Protein 3CT9 (pdb70)

Structure (mmCIF, N/CA/C/O backbone):
data_3CT9
#
_entry.id   3CT9
#
_cell.length_a   51.340
_cell.length_b   67.250
_cell.length_c   107.890
_cell.angle_alpha   90.000
_cell.angle_beta   94.280
_cell.angle_gamma   90.000
#
_symmetry.space_group_name_H-M   'P 1 21 1'
#
loop_
_entity.id
_entity.type
_entity.pdbx_description
1 polymer 'Acetylornithine deacetylase'
2 non-polymer 'IODIDE ION'
3 non-polymer 'CHLORIDE ION'
4 non-polymer 1,2-ETHANEDIOL
5 non-polymer DI(HYDROXYETHYL)ETHER
6 water water
#
loop_
_atom_site.group_PDB
_atom_site.id
_atom_site.type_symbol
_atom_site.label_atom_id
_atom_site.label_alt_id
_atom_site.label_comp_id
_atom_site.label_asym_id
_atom_site.label_entity_id
_atom_site.label_seq_id
_atom_site.pdbx_PDB_ins_code
_atom_site.Cartn_x
_atom_site.Cartn_y
_atom_site.Cartn_z
_atom_site.occupancy
_atom_site.B_iso_or_equiv
_atom_site.auth_seq_id
_atom_site.auth_comp_id
_atom_site.auth_asym_id
_atom_site.auth_atom_id
_atom_site.pdbx_PDB_model_num
ATOM 1 N N . TYR A 1 4 ? -25.296 -63.743 9.071 1.00 40.89 3 TYR A N 1
ATOM 2 C CA . TYR A 1 4 ? -24.465 -64.925 9.458 1.00 40.58 3 TYR A CA 1
ATOM 3 C C . TYR A 1 4 ? -23.458 -64.575 10.539 1.00 39.41 3 TYR A C 1
ATOM 4 O O . TYR A 1 4 ? -22.963 -63.469 10.605 1.00 39.36 3 TYR A O 1
ATOM 13 N N . ASP A 1 5 ? -23.142 -65.555 11.369 1.00 38.42 4 ASP A N 1
ATOM 14 C CA . ASP A 1 5 ? -22.162 -65.405 12.415 1.00 37.27 4 ASP A CA 1
ATOM 15 C C . ASP A 1 5 ? -20.826 -65.838 11.809 1.00 36.28 4 ASP A C 1
ATOM 16 O O . ASP A 1 5 ? -20.477 -67.012 11.833 1.00 35.51 4 ASP A O 1
ATOM 21 N N . ILE A 1 6 ? -20.085 -64.894 11.239 1.00 36.10 5 ILE A N 1
ATOM 22 C CA . ILE A 1 6 ? -18.798 -65.219 10.601 1.00 36.44 5 ILE A CA 1
ATOM 23 C C . ILE A 1 6 ? -17.706 -65.716 11.571 1.00 35.84 5 ILE A C 1
ATOM 24 O O . ILE A 1 6 ? -17.026 -66.680 11.238 1.00 35.43 5 ILE A O 1
ATOM 29 N N . PRO A 1 7 ? -17.530 -65.067 12.748 1.00 35.65 6 PRO A N 1
ATOM 30 C CA . PRO A 1 7 ? -16.555 -65.530 13.754 1.00 35.83 6 PRO A CA 1
ATOM 31 C C . PRO A 1 7 ? -16.786 -66.963 14.242 1.00 36.44 6 PRO A C 1
ATOM 32 O O . PRO A 1 7 ? -15.805 -67.708 14.420 1.00 36.63 6 PRO A O 1
ATOM 36 N N . THR A 1 8 ? -18.052 -67.342 14.461 1.00 35.88 7 THR A N 1
ATOM 37 C CA . THR A 1 8 ? -18.375 -68.701 14.890 1.00 35.72 7 THR A CA 1
ATOM 38 C C . THR A 1 8 ? -18.014 -69.685 13.775 1.00 35.48 7 THR A C 1
ATOM 39 O O . THR A 1 8 ? -17.370 -70.710 14.017 1.00 34.63 7 THR A O 1
ATOM 51 N N . THR A 1 10 ? -15.895 -69.286 11.457 1.00 35.07 9 THR A N 1
ATOM 52 C CA . THR A 1 10 ? -14.430 -69.291 11.338 1.00 34.65 9 THR A CA 1
ATOM 53 C C . THR A 1 10 ? -13.743 -70.188 12.379 1.00 34.09 9 THR A C 1
ATOM 54 O O . THR A 1 10 ? -12.829 -70.938 12.026 1.00 34.13 9 THR A O 1
ATOM 58 N N . ALA A 1 11 ? -14.215 -70.155 13.627 1.00 34.09 10 ALA A N 1
ATOM 59 C CA . ALA A 1 11 ? -13.656 -71.010 14.686 1.00 34.42 10 ALA A CA 1
ATOM 60 C C . ALA A 1 11 ? -13.916 -72.492 14.394 1.00 34.54 10 ALA A C 1
ATOM 61 O O . ALA A 1 11 ? -13.085 -73.339 14.697 1.00 34.65 10 ALA A O 1
ATOM 63 N N . GLU A 1 12 ? -15.059 -72.790 13.786 1.00 34.78 11 GLU A N 1
ATOM 64 C CA . GLU A 1 12 ? -15.429 -74.167 13.479 1.00 35.42 11 GLU A CA 1
ATOM 65 C C . GLU A 1 12 ? -14.613 -74.677 12.290 1.00 33.95 11 GLU A C 1
ATOM 66 O O . GLU A 1 12 ? -14.142 -75.801 12.294 1.00 32.81 11 GLU A O 1
ATOM 72 N N . ALA A 1 13 ? -14.433 -73.828 11.291 1.00 33.85 12 ALA A N 1
ATOM 73 C CA . ALA A 1 13 ? -13.594 -74.154 10.139 1.00 33.83 12 ALA A CA 1
ATOM 74 C C . ALA A 1 13 ? -12.107 -74.412 10.546 1.00 33.86 12 ALA A C 1
ATOM 75 O O . ALA A 1 13 ? -11.473 -75.369 10.064 1.00 33.73 12 ALA A O 1
ATOM 77 N N . VAL A 1 14 ? -11.573 -73.544 11.416 1.00 33.59 13 VAL A N 1
ATOM 78 C CA . VAL A 1 14 ? -10.198 -73.632 11.949 1.00 33.39 13 VAL A CA 1
ATOM 79 C C . VAL A 1 14 ? -10.026 -74.868 12.850 1.00 33.93 13 VAL A C 1
ATOM 80 O O . VAL A 1 14 ? -8.952 -75.479 12.876 1.00 34.24 13 VAL A O 1
ATOM 84 N N . SER A 1 15 ? -11.083 -75.231 13.575 1.00 33.53 14 SER A N 1
ATOM 85 C CA . SER A 1 15 ? -11.084 -76.419 14.427 1.00 33.80 14 SER A CA 1
ATOM 86 C C . SER A 1 15 ? -11.037 -77.715 13.598 1.00 34.29 14 SER A C 1
ATOM 87 O O . SER A 1 15 ? -10.350 -78.686 13.955 1.00 34.67 14 SER A O 1
ATOM 90 N N . LEU A 1 16 ? -11.778 -77.737 12.495 1.00 33.51 15 LEU A N 1
ATOM 91 C CA . LEU A 1 16 ? -11.785 -78.909 11.618 1.00 33.51 15 LEU A CA 1
ATOM 92 C C . LEU A 1 16 ? -10.431 -79.045 10.888 1.00 33.72 15 LEU A C 1
ATOM 93 O O . LEU A 1 16 ? -9.913 -80.154 10.749 1.00 33.69 15 LEU A O 1
ATOM 98 N N . LEU A 1 17 ? -9.864 -77.917 10.445 1.00 34.22 16 LEU A N 1
ATOM 99 C CA . LEU A 1 17 ? -8.557 -77.890 9.749 1.00 33.85 16 LEU A CA 1
ATOM 100 C C . LEU A 1 17 ? -7.430 -78.499 10.579 1.00 33.41 16 LEU A C 1
ATOM 101 O O . LEU A 1 17 ? -6.554 -79.148 10.037 1.00 33.25 16 LEU A O 1
ATOM 106 N N . LYS A 1 18 ? -7.455 -78.262 11.889 1.00 33.76 17 LYS A N 1
ATOM 107 C CA . LYS A 1 18 ? -6.468 -78.831 12.808 1.00 33.59 17 LYS A CA 1
ATOM 108 C C . LYS A 1 18 ? -6.572 -80.360 12.813 1.00 33.31 17 LYS A C 1
ATOM 109 O O . LYS A 1 18 ? -5.559 -81.052 12.664 1.00 33.02 17 LYS A O 1
ATOM 112 N N . SER A 1 19 ? -7.802 -80.859 12.977 1.00 33.07 18 SER A N 1
ATOM 113 C CA . SER A 1 19 ? -8.109 -82.298 12.996 1.00 32.60 18 SER A CA 1
ATOM 114 C C . SER A 1 19 ? -7.723 -82.990 11.687 1.00 32.75 18 SER A C 1
ATOM 115 O O . SER A 1 19 ? -7.356 -84.170 11.682 1.00 31.58 18 SER A O 1
ATOM 118 N N . LEU A 1 20 ? -7.859 -82.279 10.572 1.00 33.14 19 LEU A N 1
ATOM 119 C CA . LEU A 1 20 ? -7.498 -82.855 9.270 1.00 34.10 19 LEU A CA 1
ATOM 120 C C . LEU A 1 20 ? -5.975 -82.859 9.063 1.00 34.64 19 LEU A C 1
ATOM 121 O O . LEU A 1 20 ? -5.439 -83.848 8.583 1.00 36.06 19 LEU A O 1
ATOM 126 N N . ILE A 1 21 ? -5.282 -81.782 9.456 1.00 34.66 20 ILE A N 1
ATOM 127 C CA . ILE A 1 21 ? -3.803 -81.699 9.335 1.00 34.25 20 ILE A CA 1
ATOM 128 C C . ILE A 1 21 ? -3.140 -82.857 10.068 1.00 34.11 20 ILE A C 1
ATOM 129 O O . ILE A 1 21 ? -2.175 -83.410 9.581 1.00 34.26 20 ILE A O 1
ATOM 134 N N . SER A 1 22 ? -3.680 -83.206 11.234 1.00 34.00 21 SER A N 1
ATOM 135 C CA . SER A 1 22 ? -3.147 -84.280 12.091 1.00 34.32 21 SER A CA 1
ATOM 136 C C . SER A 1 22 ? -3.266 -85.680 11.503 1.00 33.99 21 SER A C 1
ATOM 137 O O . SER A 1 22 ? -2.645 -86.602 11.999 1.00 35.03 21 SER A O 1
ATOM 140 N N . ILE A 1 23 ? -4.086 -85.844 10.479 1.00 34.07 22 ILE A N 1
ATOM 141 C CA . ILE A 1 23 ? -4.323 -87.152 9.899 1.00 33.86 22 ILE A CA 1
ATOM 142 C C . ILE A 1 23 ? -3.559 -87.216 8.586 1.00 33.68 22 ILE A C 1
ATOM 143 O O . ILE A 1 23 ? -3.880 -86.487 7.675 1.00 34.48 22 ILE A O 1
ATOM 148 N N . PRO A 1 24 ? -2.509 -88.053 8.499 1.00 34.01 23 PRO A N 1
ATOM 149 C CA . PRO A 1 24 ? -1.787 -88.150 7.223 1.00 33.40 23 PRO A CA 1
ATOM 150 C C . PRO A 1 24 ? -2.681 -88.634 6.055 1.00 33.36 23 PRO A C 1
ATOM 151 O O . PRO A 1 24 ? -3.320 -89.688 6.151 1.00 33.19 23 PRO A O 1
ATOM 155 N N . SER A 1 25 ? -2.726 -87.859 4.974 1.00 33.25 24 SER A N 1
ATOM 156 C CA . SER A 1 25 ? -3.536 -88.216 3.790 1.00 33.84 24 SER A CA 1
ATOM 157 C C . SER A 1 25 ? -2.807 -87.919 2.488 1.00 34.21 24 SER A C 1
ATOM 158 O O . SER A 1 25 ? -3.276 -87.142 1.664 1.00 35.09 24 SER A O 1
ATOM 161 N N . ILE A 1 26 ? -1.655 -88.574 2.323 1.00 34.41 25 ILE A N 1
ATOM 162 C CA . ILE A 1 26 ? -0.873 -88.489 1.127 1.00 34.19 25 ILE A CA 1
ATOM 163 C C . ILE A 1 26 ? -1.770 -89.107 0.020 1.00 34.70 25 ILE A C 1
ATOM 164 O O . ILE A 1 26 ? -2.572 -90.027 0.278 1.00 34.62 25 ILE A O 1
ATOM 169 N N . SER A 1 27 ? -1.656 -88.573 -1.193 1.00 34.68 26 SER A N 1
ATOM 170 C CA . SER A 1 27 ? -2.437 -89.043 -2.344 1.00 34.96 26 SER A CA 1
ATOM 171 C C . SER A 1 27 ? -2.532 -90.570 -2.399 1.00 35.25 26 SER A C 1
ATOM 172 O O . SER A 1 27 ? -1.519 -91.252 -2.254 1.00 34.95 26 SER A O 1
ATOM 175 N N . ARG A 1 28 ? -3.748 -91.084 -2.613 1.00 35.62 27 ARG A N 1
ATOM 176 C CA . ARG A 1 28 ? -4.066 -92.545 -2.675 1.00 36.34 27 ARG A CA 1
ATOM 177 C C . ARG A 1 28 ? -4.202 -93.247 -1.323 1.00 35.31 27 ARG A C 1
ATOM 178 O O . ARG A 1 28 ? -4.524 -94.435 -1.280 1.00 33.84 27 ARG A O 1
ATOM 186 N N . GLU A 1 29 ? -3.933 -92.526 -0.240 1.00 35.48 28 GLU A N 1
ATOM 187 C CA . GLU A 1 29 ? -3.944 -93.106 1.096 1.00 36.05 28 GLU A CA 1
ATOM 188 C C . GLU A 1 29 ? -4.683 -92.192 2.072 1.00 35.41 28 GLU A C 1
ATOM 189 O O . GLU A 1 29 ? -4.222 -91.994 3.202 1.00 34.24 28 GLU A O 1
ATOM 195 N N . GLU A 1 30 ? -5.841 -91.675 1.626 1.00 35.04 29 GLU A N 1
ATOM 196 C CA . GLU A 1 30 ? -6.650 -90.703 2.374 1.00 35.43 29 GLU A CA 1
ATOM 197 C C . GLU A 1 30 ? -7.831 -91.336 3.116 1.00 35.22 29 GLU A C 1
ATOM 198 O O . GLU A 1 30 ? -8.730 -90.615 3.521 1.00 34.18 29 GLU A O 1
ATOM 204 N N . THR A 1 31 ? -7.833 -92.653 3.308 1.00 35.94 30 THR A N 1
ATOM 205 C CA . THR A 1 31 ? -8.996 -93.353 3.918 1.00 35.97 30 THR A CA 1
ATOM 206 C C . THR A 1 31 ? -9.408 -92.814 5.273 1.00 36.35 30 THR A C 1
ATOM 207 O O . THR A 1 31 ? -10.592 -92.596 5.515 1.00 36.92 30 THR A O 1
ATOM 211 N N . GLN A 1 32 ? -8.435 -92.651 6.170 1.00 36.69 31 GLN A N 1
ATOM 212 C CA . GLN A 1 32 ? -8.713 -92.187 7.532 1.00 36.94 31 GLN A CA 1
ATOM 213 C C . GLN A 1 32 ? -9.190 -90.726 7.557 1.00 35.90 31 GLN A C 1
ATOM 214 O O . GLN A 1 32 ? -10.136 -90.399 8.268 1.00 35.62 31 GLN A O 1
ATOM 220 N N . ALA A 1 33 ? -8.585 -89.860 6.747 1.00 34.91 32 ALA A N 1
ATOM 221 C CA . ALA A 1 33 ? -9.039 -88.466 6.668 1.00 34.07 32 ALA A CA 1
ATOM 222 C C . ALA A 1 33 ? -10.476 -88.377 6.111 1.00 33.13 32 ALA A C 1
ATOM 223 O O . ALA A 1 33 ? -11.244 -87.542 6.555 1.00 32.29 32 ALA A O 1
ATOM 225 N N . ALA A 1 34 ? -10.831 -89.250 5.165 1.00 32.26 33 ALA A N 1
ATOM 226 C CA . ALA A 1 34 ? -12.177 -89.255 4.593 1.00 32.49 33 ALA A CA 1
ATOM 227 C C . ALA A 1 34 ? -13.189 -89.826 5.558 1.00 32.53 33 ALA A C 1
ATOM 228 O O . ALA A 1 34 ? -14.344 -89.425 5.513 1.00 32.18 33 ALA A O 1
ATOM 230 N N . ASP A 1 35 ? -12.764 -90.793 6.387 1.00 33.47 34 ASP A N 1
ATOM 231 C CA . ASP A 1 35 ? -13.609 -91.377 7.442 1.00 33.22 34 ASP A CA 1
ATOM 232 C C . ASP A 1 35 ? -14.008 -90.243 8.388 1.00 33.57 34 ASP A C 1
ATOM 233 O O . ASP A 1 35 ? -15.192 -90.027 8.632 1.00 34.54 34 ASP A O 1
ATOM 238 N N . PHE A 1 36 ? -13.005 -89.535 8.920 1.00 33.40 35 PHE A N 1
ATOM 239 C CA . PHE A 1 36 ? -13.218 -88.413 9.849 1.00 32.79 35 PHE A CA 1
ATOM 240 C C . PHE A 1 36 ? -14.189 -87.397 9.253 1.00 33.22 35 PHE A C 1
ATOM 241 O O . PHE A 1 36 ? -15.213 -87.097 9.853 1.00 33.10 35 PHE A O 1
ATOM 249 N N . LEU A 1 37 ? -13.859 -86.891 8.065 1.00 33.59 36 LEU A N 1
ATOM 250 C CA . LEU A 1 37 ? -14.679 -85.884 7.391 1.00 33.92 36 LEU A CA 1
ATOM 251 C C . LEU A 1 37 ? -16.132 -86.333 7.151 1.00 34.80 36 LEU A C 1
ATOM 252 O O . LEU A 1 37 ? -17.066 -85.540 7.332 1.00 33.73 36 LEU A O 1
ATOM 257 N N . GLN A 1 38 ? -16.328 -87.589 6.745 1.00 35.63 37 GLN A N 1
ATOM 258 C CA . GLN A 1 38 ? -17.682 -88.105 6.523 1.00 36.42 37 GLN A CA 1
ATOM 259 C C . GLN A 1 38 ? -18.487 -88.056 7.819 1.00 37.01 37 GLN A C 1
ATOM 260 O O . GLN A 1 38 ? -19.646 -87.667 7.827 1.00 36.90 37 GLN A O 1
ATOM 266 N N . ASN A 1 39 ? -17.856 -88.468 8.911 1.00 38.25 38 ASN A N 1
ATOM 267 C CA . ASN A 1 39 ? -18.494 -88.489 10.210 1.00 38.92 38 ASN A CA 1
ATOM 268 C C . ASN A 1 39 ? -18.871 -87.086 10.657 1.00 38.65 38 ASN A C 1
ATOM 269 O O . ASN A 1 39 ? -19.956 -86.870 11.211 1.00 37.65 38 ASN A O 1
ATOM 274 N N . TYR A 1 40 ? -17.963 -86.140 10.421 1.00 38.37 39 TYR A N 1
ATOM 275 C CA . TYR A 1 40 ? -18.187 -84.760 10.816 1.00 38.84 39 TYR A CA 1
ATOM 276 C C . TYR A 1 40 ? -19.456 -84.232 10.184 1.00 37.75 39 TYR A C 1
ATOM 277 O O . TYR A 1 40 ? -20.309 -83.701 10.878 1.00 38.46 39 TYR A O 1
ATOM 286 N N . ILE A 1 41 ? -19.567 -84.414 8.871 1.00 37.42 40 ILE A N 1
ATOM 287 C CA . ILE A 1 41 ? -20.694 -83.926 8.067 1.00 37.75 40 ILE A CA 1
ATOM 288 C C . ILE A 1 41 ? -22.014 -84.588 8.462 1.00 38.56 40 ILE A C 1
ATOM 289 O O . ILE A 1 41 ? -23.046 -83.941 8.443 1.00 39.09 40 ILE A O 1
ATOM 294 N N . GLU A 1 42 ? -21.966 -85.866 8.834 1.00 39.50 41 GLU A N 1
ATOM 295 C CA . GLU A 1 42 ? -23.143 -86.598 9.315 1.00 39.40 41 GLU A CA 1
ATOM 296 C C . GLU A 1 42 ? -23.605 -86.057 10.670 1.00 40.35 41 GLU A C 1
ATOM 297 O O . GLU A 1 42 ? -24.809 -85.960 10.930 1.00 39.52 41 GLU A O 1
ATOM 303 N N . ALA A 1 43 ? -22.647 -85.721 11.537 1.00 41.48 42 ALA A N 1
ATOM 304 C CA . ALA A 1 43 ? -22.955 -85.182 12.875 1.00 42.52 42 ALA A CA 1
ATOM 305 C C . ALA A 1 43 ? -23.607 -83.791 12.798 1.00 43.35 42 ALA A C 1
ATOM 306 O O . ALA A 1 43 ? -24.286 -83.370 13.725 1.00 43.18 42 ALA A O 1
ATOM 308 N N . GLU A 1 44 ? -23.380 -83.089 11.688 1.00 44.66 43 GLU A N 1
ATOM 309 C CA . GLU A 1 44 ? -24.010 -81.798 11.409 1.00 45.39 43 GLU A CA 1
ATOM 310 C C . GLU A 1 44 ? -25.448 -82.003 10.921 1.00 45.67 43 GLU A C 1
ATOM 311 O O . GLU A 1 44 ? -26.153 -81.038 10.633 1.00 46.24 43 GLU A O 1
ATOM 317 N N . GLY A 1 45 ? -25.870 -83.260 10.803 1.00 45.51 44 GLY A N 1
ATOM 318 C CA . GLY A 1 45 ? -27.220 -83.587 10.369 1.00 46.02 44 GLY A CA 1
ATOM 319 C C . GLY A 1 45 ? -27.420 -83.600 8.867 1.00 46.13 44 GLY A C 1
ATOM 320 O O . GLY A 1 45 ? -28.527 -83.364 8.403 1.00 45.59 44 GLY A O 1
ATOM 329 N N . GLN A 1 47 ? -26.936 -85.935 5.297 1.00 42.70 46 GLN A N 1
ATOM 330 C CA . GLN A 1 47 ? -26.690 -87.267 4.747 1.00 40.53 46 GLN A CA 1
ATOM 331 C C . GLN A 1 47 ? -25.590 -87.176 3.693 1.00 40.30 46 GLN A C 1
ATOM 332 O O . GLN A 1 47 ? -25.677 -86.378 2.745 1.00 41.37 46 GLN A O 1
ATOM 338 N N . THR A 1 48 ? -24.535 -87.970 3.868 1.00 38.08 47 THR A N 1
ATOM 339 C CA . THR A 1 48 ? -23.407 -87.968 2.941 1.00 35.34 47 THR A CA 1
ATOM 340 C C . THR A 1 48 ? -23.488 -89.031 1.843 1.00 34.99 47 THR A C 1
ATOM 341 O O . THR A 1 48 ? -24.266 -89.963 1.900 1.00 34.11 47 THR A O 1
ATOM 345 N N . GLY A 1 49 ? -22.700 -88.823 0.802 1.00 34.99 48 GLY A N 1
ATOM 346 C CA . GLY A 1 49 ? -22.523 -89.807 -0.247 1.00 34.76 48 GLY A CA 1
ATOM 347 C C . GLY A 1 49 ? -21.026 -90.080 -0.259 1.00 34.57 48 GLY A C 1
ATOM 348 O O . GLY A 1 49 ? -20.232 -89.234 0.209 1.00 31.91 48 GLY A O 1
ATOM 349 N N . ARG A 1 50 ? -20.629 -91.255 -0.761 1.00 34.78 49 ARG A N 1
ATOM 350 C CA . ARG A 1 50 ? -19.206 -91.587 -0.837 1.00 34.39 49 ARG A CA 1
ATOM 351 C C . ARG A 1 50 ? -18.875 -92.651 -1.887 1.00 34.40 49 ARG A C 1
ATOM 352 O O . ARG A 1 50 ? -19.625 -93.615 -2.072 1.00 33.81 49 ARG A O 1
ATOM 360 N N . LYS A 1 51 ? -17.754 -92.424 -2.582 1.00 34.27 50 LYS A N 1
ATOM 361 C CA . LYS A 1 51 ? -17.183 -93.351 -3.553 1.00 34.54 50 LYS A CA 1
ATOM 362 C C . LYS A 1 51 ? -15.650 -93.275 -3.387 1.00 34.19 50 LYS A C 1
ATOM 363 O O . LYS A 1 51 ? -15.040 -92.224 -3.635 1.00 33.80 50 LYS A O 1
ATOM 369 N N . GLY A 1 52 ? -15.048 -94.400 -2.993 1.00 33.55 51 GLY A N 1
ATOM 370 C CA . GLY A 1 52 ? -13.621 -94.473 -2.667 1.00 33.12 51 GLY A CA 1
ATOM 371 C C . GLY A 1 52 ? -13.385 -93.571 -1.470 1.00 32.62 51 GLY A C 1
ATOM 372 O O . GLY A 1 52 ? -13.975 -93.768 -0.402 1.00 32.86 51 GLY A O 1
ATOM 373 N N . ASN A 1 53 ? -12.509 -92.592 -1.649 1.00 32.64 52 ASN A N 1
ATOM 374 C CA . ASN A 1 53 ? -12.232 -91.561 -0.634 1.00 32.87 52 ASN A CA 1
ATOM 375 C C . ASN A 1 53 ? -12.739 -90.188 -1.077 1.00 32.32 52 ASN A C 1
ATOM 376 O O . ASN A 1 53 ? -12.209 -89.163 -0.671 1.00 32.86 52 ASN A O 1
ATOM 381 N N . ASN A 1 54 ? -13.750 -90.190 -1.938 1.00 32.44 53 ASN A N 1
ATOM 382 C CA . ASN A 1 54 ? -14.432 -88.983 -2.343 1.00 33.12 53 ASN A CA 1
ATOM 383 C C . ASN A 1 54 ? -15.703 -88.907 -1.465 1.00 33.58 53 ASN A C 1
ATOM 384 O O . ASN A 1 54 ? -16.457 -89.881 -1.388 1.00 33.60 53 ASN A O 1
ATOM 389 N N . VAL A 1 55 ? -15.902 -87.776 -0.776 1.00 33.55 54 VAL A N 1
ATOM 390 C CA . VAL A 1 55 ? -17.073 -87.543 0.086 1.00 32.99 54 VAL A CA 1
ATOM 391 C C . VAL A 1 55 ? -17.900 -86.335 -0.408 1.00 34.01 54 VAL A C 1
ATOM 392 O O . VAL A 1 55 ? -17.384 -85.211 -0.591 1.00 32.63 54 VAL A O 1
ATOM 396 N N . TRP A 1 56 ? -19.190 -86.553 -0.625 1.00 34.61 55 TRP A N 1
ATOM 397 C CA . TRP A 1 56 ? -20.025 -85.455 -1.058 1.00 35.76 55 TRP A CA 1
ATOM 398 C C . TRP A 1 56 ? -21.332 -85.384 -0.276 1.00 35.20 55 TRP A C 1
ATOM 399 O O . TRP A 1 56 ? -21.659 -86.295 0.508 1.00 34.16 55 TRP A O 1
ATOM 410 N N A CYS A 1 57 ? -22.044 -84.269 -0.426 0.50 35.78 56 CYS A N 1
ATOM 411 N N B CYS A 1 57 ? -22.038 -84.265 -0.465 0.50 33.82 56 CYS A N 1
ATOM 412 C CA A CYS A 1 57 ? -23.411 -84.180 0.083 0.50 35.83 56 CYS A CA 1
ATOM 413 C CA B CYS A 1 57 ? -23.343 -84.032 0.149 0.50 33.20 56 CYS A CA 1
ATOM 414 C C A CYS A 1 57 ? -24.196 -83.126 -0.689 0.50 35.44 56 CYS A C 1
ATOM 415 C C B CYS A 1 57 ? -24.189 -83.109 -0.729 0.50 33.91 56 CYS A C 1
ATOM 416 O O A CYS A 1 57 ? -23.637 -82.139 -1.181 0.50 34.76 56 CYS A O 1
ATOM 417 O O B CYS A 1 57 ? -23.659 -82.167 -1.324 0.50 33.32 56 CYS A O 1
ATOM 422 N N . LEU A 1 58 ? -25.496 -83.388 -0.792 1.00 35.12 57 LEU A N 1
ATOM 423 C CA . LEU A 1 58 ? -26.468 -82.589 -1.555 1.00 36.31 57 LEU A CA 1
ATOM 424 C C . LEU A 1 58 ? -27.378 -81.699 -0.692 1.00 35.83 57 LEU A C 1
ATOM 425 O O . LEU A 1 58 ? -27.843 -82.095 0.368 1.00 34.90 57 LEU A O 1
ATOM 430 N N . SER A 1 59 ? -27.666 -80.505 -1.186 1.00 36.60 58 SER A N 1
ATOM 431 C CA . SER A 1 59 ? -28.566 -79.578 -0.483 1.00 37.07 58 SER A CA 1
ATOM 432 C C . SER A 1 59 ? -29.965 -80.197 -0.342 1.00 38.42 58 SER A C 1
ATOM 433 O O . SER A 1 59 ? -30.377 -81.025 -1.168 1.00 36.59 58 SER A O 1
ATOM 436 N N . PRO A 1 60 ? -30.694 -79.811 0.720 1.00 41.03 59 PRO A N 1
ATOM 437 C CA . PRO A 1 60 ? -32.048 -80.350 0.878 1.00 42.69 59 PRO A CA 1
ATOM 438 C C . PRO A 1 60 ? -33.004 -79.824 -0.208 1.00 43.79 59 PRO A C 1
ATOM 439 O O . PRO A 1 60 ? -32.794 -78.741 -0.762 1.00 43.65 59 PRO A O 1
ATOM 451 N N . PHE A 1 62 ? -33.639 -80.903 -3.386 1.00 43.38 61 PHE A N 1
ATOM 452 C CA . PHE A 1 62 ? -32.886 -80.763 -4.591 1.00 41.81 61 PHE A CA 1
ATOM 453 C C . PHE A 1 62 ? -33.847 -80.941 -5.746 1.00 40.91 61 PHE A C 1
ATOM 454 O O . PHE A 1 62 ? -34.579 -81.932 -5.770 1.00 41.65 61 PHE A O 1
ATOM 462 N N . ASP A 1 63 ? -33.941 -79.979 -6.661 1.00 39.19 62 ASP A N 1
ATOM 463 C CA . ASP A 1 63 ? -34.702 -80.276 -7.863 1.00 37.04 62 ASP A CA 1
ATOM 464 C C . ASP A 1 63 ? -34.043 -79.900 -9.157 1.00 35.09 62 ASP A C 1
ATOM 465 O O . ASP A 1 63 ? -33.420 -78.828 -9.326 1.00 33.04 62 ASP A O 1
ATOM 470 N N . LEU A 1 64 ? -34.263 -80.825 -10.078 1.00 32.77 63 LEU A N 1
ATOM 471 C CA . LEU A 1 64 ? -33.744 -80.796 -11.416 1.00 31.57 63 LEU A CA 1
ATOM 472 C C . LEU A 1 64 ? -34.330 -79.671 -12.307 1.00 30.11 63 LEU A C 1
ATOM 473 O O . LEU A 1 64 ? -33.935 -79.539 -13.448 1.00 30.77 63 LEU A O 1
ATOM 478 N N . LYS A 1 65 ? -35.236 -78.855 -11.773 1.00 28.99 64 LYS A N 1
ATOM 479 C CA . LYS A 1 65 ? -35.813 -77.716 -12.494 1.00 28.63 64 LYS A CA 1
ATOM 480 C C . LYS A 1 65 ? -35.048 -76.407 -12.160 1.00 28.45 64 LYS A C 1
ATOM 481 O O . LYS A 1 65 ? -35.351 -75.345 -12.682 1.00 29.31 64 LYS A O 1
ATOM 487 N N . LYS A 1 66 ? -34.031 -76.518 -11.305 1.00 29.66 65 LYS A N 1
ATOM 488 C CA . LYS A 1 66 ? -33.157 -75.414 -10.894 1.00 30.44 65 LYS A CA 1
ATOM 489 C C . LYS A 1 66 ? -31.712 -75.821 -11.195 1.00 31.07 65 LYS A C 1
ATOM 490 O O . LYS A 1 66 ? -31.391 -77.023 -11.183 1.00 28.90 65 LYS A O 1
ATOM 496 N N . PRO A 1 67 ? -30.831 -74.821 -11.449 1.00 31.76 66 PRO A N 1
ATOM 497 C CA . PRO A 1 67 ? -29.429 -75.047 -11.725 1.00 32.14 66 PRO A CA 1
ATOM 498 C C . PRO A 1 67 ? -28.663 -75.372 -10.440 1.00 32.56 66 PRO A C 1
ATOM 499 O O . PRO A 1 67 ? -29.067 -74.945 -9.371 1.00 32.05 66 PRO A O 1
ATOM 503 N N . THR A 1 68 ? -27.554 -76.095 -10.570 1.00 32.72 67 THR A N 1
ATOM 504 C CA . THR A 1 68 ? -26.770 -76.565 -9.436 1.00 32.47 67 THR A CA 1
ATOM 505 C C . THR A 1 68 ? -25.348 -76.020 -9.519 1.00 32.64 67 THR A C 1
ATOM 506 O O . THR A 1 68 ? -24.729 -75.993 -10.585 1.00 33.58 67 THR A O 1
ATOM 510 N N . ILE A 1 69 ? -24.853 -75.550 -8.387 1.00 32.72 68 ILE A N 1
ATOM 511 C CA . ILE A 1 69 ? -23.476 -75.093 -8.244 1.00 31.84 68 ILE A CA 1
ATOM 512 C C . ILE A 1 69 ? -22.750 -76.153 -7.422 1.00 32.10 68 ILE A C 1
ATOM 513 O O . ILE A 1 69 ? -23.260 -76.608 -6.386 1.00 30.75 68 ILE A O 1
ATOM 518 N N . LEU A 1 70 ? -21.580 -76.572 -7.904 1.00 33.06 69 LEU A N 1
ATOM 519 C CA . LEU A 1 70 ? -20.723 -77.498 -7.187 1.00 33.06 69 LEU A CA 1
ATOM 520 C C . LEU A 1 70 ? -19.634 -76.744 -6.448 1.00 33.14 69 LEU A C 1
ATOM 521 O O . LEU A 1 70 ? -18.925 -75.931 -7.062 1.00 34.21 69 LEU A O 1
ATOM 526 N N . LEU A 1 71 ? -19.505 -76.990 -5.148 1.00 32.61 70 LEU A N 1
ATOM 527 C CA . LEU A 1 71 ? -18.372 -76.468 -4.364 1.00 33.30 70 LEU A CA 1
ATOM 528 C C . LEU A 1 71 ? -17.397 -77.636 -4.169 1.00 33.84 70 LEU A C 1
ATOM 529 O O . LEU A 1 71 ? -17.777 -78.668 -3.608 1.00 34.41 70 LEU A O 1
ATOM 534 N N . ASN A 1 72 ? -16.142 -77.471 -4.590 1.00 34.17 71 ASN A N 1
ATOM 535 C CA . ASN A 1 72 ? -15.158 -78.568 -4.533 1.00 34.38 71 ASN A CA 1
ATOM 536 C C . ASN A 1 72 ? -13.733 -78.212 -4.096 1.00 34.62 71 ASN A C 1
ATOM 537 O O . ASN A 1 72 ? -13.199 -77.168 -4.445 1.00 33.86 71 ASN A O 1
ATOM 542 N N . SER A 1 73 ? -13.136 -79.090 -3.299 1.00 34.77 72 SER A N 1
ATOM 543 C CA . SER A 1 73 ? -11.700 -79.026 -3.011 1.00 35.51 72 SER A CA 1
ATOM 544 C C . SER A 1 73 ? -11.210 -80.462 -2.691 1.00 35.58 72 SER A C 1
ATOM 545 O O . SER A 1 73 ? -12.024 -81.414 -2.713 1.00 34.15 72 SER A O 1
ATOM 548 N N . HIS A 1 74 ? -9.901 -80.627 -2.437 1.00 35.49 73 HIS A N 1
ATOM 549 C CA . HIS A 1 74 ? -9.310 -81.971 -2.267 1.00 34.97 73 HIS A CA 1
ATOM 550 C C . HIS A 1 74 ? -8.728 -82.245 -0.859 1.00 34.85 73 HIS A C 1
ATOM 551 O O . HIS A 1 74 ? -8.174 -81.341 -0.230 1.00 33.99 73 HIS A O 1
ATOM 558 N N . ILE A 1 75 ? -8.867 -83.494 -0.384 1.00 34.72 74 ILE A N 1
ATOM 559 C CA . ILE A 1 75 ? -8.385 -83.880 0.946 1.00 35.59 74 ILE A CA 1
ATOM 560 C C . ILE A 1 75 ? -6.994 -84.531 0.928 1.00 36.33 74 ILE A C 1
ATOM 561 O O . ILE A 1 75 ? -6.412 -84.772 1.997 1.00 36.22 74 ILE A O 1
ATOM 566 N N . ASP A 1 76 ? -6.454 -84.821 -0.255 1.00 35.72 75 ASP A N 1
ATOM 567 C CA . ASP A 1 76 ? -5.119 -85.378 -0.304 1.00 36.46 75 ASP A CA 1
ATOM 568 C C . ASP A 1 76 ? -4.103 -84.246 -0.242 1.00 36.93 75 ASP A C 1
ATOM 569 O O . ASP A 1 76 ? -4.419 -83.057 -0.423 1.00 36.78 75 ASP A O 1
ATOM 574 N N . THR A 1 77 ? -2.872 -84.662 -0.002 1.00 37.21 76 THR A N 1
ATOM 575 C CA . THR A 1 77 ? -1.766 -83.785 0.225 1.00 36.69 76 THR A CA 1
ATOM 576 C C . THR A 1 77 ? -0.551 -84.448 -0.439 1.00 36.06 76 THR A C 1
ATOM 577 O O . THR A 1 77 ? -0.571 -85.661 -0.724 1.00 32.78 76 THR A O 1
ATOM 581 N N . VAL A 1 78 ? 0.494 -83.663 -0.704 1.00 35.98 77 VAL A N 1
ATOM 582 C CA . VAL A 1 78 ? 1.737 -84.221 -1.214 1.00 36.22 77 VAL A CA 1
ATOM 583 C C . VAL A 1 78 ? 2.515 -84.796 -0.016 1.00 37.33 77 VAL A C 1
ATOM 584 O O . VAL A 1 78 ? 2.183 -84.541 1.162 1.00 35.36 77 VAL A O 1
ATOM 588 N N . LYS A 1 79 ? 3.548 -85.581 -0.326 1.00 38.50 78 LYS A N 1
ATOM 589 C CA . LYS A 1 79 ? 4.413 -86.147 0.699 1.00 39.75 78 LYS A CA 1
ATOM 590 C C . LYS A 1 79 ? 5.127 -85.009 1.450 1.00 40.32 78 LYS A C 1
ATOM 591 O O . LYS A 1 79 ? 5.331 -83.928 0.889 1.00 40.74 78 LYS A O 1
ATOM 595 N N . PRO A 1 80 ? 5.495 -85.235 2.723 1.00 40.25 79 PRO A N 1
ATOM 596 C CA . PRO A 1 80 ? 6.208 -84.158 3.385 1.00 40.97 79 PRO A CA 1
ATOM 597 C C . PRO A 1 80 ? 7.569 -83.839 2.723 1.00 42.65 79 PRO A C 1
ATOM 598 O O . PRO A 1 80 ? 8.355 -84.741 2.395 1.00 42.06 79 PRO A O 1
ATOM 602 N N . VAL A 1 81 ? 7.789 -82.539 2.521 1.00 44.75 80 VAL A N 1
ATOM 603 C CA . VAL A 1 81 ? 9.018 -81.963 1.953 1.00 45.42 80 VAL A CA 1
ATOM 604 C C . VAL A 1 81 ? 10.119 -81.947 3.003 1.00 45.48 80 VAL A C 1
ATOM 605 O O . VAL A 1 81 ? 10.618 -82.999 3.409 1.00 45.99 80 VAL A O 1
ATOM 609 N N . PHE A 1 89 ? 2.990 -83.718 10.264 1.00 39.44 88 PHE A N 1
ATOM 610 C CA . PHE A 1 89 ? 1.578 -83.437 10.448 1.00 39.75 88 PHE A CA 1
ATOM 611 C C . PHE A 1 89 ? 1.005 -83.364 11.886 1.00 38.61 88 PHE A C 1
ATOM 612 O O . PHE A 1 89 ? 0.202 -84.194 12.302 1.00 37.18 88 PHE A O 1
ATOM 620 N N . THR A 1 90 ? 1.424 -82.327 12.611 1.00 38.90 89 THR A N 1
ATOM 621 C CA . THR A 1 90 ? 0.888 -81.956 13.940 1.00 39.01 89 THR A CA 1
ATOM 622 C C . THR A 1 90 ? 0.784 -80.422 13.910 1.00 38.76 89 THR A C 1
ATOM 623 O O . THR A 1 90 ? 1.798 -79.737 13.914 1.00 38.05 89 THR A O 1
ATOM 627 N N . PRO A 1 91 ? -0.448 -79.883 13.888 1.00 39.52 90 PRO A N 1
ATOM 628 C CA . PRO A 1 91 ? -0.659 -78.433 13.712 1.00 39.85 90 PRO A CA 1
ATOM 629 C C . PRO A 1 91 ? -0.223 -77.521 14.860 1.00 39.77 90 PRO A C 1
ATOM 630 O O . PRO A 1 91 ? -0.663 -77.697 15.984 1.00 39.44 90 PRO A O 1
ATOM 634 N N . ARG A 1 92 ? 0.621 -76.542 14.538 1.00 40.46 91 ARG A N 1
ATOM 635 C CA . ARG A 1 92 ? 1.118 -75.552 15.488 1.00 40.69 91 ARG A CA 1
ATOM 636 C C . ARG A 1 92 ? 0.565 -74.198 15.075 1.00 41.09 91 ARG A C 1
ATOM 637 O O . ARG A 1 92 ? 0.418 -73.941 13.882 1.00 41.53 91 ARG A O 1
ATOM 645 N N . GLU A 1 93 ? 0.319 -73.313 16.036 1.00 41.66 92 GLU A N 1
ATOM 646 C CA . GLU A 1 93 ? -0.177 -71.961 15.735 1.00 42.39 92 GLU A CA 1
ATOM 647 C C . GLU A 1 93 ? 0.797 -70.945 16.320 1.00 41.66 92 GLU A C 1
ATOM 648 O O . GLU A 1 93 ? 1.213 -71.098 17.459 1.00 42.61 92 GLU A O 1
ATOM 654 N N . GLU A 1 94 ? 1.179 -69.935 15.539 1.00 41.14 93 GLU A N 1
ATOM 655 C CA . GLU A 1 94 ? 2.127 -68.912 15.999 1.00 41.12 93 GLU A CA 1
ATOM 656 C C . GLU A 1 94 ? 2.168 -67.684 15.080 1.00 40.78 93 GLU A C 1
ATOM 657 O O . GLU A 1 94 ? 2.463 -67.802 13.892 1.00 40.47 93 GLU A O 1
ATOM 659 N N . ASN A 1 95 ? 1.881 -66.509 15.642 1.00 40.34 94 ASN A N 1
ATOM 660 C CA . ASN A 1 95 ? 1.914 -65.245 14.899 1.00 40.32 94 ASN A CA 1
ATOM 661 C C . ASN A 1 95 ? 0.642 -65.118 14.041 1.00 39.78 94 ASN A C 1
ATOM 662 O O . ASN A 1 95 ? 0.713 -64.661 12.900 1.00 39.58 94 ASN A O 1
ATOM 667 N N . GLY A 1 96 ? -0.510 -65.511 14.609 1.00 39.09 95 GLY A N 1
ATOM 668 C CA . GLY A 1 96 ? -1.819 -65.487 13.923 1.00 38.51 95 GLY A CA 1
ATOM 669 C C . GLY A 1 96 ? -1.786 -66.296 12.636 1.00 38.55 95 GLY A C 1
ATOM 670 O O . GLY A 1 96 ? -2.309 -65.877 11.594 1.00 38.71 95 GLY A O 1
ATOM 671 N N . LYS A 1 97 ? -1.227 -67.497 12.729 1.00 38.04 96 LYS A N 1
ATOM 672 C CA . LYS A 1 97 ? -0.929 -68.292 11.543 1.00 37.10 96 LYS A CA 1
ATOM 673 C C . LYS A 1 97 ? -0.776 -69.782 11.920 1.00 36.72 96 LYS A C 1
ATOM 674 O O . LYS A 1 97 ? -0.058 -70.125 12.877 1.00 37.28 96 LYS A O 1
ATOM 680 N N . LEU A 1 98 ? -1.474 -70.644 11.179 1.00 35.62 97 LEU A N 1
ATOM 681 C CA . LEU A 1 98 ? -1.577 -72.082 11.470 1.00 35.47 97 LEU A CA 1
ATOM 682 C C . LEU A 1 98 ? -0.743 -72.961 10.543 1.00 35.46 97 LEU A C 1
ATOM 683 O O . LEU A 1 98 ? -1.001 -73.042 9.331 1.00 36.09 97 LEU A O 1
ATOM 688 N N . TYR A 1 99 ? 0.233 -73.657 11.120 1.00 34.73 98 TYR A N 1
ATOM 689 C CA . TYR A 1 99 ? 1.121 -74.505 10.338 1.00 34.32 98 TYR A CA 1
ATOM 690 C C . TYR A 1 99 ? 0.750 -75.985 10.279 1.00 33.45 98 TYR A C 1
ATOM 691 O O . TYR A 1 99 ? 0.197 -76.526 11.233 1.00 31.99 98 TYR A O 1
ATOM 692 N N . GLY A 1 100 ? 1.081 -76.614 9.141 1.00 33.43 99 GLY A N 1
ATOM 693 C CA . GLY A 1 100 ? 0.892 -78.056 8.910 1.00 33.14 99 GLY A CA 1
ATOM 694 C C . GLY A 1 100 ? 0.738 -78.409 7.432 1.00 33.27 99 GLY A C 1
ATOM 695 O O . GLY A 1 100 ? 0.354 -77.554 6.634 1.00 33.59 99 GLY A O 1
ATOM 696 N N . LEU A 1 101 ? 1.031 -79.664 7.083 1.00 32.50 100 LEU A N 1
ATOM 697 C CA . LEU A 1 101 ? 0.902 -80.174 5.718 1.00 33.02 100 LEU A CA 1
ATOM 698 C C . LEU A 1 101 ? -0.573 -80.232 5.277 1.00 33.99 100 LEU A C 1
ATOM 699 O O . LEU A 1 101 ? -1.376 -80.922 5.898 1.00 34.26 100 LEU A O 1
ATOM 704 N N . GLY A 1 102 ? -0.896 -79.515 4.194 1.00 33.67 101 GLY A N 1
ATOM 705 C CA . GLY A 1 102 ? -2.245 -79.428 3.652 1.00 34.07 101 GLY A CA 1
ATOM 706 C C . GLY A 1 102 ? -3.067 -78.254 4.199 1.00 34.75 101 GLY A C 1
ATOM 707 O O . GLY A 1 102 ? -4.274 -78.180 3.937 1.00 34.53 101 GLY A O 1
ATOM 708 N N . SER A 1 103 ? -2.435 -77.359 4.973 1.00 33.86 102 SER A N 1
ATOM 709 C CA . SER A 1 103 ? -3.116 -76.170 5.509 1.00 34.01 102 SER A CA 1
ATOM 710 C C . SER A 1 103 ? -3.512 -75.120 4.434 1.00 35.06 102 SER A C 1
ATOM 711 O O . SER A 1 103 ? -4.637 -74.588 4.482 1.00 35.62 102 SER A O 1
ATOM 714 N N . ASN A 1 104 ? -2.599 -74.840 3.492 1.00 34.98 103 ASN A N 1
ATOM 715 C CA . ASN A 1 104 ? -2.780 -73.869 2.395 1.00 35.84 103 ASN A CA 1
ATOM 716 C C . ASN A 1 104 ? -3.395 -74.595 1.188 1.00 37.54 103 ASN A C 1
ATOM 717 O O . ASN A 1 104 ? -4.444 -74.173 0.651 1.00 37.55 103 ASN A O 1
ATOM 722 N N . ASP A 1 105 ? -2.772 -75.729 0.825 1.00 38.13 104 ASP A N 1
ATOM 723 C CA . ASP A 1 105 ? -3.183 -76.564 -0.309 1.00 38.29 104 ASP A CA 1
ATOM 724 C C . ASP A 1 105 ? -3.617 -77.999 0.101 1.00 37.16 104 ASP A C 1
ATOM 725 O O . ASP A 1 105 ? -2.787 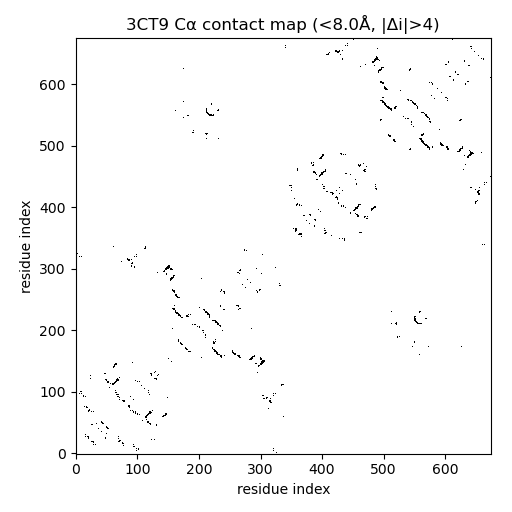-78.903 0.108 1.00 36.02 104 ASP A O 1
ATOM 730 N N . ALA A 1 106 ? -4.911 -78.250 0.375 1.00 37.37 105 ALA A N 1
ATOM 731 C CA . ALA A 1 106 ? -6.020 -77.271 0.266 1.00 36.16 105 ALA A CA 1
ATOM 732 C C . ALA A 1 106 ? -7.064 -77.350 1.380 1.00 35.01 105 ALA A C 1
ATOM 733 O O . ALA A 1 106 ? -8.231 -77.034 1.155 1.00 35.28 105 ALA A O 1
ATOM 735 N N . GLY A 1 107 ? -6.652 -77.738 2.578 1.00 34.27 106 GLY A N 1
ATOM 736 C CA . GLY A 1 107 ? -7.557 -77.823 3.742 1.00 34.09 106 GLY A CA 1
ATOM 737 C C . GLY A 1 107 ? -8.294 -76.538 4.123 1.00 33.87 106 GLY A C 1
ATOM 738 O O . GLY A 1 107 ? -9.406 -76.602 4.672 1.00 32.78 106 GLY A O 1
ATOM 739 N N . ALA A 1 108 ? -7.690 -75.379 3.821 1.00 34.25 107 ALA A N 1
ATOM 740 C CA . ALA A 1 108 ? -8.276 -74.070 4.155 1.00 34.37 107 ALA A CA 1
ATOM 741 C C . ALA A 1 108 ? -9.498 -73.788 3.289 1.00 34.91 107 ALA A C 1
ATOM 742 O O . ALA A 1 108 ? -10.460 -73.147 3.770 1.00 35.14 107 ALA A O 1
ATOM 744 N N . SER A 1 109 ? -9.457 -74.243 2.028 1.00 33.83 108 SER A N 1
ATOM 745 C CA . SER A 1 109 ? -10.624 -74.170 1.137 1.00 33.77 108 SER A CA 1
ATOM 746 C C . SER A 1 109 ? -11.645 -75.239 1.523 1.00 34.24 108 SER A C 1
ATOM 747 O O . SER A 1 109 ? -12.862 -74.997 1.492 1.00 34.53 108 SER A O 1
ATOM 750 N N . VAL A 1 110 ? -11.155 -76.427 1.872 1.00 34.20 109 VAL A N 1
ATOM 751 C CA . VAL A 1 110 ? -12.035 -77.532 2.255 1.00 34.80 109 VAL A CA 1
ATOM 752 C C . VAL A 1 110 ? -12.953 -77.104 3.390 1.00 35.18 109 VAL A C 1
ATOM 753 O O . VAL A 1 110 ? -14.176 -77.257 3.303 1.00 37.40 109 VAL A O 1
ATOM 757 N N . VAL A 1 111 ? -12.349 -76.547 4.435 1.00 35.52 110 VAL A N 1
ATOM 758 C CA . VAL A 1 111 ? -13.070 -76.123 5.632 1.00 35.22 110 VAL A CA 1
ATOM 759 C C . VAL A 1 111 ? -13.938 -74.878 5.430 1.00 34.74 110 VAL A C 1
ATOM 760 O O . VAL A 1 111 ? -15.035 -74.794 5.990 1.00 34.28 110 VAL A O 1
ATOM 764 N N . SER A 1 112 ? -13.450 -73.926 4.643 1.00 33.88 111 SER A N 1
ATOM 765 C CA . SER A 1 112 ? -14.221 -72.733 4.320 1.00 33.42 111 SER A CA 1
ATOM 766 C C . SER A 1 112 ? -15.455 -73.056 3.477 1.00 33.40 111 SER A C 1
ATOM 767 O O . SER A 1 112 ? -16.550 -72.541 3.760 1.00 33.55 111 SER A O 1
ATOM 770 N N . LEU A 1 113 ? -15.272 -73.851 2.408 1.00 33.10 112 LEU A N 1
ATOM 771 C CA . LEU A 1 113 ? -16.379 -74.195 1.515 1.00 32.42 112 LEU A CA 1
ATOM 772 C C . LEU A 1 113 ? -17.450 -75.008 2.255 1.00 33.22 112 LEU A C 1
ATOM 773 O O . LEU A 1 113 ? -18.641 -74.774 2.056 1.00 34.18 112 LEU A O 1
ATOM 778 N N . LEU A 1 114 ? -17.040 -75.898 3.161 1.00 33.11 113 LEU A N 1
ATOM 779 C CA . LEU A 1 114 ? -17.997 -76.648 3.967 1.00 32.04 113 LEU A CA 1
ATOM 780 C C . LEU A 1 114 ? -18.863 -75.749 4.849 1.00 33.11 113 LEU A C 1
ATOM 781 O O . LEU A 1 114 ? -20.080 -75.936 4.885 1.00 34.92 113 LEU A O 1
ATOM 786 N N . GLN A 1 115 ? -18.267 -74.817 5.593 1.00 33.25 114 GLN A N 1
ATOM 787 C CA . GLN A 1 115 ? -19.051 -73.876 6.416 1.00 33.52 114 GLN A CA 1
ATOM 788 C C . GLN A 1 115 ? -20.030 -73.057 5.547 1.00 34.11 114 GLN A C 1
ATOM 789 O O . GLN A 1 115 ? -21.196 -72.908 5.877 1.00 34.63 114 GLN A O 1
ATOM 795 N N . VAL A 1 116 ? -19.540 -72.524 4.438 1.00 34.72 115 VAL A N 1
ATOM 796 C CA . VAL A 1 116 ? -20.384 -71.817 3.461 1.00 34.52 115 VAL A CA 1
ATOM 797 C C . VAL A 1 116 ? -21.583 -72.694 2.990 1.00 34.51 115 VAL A C 1
ATOM 798 O O . VAL A 1 116 ? -22.731 -72.219 2.922 1.00 33.83 115 VAL A O 1
ATOM 802 N N . PHE A 1 117 ? -21.314 -73.973 2.715 1.00 34.79 116 PHE A N 1
ATOM 803 C CA . PHE A 1 117 ? -22.346 -74.951 2.280 1.00 34.33 116 PHE A CA 1
ATOM 804 C C . PHE A 1 117 ? -23.431 -75.155 3.320 1.00 34.54 116 PHE A C 1
ATOM 805 O O . PHE A 1 117 ? -24.626 -75.107 2.988 1.00 35.88 116 PHE A O 1
ATOM 813 N N . LEU A 1 118 ? -23.023 -75.386 4.572 1.00 34.03 117 LEU A N 1
ATOM 814 C CA . LEU A 1 118 ? -23.962 -75.616 5.671 1.00 34.50 117 LEU A CA 1
ATOM 815 C C . LEU A 1 118 ? -24.841 -74.407 5.989 1.00 34.89 117 LEU A C 1
ATOM 816 O O . LEU A 1 118 ? -25.935 -74.571 6.536 1.00 35.95 117 LEU A O 1
ATOM 821 N N . GLN A 1 119 ? -24.362 -73.202 5.681 1.00 35.19 118 GLN A N 1
ATOM 822 C CA . GLN A 1 119 ? -25.121 -71.976 5.965 1.00 34.71 118 GLN A CA 1
ATOM 823 C C . GLN A 1 119 ? -26.134 -71.708 4.853 1.00 34.81 118 GLN A C 1
ATOM 824 O O . GLN A 1 119 ? -27.312 -71.405 5.125 1.00 34.09 118 GLN A O 1
ATOM 826 N N . LEU A 1 120 ? -25.672 -71.800 3.605 1.00 34.98 119 LEU A N 1
ATOM 827 C CA . LEU A 1 120 ? -26.551 -71.581 2.439 1.00 35.55 119 LEU A CA 1
ATOM 828 C C . LEU A 1 120 ? -27.695 -72.603 2.368 1.00 36.53 119 LEU A C 1
ATOM 829 O O . LEU A 1 120 ? -28.766 -72.277 1.837 1.00 35.70 119 LEU A O 1
ATOM 834 N N . CYS A 1 121 ? -27.481 -73.797 2.951 1.00 37.79 120 CYS A N 1
ATOM 835 C CA . CYS A 1 121 ? -28.494 -74.891 2.994 1.00 38.49 120 CYS A CA 1
ATOM 836 C C . CYS A 1 121 ? -29.690 -74.612 3.905 1.00 38.92 120 CYS A C 1
ATOM 837 O O . CYS A 1 121 ? -30.699 -75.315 3.856 1.00 38.70 120 CYS A O 1
ATOM 840 N N . ARG A 1 122 ? -29.568 -73.581 4.730 1.00 39.27 121 ARG A N 1
ATOM 841 C CA . ARG A 1 122 ? -30.623 -73.167 5.624 1.00 38.78 121 ARG A CA 1
ATOM 842 C C . ARG A 1 122 ? -31.363 -71.929 5.098 1.00 37.60 121 ARG A C 1
ATOM 843 O O . ARG A 1 122 ? -32.272 -71.420 5.751 1.00 38.38 121 ARG A O 1
ATOM 851 N N . THR A 1 123 ? -30.966 -71.466 3.922 1.00 36.61 122 THR A N 1
ATOM 852 C CA . THR A 1 123 ? -31.527 -70.295 3.271 1.00 36.26 122 THR A CA 1
ATOM 853 C C . THR A 1 123 ? -32.140 -70.703 1.929 1.00 36.34 122 THR A C 1
ATOM 854 O O . THR A 1 123 ? -31.845 -71.768 1.403 1.00 35.63 122 THR A O 1
ATOM 858 N N . SER A 1 124 ? -32.981 -69.827 1.372 1.00 37.39 123 SER A N 1
ATOM 8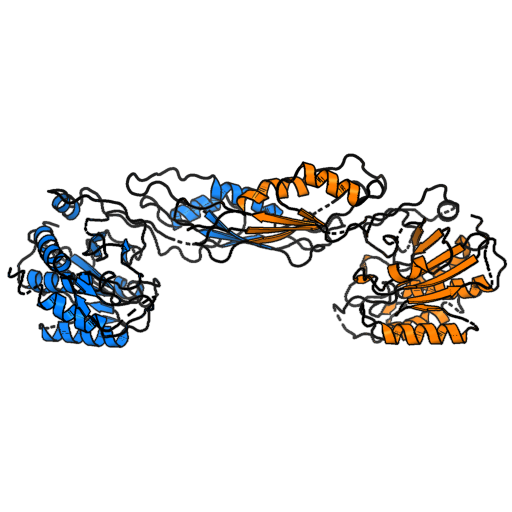59 C CA . SER A 1 124 ? -33.612 -70.067 0.074 1.00 36.83 123 SER A CA 1
ATOM 860 C C . SER A 1 124 ? -32.818 -69.401 -1.041 1.00 36.70 123 SER A C 1
ATOM 861 O O . SER A 1 124 ? -32.562 -68.189 -0.980 1.00 38.13 123 SER A O 1
ATOM 864 N N . GLN A 1 125 ? -32.467 -70.196 -2.059 1.00 35.13 124 GLN A N 1
ATOM 865 C CA . GLN A 1 125 ? -31.686 -69.753 -3.197 1.00 33.91 124 GLN A CA 1
ATOM 866 C C . GLN A 1 125 ? -32.278 -70.211 -4.543 1.00 34.34 124 GLN A C 1
ATOM 867 O O . GLN A 1 125 ? -33.008 -71.202 -4.593 1.00 33.83 124 GLN A O 1
ATOM 873 N N . ASN A 1 126 ? -31.919 -69.508 -5.633 1.00 34.83 125 ASN A N 1
ATOM 874 C CA . ASN A 1 126 ? -32.353 -69.865 -7.013 1.00 35.00 125 ASN A CA 1
ATOM 875 C C . ASN A 1 126 ? -31.619 -71.083 -7.608 1.00 35.35 125 ASN A C 1
ATOM 876 O O . ASN A 1 126 ? -31.857 -71.462 -8.765 1.00 37.06 125 ASN A O 1
ATOM 878 N N . TYR A 1 127 ? -30.719 -71.676 -6.827 1.00 32.93 126 TYR A N 1
ATOM 879 C CA . TYR A 1 127 ? -29.953 -72.810 -7.250 1.00 31.96 126 TYR A CA 1
ATOM 880 C C . TYR A 1 127 ? -29.906 -73.915 -6.178 1.00 31.60 126 TYR A C 1
ATOM 881 O O . TYR A 1 127 ? -30.226 -73.667 -5.005 1.00 31.19 126 TYR A O 1
ATOM 890 N N . ASN A 1 128 ? -29.491 -75.120 -6.596 1.00 30.94 127 ASN A N 1
ATOM 891 C CA . ASN A 1 128 ? -29.236 -76.223 -5.675 1.00 31.28 127 ASN A CA 1
ATOM 892 C C . ASN A 1 128 ? -27.744 -76.182 -5.357 1.00 32.12 127 ASN A C 1
ATOM 893 O O . ASN A 1 128 ? -26.978 -75.508 -6.052 1.00 32.22 127 ASN A O 1
ATOM 898 N N . LEU A 1 129 ? -27.330 -76.941 -4.336 1.00 32.96 128 LEU A N 1
ATOM 899 C CA . LEU A 1 129 ? -25.900 -77.108 -4.005 1.00 32.74 128 LEU A CA 1
ATOM 900 C C . LEU A 1 129 ? -25.426 -78.573 -3.790 1.00 33.07 128 LEU A C 1
ATOM 901 O O . LEU A 1 129 ? -26.140 -79.406 -3.240 1.00 31.45 128 LEU A O 1
ATOM 906 N N . ILE A 1 130 ? -24.180 -78.817 -4.211 1.00 34.13 129 ILE A N 1
ATOM 907 C CA . ILE A 1 130 ? -23.462 -80.048 -3.978 1.00 35.17 129 ILE A CA 1
ATOM 908 C C . ILE A 1 130 ? -22.114 -79.651 -3.406 1.00 35.38 129 ILE A C 1
ATOM 909 O O . ILE A 1 130 ? -21.438 -78.783 -3.965 1.00 38.85 129 ILE A O 1
ATOM 914 N N . TYR A 1 131 ? -21.734 -80.247 -2.284 1.00 34.95 130 TYR A N 1
ATOM 915 C CA . TYR A 1 131 ? -20.409 -80.082 -1.701 1.00 33.50 130 TYR A CA 1
ATOM 916 C C . TYR A 1 131 ? -19.656 -81.380 -1.962 1.00 32.78 130 TYR A C 1
ATOM 917 O O . TYR A 1 131 ? -20.152 -82.428 -1.629 1.00 33.72 130 TYR A O 1
ATOM 926 N N . LEU A 1 132 ? -18.470 -81.311 -2.558 1.00 33.16 131 LEU A N 1
ATOM 927 C CA . LEU A 1 132 ? -17.635 -82.498 -2.850 1.00 33.39 131 LEU A CA 1
ATOM 928 C C . LEU A 1 132 ? -16.173 -82.360 -2.332 1.00 33.64 131 LEU A C 1
ATOM 929 O O . LEU A 1 132 ? -15.491 -81.378 -2.634 1.00 32.83 131 LEU A O 1
ATOM 934 N N . ALA A 1 133 ? -15.731 -83.315 -1.510 1.00 33.77 132 ALA A N 1
ATOM 935 C CA . ALA A 1 133 ? -14.331 -83.399 -1.085 1.00 33.98 132 ALA A CA 1
ATOM 936 C C . ALA A 1 133 ? -13.773 -84.611 -1.816 1.00 33.00 132 ALA A C 1
ATOM 937 O O . ALA A 1 133 ? -14.093 -85.733 -1.500 1.00 32.26 132 ALA A O 1
ATOM 939 N N . SER A 1 134 ? -12.971 -84.339 -2.835 1.00 34.27 133 SER A N 1
ATOM 940 C CA . SER A 1 134 ? -12.347 -85.331 -3.681 1.00 34.22 133 SER A CA 1
ATOM 941 C C . SER A 1 134 ? -10.963 -85.710 -3.200 1.00 33.82 133 SER A C 1
ATOM 942 O O . SER A 1 134 ? -10.365 -85.012 -2.387 1.00 33.41 133 SER A O 1
ATOM 945 N N . CYS A 1 135 ? -10.467 -86.841 -3.694 1.00 34.43 134 CYS A N 1
ATOM 946 C CA . CYS A 1 135 ? -9.108 -87.317 -3.371 1.00 34.88 134 CYS A CA 1
ATOM 947 C C . CYS A 1 135 ? -8.212 -87.467 -4.639 1.00 35.11 134 CYS A C 1
ATOM 948 O O . CYS A 1 135 ? -8.653 -87.199 -5.773 1.00 34.95 134 CYS A O 1
ATOM 951 N N . GLU A 1 136 ? -6.947 -87.838 -4.429 1.00 35.10 135 GLU A N 1
ATOM 952 C CA . GLU A 1 136 ? -5.989 -88.088 -5.533 1.00 35.64 135 GLU A CA 1
ATOM 953 C C . GLU A 1 136 ? -5.763 -86.941 -6.549 1.00 35.56 135 GLU A C 1
ATOM 954 O O . GLU A 1 136 ? -5.294 -87.184 -7.681 1.00 32.52 135 GLU A O 1
ATOM 960 N N . GLU A 1 137 ? -6.048 -85.713 -6.111 1.00 36.55 136 GLU A N 1
ATOM 961 C CA . GLU A 1 137 ? -5.913 -84.528 -6.936 1.00 37.46 136 GLU A CA 1
ATOM 962 C C . GLU A 1 137 ? -4.454 -84.275 -7.365 1.00 38.58 136 GLU A C 1
ATOM 963 O O . GLU A 1 137 ? -4.170 -84.134 -8.579 1.00 39.13 136 GLU A O 1
ATOM 969 N N . GLU A 1 138 ? -3.546 -84.283 -6.388 1.00 37.70 137 GLU A N 1
ATOM 970 C CA . GLU A 1 138 ? -2.104 -84.018 -6.606 1.00 37.76 137 GLU A CA 1
ATOM 971 C C . GLU A 1 138 ? -1.395 -84.936 -7.621 1.00 38.38 137 GLU A C 1
ATOM 972 O O . GLU A 1 138 ? -0.311 -84.589 -8.104 1.00 39.80 137 GLU A O 1
ATOM 978 N N . VAL A 1 139 ? -1.980 -86.113 -7.892 1.00 38.68 138 VAL A N 1
ATOM 979 C CA . VAL A 1 139 ? -1.487 -87.094 -8.864 1.00 37.58 138 VAL A CA 1
ATOM 980 C C . VAL A 1 139 ? -2.513 -87.318 -10.009 1.00 38.30 138 VAL A C 1
ATOM 981 O O . VAL A 1 139 ? -2.351 -88.212 -10.828 1.00 37.63 138 VAL A O 1
ATOM 985 N N . SER A 1 140 ? -3.551 -86.476 -10.079 1.00 40.26 139 SER A N 1
ATOM 986 C CA . SER A 1 140 ? -4.682 -86.610 -11.034 1.00 40.51 139 SER A CA 1
ATOM 987 C C . SER A 1 140 ? -5.104 -88.082 -11.202 1.00 40.53 139 SER A C 1
ATOM 988 O O . SER A 1 140 ? -5.252 -88.588 -12.304 1.00 39.30 139 SER A O 1
ATOM 991 N N . GLY A 1 141 ? -5.327 -88.752 -10.068 1.00 40.74 140 GLY A N 1
ATOM 992 C CA . GLY A 1 141 ? -5.639 -90.175 -10.060 1.00 39.99 140 GLY A CA 1
ATOM 993 C C . GLY A 1 141 ? -7.009 -90.551 -10.574 1.00 39.66 140 GLY A C 1
ATOM 994 O O . GLY A 1 141 ? -7.944 -89.743 -10.512 1.00 38.59 140 GLY A O 1
ATOM 995 N N . LYS A 1 142 ? -7.114 -91.796 -11.057 1.00 38.86 141 LYS A N 1
ATOM 996 C CA . LYS A 1 142 ? -8.364 -92.349 -11.613 1.00 39.83 141 LYS A CA 1
ATOM 997 C C . LYS A 1 142 ? -9.477 -92.583 -10.584 1.00 38.70 141 LYS A C 1
ATOM 998 O O . LYS A 1 142 ? -10.652 -92.667 -10.946 1.00 38.33 141 LYS A O 1
ATOM 1003 N N . GLU A 1 143 ? -9.094 -92.716 -9.318 1.00 38.74 142 GLU A N 1
ATOM 1004 C CA . GLU A 1 143 ? -10.040 -92.937 -8.209 1.00 39.20 142 GLU A CA 1
ATOM 1005 C C . GLU A 1 143 ? -10.422 -91.613 -7.537 1.00 37.25 142 GLU A C 1
ATOM 1006 O O . GLU A 1 143 ? -11.076 -91.609 -6.484 1.00 36.04 142 GLU A O 1
ATOM 1012 N N . GLY A 1 144 ? -9.999 -90.503 -8.138 1.00 35.26 143 GLY A N 1
ATOM 1013 C CA . GLY A 1 144 ? -10.305 -89.189 -7.612 1.00 35.01 143 GLY A CA 1
ATOM 1014 C C . GLY A 1 144 ? -11.617 -88.666 -8.195 1.00 35.31 143 GLY A C 1
ATOM 1015 O O . GLY A 1 144 ? -12.583 -89.400 -8.351 1.00 34.92 143 GLY A O 1
ATOM 1016 N N . ILE A 1 145 ? -11.635 -87.393 -8.557 1.00 35.44 144 ILE A N 1
ATOM 1017 C CA . ILE A 1 145 ? -12.853 -86.765 -9.055 1.00 36.08 144 ILE A CA 1
ATOM 1018 C C . ILE A 1 145 ? -13.330 -87.392 -10.375 1.00 36.52 144 ILE A C 1
ATOM 1019 O O . ILE A 1 145 ? -14.544 -87.429 -10.650 1.00 36.89 144 ILE A O 1
ATOM 1024 N N . GLU A 1 146 ? -12.400 -87.902 -11.182 1.00 34.93 145 GLU A N 1
ATOM 1025 C CA . GLU A 1 146 ? -12.802 -88.525 -12.429 1.00 34.39 145 GLU A CA 1
ATOM 1026 C C . GLU A 1 146 ? -13.820 -89.641 -12.189 1.00 33.55 145 GLU A C 1
ATOM 1027 O O . GLU A 1 146 ? -14.733 -89.812 -12.996 1.00 31.36 145 GLU A O 1
ATOM 1033 N N . SER A 1 147 ? -13.657 -90.374 -11.078 1.00 33.14 146 SER A N 1
ATOM 1034 C CA . SER A 1 147 ? -14.519 -91.524 -10.763 1.00 33.83 146 SER A CA 1
ATOM 1035 C C . SER A 1 147 ? -15.939 -91.117 -10.303 1.00 34.67 146 SER A C 1
ATOM 1036 O O . SER A 1 147 ? -16.878 -91.894 -10.468 1.00 34.07 146 SER A O 1
ATOM 1039 N N . VAL A 1 148 ? -16.082 -89.891 -9.790 1.00 35.93 147 VAL A N 1
ATOM 1040 C CA . VAL A 1 148 ? -17.339 -89.411 -9.206 1.00 36.47 147 VAL A CA 1
ATOM 1041 C C . VAL A 1 148 ? -18.284 -88.604 -10.109 1.00 37.71 147 VAL A C 1
ATOM 1042 O O . VAL A 1 148 ? -19.520 -88.748 -9.998 1.00 37.58 147 VAL A O 1
ATOM 1046 N N . LEU A 1 149 ? -17.724 -87.780 -11.000 1.00 37.24 148 LEU A N 1
ATOM 1047 C CA . LEU A 1 149 ? -18.544 -86.827 -11.764 1.00 37.26 148 LEU A CA 1
ATOM 1048 C C . LEU A 1 149 ? -19.670 -87.393 -12.601 1.00 37.15 148 LEU A C 1
ATOM 1049 O O . LEU A 1 149 ? -20.762 -86.843 -12.563 1.00 37.52 148 LEU A O 1
ATOM 1054 N N . PRO A 1 150 ? -19.419 -88.452 -13.378 1.00 37.00 149 PRO A N 1
ATOM 1055 C CA . PRO A 1 150 ? -20.495 -89.037 -14.184 1.00 36.40 149 PRO A CA 1
ATOM 1056 C C . PRO A 1 150 ? -21.702 -89.543 -13.363 1.00 37.01 149 PRO A C 1
ATOM 1057 O O . PRO A 1 150 ? -22.765 -89.805 -13.944 1.00 36.82 149 PRO A O 1
ATOM 1061 N N . GLY A 1 151 ? -21.537 -89.713 -12.048 1.00 36.05 150 GLY A N 1
ATOM 1062 C CA . GLY A 1 151 ? -22.595 -90.224 -11.197 1.00 36.31 150 GLY A CA 1
ATOM 1063 C C . GLY A 1 151 ? -23.487 -89.186 -10.522 1.00 36.84 150 GLY A C 1
ATOM 1064 O O . GLY A 1 151 ? -24.584 -89.523 -10.077 1.00 35.23 150 GLY A O 1
ATOM 1065 N N . LEU A 1 152 ? -23.001 -87.951 -10.411 1.00 36.85 151 LEU A N 1
ATOM 1066 C CA . LEU A 1 152 ? -23.765 -86.864 -9.795 1.00 37.10 151 LEU A CA 1
ATOM 1067 C C . LEU A 1 152 ? -24.754 -86.257 -10.767 1.00 37.55 151 LEU A C 1
ATOM 1068 O O . LEU A 1 152 ? -24.645 -86.456 -11.981 1.00 36.54 151 LEU A O 1
ATOM 1073 N N . PRO A 1 153 ? -25.742 -85.513 -10.231 1.00 38.31 152 PRO A N 1
ATOM 1074 C CA . PRO A 1 153 ? -26.680 -84.801 -11.084 1.00 38.35 152 PRO A CA 1
ATOM 1075 C C . PRO A 1 153 ? -25.988 -83.664 -11.828 1.00 37.66 152 PRO A C 1
ATOM 1076 O O . PRO A 1 153 ? -24.831 -83.347 -11.518 1.00 35.63 152 PRO A O 1
ATOM 1080 N N . PRO A 1 154 ? -26.694 -83.037 -12.793 1.00 37.41 153 PRO A N 1
ATOM 1081 C CA . PRO A 1 154 ? -26.042 -81.979 -13.591 1.00 37.24 153 PRO A CA 1
ATOM 1082 C C . PRO A 1 154 ? -25.465 -80.789 -12.772 1.00 36.85 153 PRO A C 1
ATOM 1083 O O . PRO A 1 154 ? -26.018 -80.397 -11.735 1.00 36.51 153 PRO A O 1
ATOM 1087 N N . VAL A 1 155 ? -24.324 -80.276 -13.221 1.00 35.96 154 VAL A N 1
ATOM 1088 C CA . VAL A 1 155 ? -23.673 -79.139 -12.589 1.00 34.97 154 VAL A CA 1
ATOM 1089 C C . VAL A 1 155 ? -23.675 -77.987 -13.579 1.00 35.61 154 VAL A C 1
ATOM 1090 O O . VAL A 1 155 ? -23.213 -78.131 -14.696 1.00 36.15 154 VAL A O 1
ATOM 1094 N N . SER A 1 156 ? -24.251 -76.862 -13.178 1.00 36.36 155 SER A N 1
ATOM 1095 C CA . SER A 1 156 ? -24.283 -75.671 -14.013 1.00 37.04 155 SER A CA 1
ATOM 1096 C C . SER A 1 156 ? -22.840 -75.106 -14.093 1.00 37.78 155 SER A C 1
ATOM 1097 O O . SER A 1 156 ? -22.319 -74.803 -15.175 1.00 36.68 155 SER A O 1
ATOM 1100 N N . PHE A 1 157 ? -22.208 -74.956 -12.923 1.00 37.87 156 PHE A N 1
ATOM 1101 C CA . PHE A 1 157 ? -20.836 -74.483 -12.860 1.00 36.57 156 PHE A CA 1
ATOM 1102 C C . PHE A 1 157 ? -20.310 -74.842 -11.499 1.00 35.25 156 PHE A C 1
ATOM 1103 O O . PHE A 1 157 ? -21.082 -75.173 -10.615 1.00 34.18 156 PHE A O 1
ATOM 1111 N N . ALA A 1 158 ? -18.996 -74.808 -11.340 1.00 34.31 157 ALA A N 1
ATOM 1112 C CA . ALA A 1 158 ? -18.388 -75.174 -10.078 1.00 33.90 157 ALA A CA 1
ATOM 1113 C C . ALA A 1 158 ? -17.425 -74.131 -9.616 1.00 33.15 157 ALA A C 1
ATOM 1114 O O . ALA A 1 158 ? -16.930 -73.362 -10.411 1.00 31.97 157 ALA A O 1
ATOM 1116 N N . ILE A 1 159 ? -17.151 -74.142 -8.312 1.00 34.78 158 ILE A N 1
ATOM 1117 C CA . ILE A 1 159 ? -16.101 -73.321 -7.693 1.00 34.82 158 ILE A CA 1
ATOM 1118 C C . ILE A 1 159 ? -15.076 -74.358 -7.179 1.00 35.38 158 ILE A C 1
ATOM 1119 O O . ILE A 1 159 ? -15.472 -75.302 -6.496 1.00 34.34 158 ILE A O 1
ATOM 1124 N N . VAL A 1 160 ? -13.786 -74.180 -7.517 1.00 34.82 159 VAL A N 1
ATOM 1125 C CA . VAL A 1 160 ? -12.734 -75.089 -7.068 1.00 34.19 159 VAL A CA 1
ATOM 1126 C C . VAL A 1 160 ? -11.860 -74.301 -6.146 1.00 33.52 159 VAL A C 1
ATOM 1127 O O . VAL A 1 160 ? -11.299 -73.284 -6.523 1.00 34.14 159 VAL A O 1
ATOM 1131 N N . GLY A 1 161 ? -11.745 -74.777 -4.927 1.00 34.11 160 GLY A N 1
ATOM 1132 C CA . GLY A 1 161 ? -10.957 -74.108 -3.897 1.00 35.22 160 GLY A CA 1
ATOM 1133 C C . GLY A 1 161 ? -9.492 -74.465 -3.852 1.00 34.93 160 GLY A C 1
ATOM 1134 O O . GLY A 1 161 ? -9.135 -75.577 -3.440 1.00 35.54 160 GLY A O 1
ATOM 1135 N N . GLU A 1 162 ? -8.666 -73.511 -4.294 1.00 35.42 161 GLU A N 1
ATOM 1136 C CA . GLU A 1 162 ? -7.199 -73.580 -4.279 1.00 35.73 161 GLU A CA 1
ATOM 1137 C C . GLU A 1 162 ? -6.661 -72.198 -3.866 1.00 36.10 161 GLU A C 1
ATOM 1138 O O . GLU A 1 162 ? -7.389 -71.210 -3.953 1.00 36.64 161 GLU A O 1
ATOM 1144 N N . PRO A 1 163 ? -5.403 -72.129 -3.366 1.00 36.62 162 PRO A N 1
ATOM 1145 C CA . PRO A 1 163 ? -4.814 -70.865 -2.949 1.00 36.49 162 PRO A CA 1
ATOM 1146 C C . PRO A 1 163 ? -4.642 -69.904 -4.097 1.00 36.38 162 PRO A C 1
ATOM 1147 O O . PRO A 1 163 ? -3.722 -70.069 -4.885 1.00 37.06 162 PRO A O 1
ATOM 1151 N N . THR A 1 164 ? -5.534 -68.926 -4.182 1.00 36.66 163 THR A N 1
ATOM 1152 C CA . THR A 1 164 ? -5.512 -67.862 -5.211 1.00 35.91 163 THR A CA 1
ATOM 1153 C C . THR A 1 164 ? -5.667 -66.468 -4.559 1.00 35.95 163 THR A C 1
ATOM 1154 O O . THR A 1 164 ? -5.872 -65.483 -5.269 1.00 37.06 163 THR A O 1
ATOM 1158 N N . GLU A 1 165 ? -5.577 -66.389 -3.222 1.00 35.52 164 GLU A N 1
ATOM 1159 C CA . GLU A 1 165 ? -5.796 -65.149 -2.476 1.00 35.41 164 GLU A CA 1
ATOM 1160 C C . GLU A 1 165 ? -7.200 -64.577 -2.732 1.00 35.52 164 GLU A C 1
ATOM 1161 O O . GLU A 1 165 ? -7.373 -63.373 -2.865 1.00 35.48 164 GLU A O 1
ATOM 1175 N N . GLN A 1 167 ? -8.876 -64.387 -5.314 1.00 34.95 166 GLN A N 1
ATOM 1176 C CA . GLN A 1 167 ? -8.982 -63.735 -6.613 1.00 33.84 166 GLN A CA 1
ATOM 1177 C C . GLN A 1 167 ? -9.437 -64.855 -7.531 1.00 32.14 166 GLN A C 1
ATOM 1178 O O . GLN A 1 167 ? -9.011 -65.998 -7.363 1.00 30.12 166 GLN A O 1
ATOM 1184 N N . PRO A 1 168 ? -10.350 -64.545 -8.469 1.00 32.15 167 PRO A N 1
ATOM 1185 C CA . PRO A 1 168 ? -10.854 -65.620 -9.349 1.00 32.08 167 PRO A CA 1
ATOM 1186 C C . PRO A 1 168 ? -10.022 -65.980 -10.595 1.00 32.31 167 PRO A C 1
ATOM 1187 O O . PRO A 1 168 ? -9.842 -65.164 -11.496 1.00 31.00 167 PRO A O 1
ATOM 1191 N N . ALA A 1 169 ? -9.551 -67.219 -10.655 1.00 32.84 168 ALA A N 1
ATOM 1192 C CA . ALA A 1 169 ? -8.883 -67.694 -11.852 1.00 32.73 168 ALA A CA 1
ATOM 1193 C C . ALA A 1 169 ? -9.976 -68.160 -12.811 1.00 32.93 168 ALA A C 1
ATOM 1194 O O . ALA A 1 169 ? -10.575 -69.215 -12.636 1.00 33.48 168 ALA A O 1
ATOM 1196 N N . ILE A 1 170 ? -10.242 -67.349 -13.826 1.00 32.88 169 ILE A N 1
ATOM 1197 C CA . ILE A 1 170 ? -11.253 -67.663 -14.849 1.00 32.03 169 ILE A CA 1
ATOM 1198 C C . ILE A 1 170 ? -10.684 -68.400 -16.106 1.00 31.82 169 ILE A C 1
ATOM 1199 O O . ILE A 1 170 ? -11.408 -68.652 -17.048 1.00 30.67 169 ILE A O 1
ATOM 1204 N N . ALA A 1 171 ? -9.383 -68.694 -16.099 1.00 31.79 170 ALA A N 1
ATOM 1205 C CA . ALA A 1 171 ? -8.700 -69.504 -17.126 1.00 31.89 170 ALA A CA 1
ATOM 1206 C C . ALA A 1 171 ? -7.591 -70.316 -16.433 1.00 32.70 170 ALA A C 1
ATOM 1207 O O . ALA A 1 171 ? -6.955 -69.821 -15.485 1.00 33.29 170 ALA A O 1
ATOM 1209 N N . GLU A 1 172 ? -7.418 -71.566 -16.864 1.00 31.72 171 GLU A N 1
ATOM 1210 C CA . GLU A 1 172 ? -6.382 -72.473 -16.340 1.00 32.52 171 GLU A CA 1
ATOM 1211 C C . GLU A 1 172 ? -5.749 -73.287 -17.517 1.00 31.06 171 GLU A C 1
ATOM 1212 O O . GLU A 1 172 ? -6.466 -73.783 -18.401 1.00 29.86 171 GLU A O 1
ATOM 1218 N N . LYS A 1 173 ? -4.415 -73.414 -17.543 1.00 30.06 172 LYS A N 1
ATOM 1219 C CA . LYS A 1 173 ? -3.724 -74.161 -18.619 1.00 28.16 172 LYS A CA 1
ATOM 1220 C C . LYS A 1 173 ? -3.953 -75.682 -18.512 1.00 28.99 172 LYS A C 1
ATOM 1221 O O . LYS A 1 173 ? -4.216 -76.182 -17.435 1.00 30.81 172 LYS A O 1
ATOM 1227 N N . GLY A 1 174 ? -3.818 -76.423 -19.606 1.00 28.43 173 GLY A N 1
ATOM 1228 C CA . GLY A 1 174 ? -3.938 -77.865 -19.543 1.00 28.97 173 GLY A CA 1
ATOM 1229 C C . GLY A 1 174 ? -2.570 -78.507 -19.656 1.00 29.63 173 GLY A C 1
ATOM 1230 O O . GLY A 1 174 ? -1.570 -77.786 -19.762 1.00 27.85 173 GLY A O 1
ATOM 1231 N N . LEU A 1 175 ? -2.533 -79.853 -19.648 1.00 29.05 174 LEU A N 1
ATOM 1232 C CA . LEU A 1 175 ? -1.297 -80.585 -19.814 1.00 29.55 174 LEU A CA 1
ATOM 1233 C C . LEU A 1 175 ? -1.499 -81.747 -20.776 1.00 31.80 174 LEU A C 1
ATOM 1234 O O . LEU A 1 175 ? -2.496 -82.487 -20.684 1.00 31.86 174 LEU A O 1
ATOM 1247 N N . VAL A 1 177 ? 1.325 -84.711 -22.630 1.00 36.61 176 VAL A N 1
ATOM 1248 C CA . VAL A 1 177 ? 2.674 -85.235 -22.940 1.00 36.62 176 VAL A CA 1
ATOM 1249 C C . VAL A 1 177 ? 2.612 -86.213 -24.107 1.00 35.53 176 VAL A C 1
ATOM 1250 O O . VAL A 1 177 ? 1.830 -87.166 -24.111 1.00 35.74 176 VAL A O 1
ATOM 1254 N N . LEU A 1 178 ? 3.476 -85.962 -25.080 1.00 36.83 177 LEU A N 1
ATOM 1255 C CA A LEU A 1 178 ? 3.530 -86.722 -26.334 0.50 36.36 177 LEU A CA 1
ATOM 1256 C CA B LEU A 1 178 ? 3.537 -86.750 -26.319 0.50 37.06 177 LEU A CA 1
ATOM 1257 C C . LEU A 1 178 ? 4.874 -87.451 -26.457 1.00 36.77 177 LEU A C 1
ATOM 1258 O O . LEU A 1 178 ? 5.899 -86.909 -26.108 1.00 38.75 177 LEU A O 1
ATOM 1267 N N . ASP A 1 179 ? 4.836 -88.667 -26.988 1.00 36.87 178 ASP A N 1
ATOM 1268 C CA . ASP A 1 179 ? 5.972 -89.532 -27.233 1.00 35.60 178 ASP A CA 1
ATOM 1269 C C . ASP A 1 179 ? 5.961 -89.739 -28.744 1.00 35.58 178 ASP A C 1
ATOM 1270 O O . ASP A 1 179 ? 4.987 -90.260 -29.283 1.00 35.87 178 ASP A O 1
ATOM 1275 N N . VAL A 1 180 ? 7.023 -89.301 -29.432 1.00 35.97 179 VAL A N 1
ATOM 1276 C CA . VAL A 1 180 ? 7.131 -89.425 -30.887 1.00 35.33 179 VAL A CA 1
ATOM 1277 C C . VAL A 1 180 ? 8.263 -90.399 -31.136 1.00 36.07 179 VAL A C 1
ATOM 1278 O O . VAL A 1 180 ? 9.311 -90.302 -30.484 1.00 34.59 179 VAL A O 1
ATOM 1282 N N . THR A 1 181 ? 8.043 -91.343 -32.060 1.00 36.40 180 THR A N 1
ATOM 1283 C CA . THR A 1 181 ? 9.036 -92.338 -32.425 1.00 35.91 180 THR A CA 1
ATOM 1284 C C . THR A 1 181 ? 9.279 -92.323 -33.924 1.00 36.01 180 THR A C 1
ATOM 1285 O O . THR A 1 181 ? 8.307 -92.423 -34.696 1.00 35.66 180 THR A O 1
ATOM 1289 N N . ALA A 1 182 ? 10.553 -92.134 -34.342 1.00 35.21 181 ALA A N 1
ATOM 1290 C CA . ALA A 1 182 ? 10.963 -92.322 -35.770 1.00 33.52 181 ALA A CA 1
ATOM 1291 C C . ALA A 1 182 ? 11.443 -93.760 -35.901 1.00 33.35 181 ALA A C 1
ATOM 1292 O O . ALA A 1 182 ? 12.045 -94.301 -34.982 1.00 31.33 181 ALA A O 1
ATOM 1294 N N . THR A 1 183 ? 11.129 -94.390 -37.025 1.00 34.88 182 THR A N 1
ATOM 1295 C CA . THR A 1 183 ? 11.523 -95.768 -37.320 1.00 35.85 182 THR A CA 1
ATOM 1296 C C . THR A 1 183 ? 12.392 -95.746 -38.590 1.00 36.47 182 THR A C 1
ATOM 1297 O O . THR A 1 183 ? 12.024 -95.131 -39.587 1.00 35.76 182 THR A O 1
ATOM 1301 N N . GLY A 1 184 ? 13.535 -96.427 -38.539 1.00 37.21 183 GLY A N 1
ATOM 1302 C CA . GLY A 1 184 ? 14.462 -96.537 -39.672 1.00 37.56 183 GLY A CA 1
ATOM 1303 C C . GLY A 1 184 ? 14.812 -97.990 -39.920 1.00 37.81 183 GLY A C 1
ATOM 1304 O O . GLY A 1 184 ? 13.950 -98.867 -39.819 1.00 39.13 183 GLY A O 1
ATOM 1305 N N . LYS A 1 185 ? 16.076 -98.245 -40.242 1.00 37.54 184 LYS A N 1
ATOM 1306 C CA . LYS A 1 185 ? 16.561 -99.594 -40.526 1.00 37.69 184 LYS A CA 1
ATOM 1307 C C . LYS A 1 185 ? 18.046 -99.684 -40.112 1.00 37.85 184 LYS A C 1
ATOM 1308 O O . LYS A 1 185 ? 18.844 -98.774 -40.394 1.00 37.27 184 LYS A O 1
ATOM 1312 N N . ALA A 1 186 ? 18.407 -100.780 -39.438 1.00 37.48 185 ALA A N 1
ATOM 1313 C CA . ALA A 1 186 ? 19.776 -100.993 -38.965 1.00 37.05 185 ALA A CA 1
ATOM 1314 C C . ALA A 1 186 ? 20.677 -101.294 -40.150 1.00 37.93 185 ALA A C 1
ATOM 1315 O O . ALA A 1 186 ? 20.194 -101.496 -41.269 1.00 38.71 185 ALA A O 1
ATOM 1317 N N . GLY A 1 187 ? 21.982 -101.320 -39.896 1.00 38.42 186 GLY A N 1
ATOM 1318 C CA . GLY A 1 187 ? 22.988 -101.605 -40.924 1.00 38.40 186 GLY A CA 1
ATOM 1319 C C . GLY A 1 187 ? 24.355 -101.140 -40.483 1.00 37.49 186 GLY A C 1
ATOM 1320 O O . GLY A 1 187 ? 24.468 -100.501 -39.451 1.00 37.09 186 GLY A O 1
ATOM 1321 N N . HIS A 1 188 ? 25.379 -101.451 -41.275 1.00 37.49 187 HIS A N 1
ATOM 1322 C CA . HIS A 1 188 ? 26.762 -101.055 -40.979 1.00 37.20 187 HIS A CA 1
ATOM 1323 C C . HIS A 1 188 ? 27.006 -99.614 -41.401 1.00 35.03 187 HIS A C 1
ATOM 1324 O O . HIS A 1 188 ? 26.709 -99.242 -42.529 1.00 34.19 187 HIS A O 1
ATOM 1331 N N . ALA A 1 189 ? 27.585 -98.829 -40.501 1.00 33.45 188 ALA A N 1
ATOM 1332 C CA . ALA A 1 189 ? 27.833 -97.402 -40.722 1.00 34.23 188 ALA A CA 1
ATOM 1333 C C . ALA A 1 189 ? 28.860 -97.069 -41.814 1.00 34.67 188 ALA A C 1
ATOM 1334 O O . ALA A 1 189 ? 28.755 -96.015 -42.439 1.00 35.67 188 ALA A O 1
ATOM 1336 N N . ALA A 1 190 ? 29.847 -97.940 -42.032 1.00 34.54 189 ALA A N 1
ATOM 1337 C CA . ALA A 1 190 ? 30.867 -97.724 -43.072 1.00 35.11 189 ALA A CA 1
ATOM 1338 C C . ALA A 1 190 ? 30.407 -98.205 -44.449 1.00 35.74 189 ALA A C 1
ATOM 1339 O O . ALA A 1 190 ? 31.143 -98.080 -45.429 1.00 36.66 189 ALA A O 1
ATOM 1341 N N . ARG A 1 191 ? 29.220 -98.787 -44.531 1.00 36.21 190 ARG A N 1
ATOM 1342 C CA . ARG A 1 191 ? 28.729 -99.299 -45.805 1.00 37.33 190 ARG A CA 1
ATOM 1343 C C . ARG A 1 191 ? 27.514 -98.489 -46.233 1.00 39.15 190 ARG A C 1
ATOM 1344 O O . ARG A 1 191 ? 27.096 -97.576 -45.522 1.00 40.29 190 ARG A O 1
ATOM 1352 N N . ASP A 1 192 ? 26.981 -98.780 -47.419 1.00 41.51 191 ASP A N 1
ATOM 1353 C CA . ASP A 1 192 ? 25.819 -98.052 -47.932 1.00 42.65 191 ASP A CA 1
ATOM 1354 C C . ASP A 1 192 ? 24.618 -98.869 -47.474 1.00 42.20 191 ASP A C 1
ATOM 1355 O O . ASP A 1 192 ? 24.079 -99.697 -48.211 1.00 43.10 191 ASP A O 1
ATOM 1360 N N . GLU A 1 193 ? 24.232 -98.638 -46.226 1.00 41.38 192 GLU A N 1
ATOM 1361 C CA . GLU A 1 193 ? 23.234 -99.445 -45.570 1.00 41.07 192 GLU A CA 1
ATOM 1362 C C . GLU A 1 193 ? 22.396 -98.687 -44.564 1.00 41.12 192 GLU A C 1
ATOM 1363 O O . GLU A 1 193 ? 22.803 -97.653 -44.038 1.00 40.77 192 GLU A O 1
ATOM 1369 N N . GLY A 1 194 ? 21.216 -99.237 -44.306 1.00 40.96 193 GLY A N 1
ATOM 1370 C CA . GLY A 1 194 ? 20.313 -98.707 -43.295 1.00 40.76 193 GLY A CA 1
ATOM 1371 C C . GLY A 1 194 ? 19.610 -97.413 -43.601 1.00 40.11 193 GLY A C 1
ATOM 1372 O O . GLY A 1 194 ? 19.826 -96.809 -44.655 1.00 38.78 193 GLY A O 1
ATOM 1373 N N . ASP A 1 195 ? 18.814 -96.985 -42.612 1.00 39.51 194 ASP A N 1
ATOM 1374 C CA . ASP A 1 195 ? 17.987 -95.777 -42.652 1.00 39.45 194 ASP A CA 1
ATOM 1375 C C . ASP A 1 195 ? 18.110 -95.176 -41.257 1.00 38.02 194 ASP A C 1
ATOM 1376 O O . ASP A 1 195 ? 17.646 -95.766 -40.292 1.00 39.00 194 ASP A O 1
ATOM 1381 N N . ASN A 1 196 ? 18.734 -94.008 -41.154 1.00 36.57 195 ASN A N 1
ATOM 1382 C CA . ASN A 1 196 ? 19.077 -93.387 -39.847 1.00 34.96 195 ASN A CA 1
ATOM 1383 C C . ASN A 1 196 ? 17.870 -92.672 -39.226 1.00 35.18 195 ASN A C 1
ATOM 1384 O O . ASN A 1 196 ? 17.434 -91.634 -39.713 1.00 36.05 195 ASN A O 1
ATOM 1389 N N . ALA A 1 197 ? 17.333 -93.265 -38.153 1.00 34.73 196 ALA A N 1
ATOM 1390 C CA . ALA A 1 197 ? 16.162 -92.751 -37.434 1.00 34.05 196 ALA A CA 1
ATOM 1391 C C . ALA A 1 197 ? 16.393 -91.406 -36.748 1.00 34.83 196 ALA A C 1
ATOM 1392 O O . ALA A 1 197 ? 15.425 -90.691 -36.482 1.00 35.87 196 ALA A O 1
ATOM 1394 N N . ILE A 1 198 ? 17.651 -91.049 -36.461 1.00 34.06 197 ILE A N 1
ATOM 1395 C CA . ILE A 1 198 ? 17.970 -89.767 -35.791 1.00 33.81 197 ILE A CA 1
ATOM 1396 C C . ILE A 1 198 ? 17.785 -88.623 -36.766 1.00 34.28 197 ILE A C 1
ATOM 1397 O O . ILE A 1 198 ? 17.183 -87.607 -36.411 1.00 35.07 197 ILE A O 1
ATOM 1402 N N . TYR A 1 199 ? 18.317 -88.772 -37.984 1.00 35.25 198 TYR A N 1
ATOM 1403 C CA . TYR A 1 199 ? 18.159 -87.747 -39.049 1.00 35.60 198 TYR A CA 1
ATOM 1404 C C . TYR A 1 199 ? 16.660 -87.453 -39.335 1.00 35.48 198 TYR A C 1
ATOM 1405 O O . TYR A 1 199 ? 16.333 -86.366 -39.755 1.00 35.05 198 TYR A O 1
ATOM 1414 N N . LYS A 1 200 ? 15.782 -88.430 -39.107 1.00 35.93 199 LYS A N 1
ATOM 1415 C CA . LYS A 1 200 ? 14.341 -88.271 -39.366 1.00 35.38 199 LYS A CA 1
ATOM 1416 C C . LYS A 1 200 ? 13.602 -87.263 -38.485 1.00 34.18 199 LYS A C 1
ATOM 1417 O O . LYS A 1 200 ? 12.561 -86.730 -38.891 1.00 34.88 199 LYS A O 1
ATOM 1423 N N . VAL A 1 201 ? 14.124 -87.017 -37.293 1.00 32.79 200 VAL A N 1
ATOM 1424 C CA . VAL A 1 201 ? 13.427 -86.218 -36.351 1.00 33.71 200 VAL A CA 1
ATOM 1425 C C . VAL A 1 201 ? 13.887 -84.757 -36.305 1.00 34.30 200 VAL A C 1
ATOM 1426 O O . VAL A 1 201 ? 13.281 -83.961 -35.573 1.00 33.77 200 VAL A O 1
ATOM 1430 N N . LEU A 1 202 ? 14.898 -84.399 -37.102 1.00 34.92 201 LEU A N 1
ATOM 1431 C CA . LEU A 1 202 ? 15.546 -83.064 -36.981 1.00 34.63 201 LEU A CA 1
ATOM 1432 C C . LEU A 1 202 ? 14.605 -81.894 -37.320 1.00 34.19 201 LEU A C 1
ATOM 1433 O O . LEU A 1 202 ? 14.543 -80.913 -36.546 1.00 33.62 201 LEU A O 1
ATOM 1438 N N . ASN A 1 203 ? 13.886 -82.021 -38.446 1.00 32.12 202 ASN A N 1
ATOM 1439 C CA . ASN A 1 203 ? 12.898 -81.040 -38.877 1.00 32.67 202 ASN A CA 1
ATOM 1440 C C . ASN A 1 203 ? 11.695 -80.971 -37.936 1.00 32.46 202 ASN A C 1
ATOM 1441 O O . ASN A 1 203 ? 11.149 -79.919 -37.749 1.00 32.82 202 ASN A O 1
ATOM 1446 N N . ASP A 1 204 ? 11.268 -82.108 -37.390 1.00 34.73 203 ASP A N 1
ATOM 1447 C CA . ASP A 1 204 ? 10.179 -82.181 -36.399 1.00 35.37 203 ASP A CA 1
ATOM 1448 C C . ASP A 1 204 ? 10.465 -81.387 -35.126 1.00 35.20 203 ASP A C 1
ATOM 1449 O O . ASP A 1 204 ? 9.571 -80.727 -34.606 1.00 35.33 203 ASP A O 1
ATOM 1454 N N . ILE A 1 205 ? 11.675 -81.556 -34.575 1.00 34.40 204 ILE A N 1
ATOM 1455 C CA . ILE A 1 205 ? 12.099 -80.916 -33.324 1.00 32.88 204 ILE A CA 1
ATOM 1456 C C . ILE A 1 205 ? 12.140 -79.393 -33.517 1.00 34.33 204 ILE A C 1
ATOM 1457 O O . ILE A 1 205 ? 11.656 -78.647 -32.655 1.00 34.48 204 ILE A O 1
ATOM 1462 N N . ALA A 1 206 ? 12.704 -78.935 -34.646 1.00 34.48 205 ALA A N 1
ATOM 1463 C CA . ALA A 1 206 ? 12.672 -77.506 -35.004 1.00 33.37 205 ALA A CA 1
ATOM 1464 C C . ALA A 1 206 ? 11.229 -77.011 -35.087 1.00 33.74 205 ALA A C 1
ATOM 1465 O O . ALA A 1 206 ? 10.915 -75.894 -34.656 1.00 35.26 205 ALA A O 1
ATOM 1467 N N . TRP A 1 207 ? 10.335 -77.830 -35.635 1.00 33.29 206 TRP A N 1
ATOM 1468 C CA . TRP A 1 207 ? 8.907 -77.447 -35.754 1.00 32.04 206 TRP A CA 1
ATOM 1469 C C . TRP A 1 207 ? 8.228 -77.254 -34.404 1.00 32.35 206 TRP A C 1
ATOM 1470 O O . TRP A 1 207 ? 7.471 -76.284 -34.205 1.00 33.21 206 TRP A O 1
ATOM 1481 N N . PHE A 1 208 ? 8.459 -78.175 -33.476 1.00 33.17 207 PHE A N 1
ATOM 1482 C CA . PHE A 1 208 ? 7.882 -78.037 -32.137 1.00 33.35 207 PHE A CA 1
ATOM 1483 C C . PHE A 1 208 ? 8.390 -76.789 -31.409 1.00 33.57 207 PHE A C 1
ATOM 1484 O O . PHE A 1 208 ? 7.627 -76.176 -30.638 1.00 34.39 207 PHE A O 1
ATOM 1492 N N . ARG A 1 209 ? 9.653 -76.405 -31.622 1.00 34.38 208 ARG A N 1
ATOM 1493 C CA . ARG A 1 209 ? 10.138 -75.196 -30.976 1.00 35.12 208 ARG A CA 1
ATOM 1494 C C . ARG A 1 209 ? 9.695 -73.906 -31.674 1.00 33.70 208 ARG A C 1
ATOM 1495 O O . ARG A 1 209 ? 9.483 -72.921 -30.986 1.00 33.33 208 ARG A O 1
ATOM 1503 N N . ASP A 1 210 ? 9.513 -73.912 -33.003 1.00 32.95 209 ASP A N 1
ATOM 1504 C CA . ASP A 1 210 ? 9.126 -72.688 -33.747 1.00 33.03 209 ASP A CA 1
ATOM 1505 C C . ASP A 1 210 ? 7.635 -72.435 -34.023 1.00 32.24 209 ASP A C 1
ATOM 1506 O O . ASP A 1 210 ? 7.219 -71.297 -34.246 1.00 31.28 209 ASP A O 1
ATOM 1511 N N . TYR A 1 211 ? 6.817 -73.467 -34.037 1.00 32.38 210 TYR A N 1
ATOM 1512 C CA . TYR A 1 211 ? 5.407 -73.245 -34.338 1.00 31.69 210 TYR A CA 1
ATOM 1513 C C . TYR A 1 211 ? 4.676 -72.475 -33.230 1.00 33.42 210 TYR A C 1
ATOM 1514 O O . TYR A 1 211 ? 4.855 -72.733 -32.016 1.00 33.73 210 TYR A O 1
ATOM 1523 N N . ARG A 1 212 ? 3.786 -71.583 -33.672 1.00 33.86 211 ARG A N 1
ATOM 1524 C CA . ARG A 1 212 ? 2.968 -70.798 -32.794 1.00 34.78 211 ARG A CA 1
ATOM 1525 C C . ARG A 1 212 ? 1.516 -71.008 -33.186 1.00 34.99 211 ARG A C 1
ATOM 1526 O O . ARG A 1 212 ? 1.150 -70.738 -34.302 1.00 34.27 211 ARG A O 1
ATOM 1534 N N . PHE A 1 213 ? 0.704 -71.521 -32.264 1.00 35.81 212 PHE A N 1
ATOM 1535 C CA . PHE A 1 213 ? -0.728 -71.656 -32.508 1.00 37.54 212 PHE A CA 1
ATOM 1536 C C . PHE A 1 213 ? -1.358 -70.281 -32.718 1.00 38.24 212 PHE A C 1
ATOM 1537 O O . PHE A 1 213 ? -1.003 -69.305 -32.053 1.00 38.62 212 PHE A O 1
ATOM 1545 N N . GLU A 1 214 ? -2.293 -70.225 -33.658 1.00 39.19 213 GLU A N 1
ATOM 1546 C CA . GLU A 1 214 ? -2.959 -68.978 -34.048 1.00 40.16 213 GLU A CA 1
ATOM 1547 C C . GLU A 1 214 ? -3.686 -68.210 -32.930 1.00 38.79 213 GLU A C 1
ATOM 1548 O O . GLU A 1 214 ? -3.605 -66.963 -32.857 1.00 35.63 213 GLU A O 1
ATOM 1554 N N . LYS A 1 215 ? -4.362 -68.947 -32.052 1.00 37.67 214 LYS A N 1
ATOM 1555 C CA . LYS A 1 215 ? -5.142 -68.311 -30.996 1.00 38.72 214 LYS A CA 1
ATOM 1556 C C . LYS A 1 215 ? -4.361 -68.055 -29.680 1.00 38.83 214 LYS A C 1
ATOM 1557 O O . LYS A 1 215 ? -3.950 -68.988 -28.951 1.00 35.51 214 LYS A O 1
ATOM 1563 N N . GLU A 1 216 ? -4.170 -66.769 -29.390 1.00 39.61 215 GLU A N 1
ATOM 1564 C CA . GLU A 1 216 ? -3.538 -66.354 -28.148 1.00 41.30 215 GLU A CA 1
ATOM 1565 C C . GLU A 1 216 ? -4.580 -65.788 -27.185 1.00 39.98 215 GLU A C 1
ATOM 1566 O O . GLU A 1 216 ? -5.530 -65.140 -27.570 1.00 39.86 215 GLU A O 1
ATOM 1572 N N . SER A 1 217 ? -4.371 -66.087 -25.920 1.00 39.58 216 SER A N 1
ATOM 1573 C CA . SER A 1 217 ? -5.230 -65.666 -24.844 1.00 38.90 216 SER A CA 1
ATOM 1574 C C . SER A 1 217 ? -4.652 -64.442 -24.150 1.00 36.64 216 SER A C 1
ATOM 1575 O O . SER A 1 217 ? -3.449 -64.387 -23.885 1.00 35.28 216 SER A O 1
ATOM 1578 N N . PRO A 1 218 ? -5.504 -63.468 -23.821 1.00 34.89 217 PRO A N 1
ATOM 1579 C CA . PRO A 1 218 ? -4.987 -62.357 -23.009 1.00 34.94 217 PRO A CA 1
ATOM 1580 C C . PRO A 1 218 ? -4.638 -62.767 -21.548 1.00 35.12 217 PRO A C 1
ATOM 1581 O O . PRO A 1 218 ? -3.856 -62.078 -20.874 1.00 35.37 217 PRO A O 1
ATOM 1585 N N . LEU A 1 219 ? -5.237 -63.863 -21.072 1.00 34.02 218 LEU A N 1
ATOM 1586 C CA . LEU A 1 219 ? -5.078 -64.313 -19.692 1.00 32.78 218 LEU A CA 1
ATOM 1587 C C . LEU A 1 219 ? -3.944 -65.294 -19.470 1.00 31.60 218 LEU A C 1
ATOM 1588 O O . LEU A 1 219 ? -3.344 -65.293 -18.396 1.00 29.24 218 LEU A O 1
ATOM 1593 N N . LEU A 1 220 ? -3.677 -66.139 -20.474 1.00 32.16 219 LEU A N 1
ATOM 1594 C CA . LEU A 1 220 ? -2.625 -67.172 -20.416 1.00 31.99 219 LEU A CA 1
ATOM 1595 C C . LEU A 1 220 ? -1.553 -67.110 -21.493 1.00 33.12 219 LEU A C 1
ATOM 1596 O O . LEU A 1 220 ? -0.561 -67.858 -21.444 1.00 34.75 219 LEU A O 1
ATOM 1601 N N . GLY A 1 221 ? -1.707 -66.218 -22.465 1.00 33.87 220 GLY A N 1
ATOM 1602 C CA . GLY A 1 221 ? -0.716 -66.126 -23.545 1.00 32.31 220 GLY A CA 1
ATOM 1603 C C . GLY A 1 221 ? -0.866 -67.338 -24.448 1.00 30.77 220 GLY A C 1
ATOM 1604 O O . GLY A 1 221 ? -1.883 -68.007 -24.410 1.00 29.21 220 GLY A O 1
ATOM 1605 N N . PRO A 1 222 ? 0.169 -67.654 -25.241 1.00 30.31 221 PRO A N 1
ATOM 1606 C CA . PRO A 1 222 ? 0.040 -68.746 -26.186 1.00 29.82 221 PRO A CA 1
ATOM 1607 C C . PRO A 1 222 ? 0.332 -70.169 -25.700 1.00 31.06 221 PRO A C 1
ATOM 1608 O O . PRO A 1 222 ? 1.004 -70.379 -24.676 1.00 31.14 221 PRO A O 1
ATOM 1612 N N . VAL A 1 223 ? -0.176 -71.142 -26.456 1.00 31.39 222 VAL A N 1
ATOM 1613 C CA . VAL A 1 223 ? 0.174 -72.553 -26.257 1.00 31.83 222 VAL A CA 1
ATOM 1614 C C . VAL A 1 223 ? 1.722 -72.667 -26.217 1.00 33.88 222 VAL A C 1
ATOM 1615 O O . VAL A 1 223 ? 2.420 -72.022 -27.029 1.00 34.72 222 VAL A O 1
ATOM 1619 N N . LYS A 1 224 ? 2.248 -73.405 -25.227 1.00 34.83 223 LYS A N 1
ATOM 1620 C CA . LYS A 1 224 ? 3.682 -73.649 -25.091 1.00 36.50 223 LYS A CA 1
ATOM 1621 C C . LYS A 1 224 ? 3.991 -75.119 -25.404 1.00 36.76 223 LYS A C 1
ATOM 1622 O O . LYS A 1 224 ? 3.248 -75.989 -25.009 1.00 36.90 223 LYS A O 1
ATOM 1635 N N . SER A 1 226 ? 7.624 -77.782 -25.851 1.00 37.44 225 SER A N 1
ATOM 1636 C CA . SER A 1 226 ? 9.054 -77.980 -25.584 1.00 38.43 225 SER A CA 1
ATOM 1637 C C . SER A 1 226 ? 9.433 -79.427 -25.788 1.00 36.49 225 SER A C 1
ATOM 1638 O O . SER A 1 226 ? 8.716 -80.266 -25.266 1.00 36.55 225 SER A O 1
ATOM 1641 N N . VAL A 1 227 ? 10.565 -79.707 -26.468 1.00 34.28 226 VAL A N 1
ATOM 1642 C CA . VAL A 1 227 ? 11.107 -81.059 -26.629 1.00 32.27 226 VAL A CA 1
ATOM 1643 C C . VAL A 1 227 ? 12.184 -81.152 -25.547 1.00 33.19 226 VAL A C 1
ATOM 1644 O O . VAL A 1 227 ? 13.226 -80.460 -25.638 1.00 33.27 226 VAL A O 1
ATOM 1648 N N . THR A 1 228 ? 11.943 -82.044 -24.559 1.00 33.74 227 THR A N 1
ATOM 1649 C CA . THR A 1 228 ? 12.730 -82.176 -23.348 1.00 32.25 227 THR A CA 1
ATOM 1650 C C . THR A 1 228 ? 13.512 -83.464 -23.100 1.00 33.61 227 THR A C 1
ATOM 1651 O O . THR A 1 228 ? 14.327 -83.504 -22.165 1.00 33.32 227 THR A O 1
ATOM 1655 N N . VAL A 1 229 ? 13.276 -84.509 -23.892 1.00 34.32 228 VAL A N 1
ATOM 1656 C CA . VAL A 1 229 ? 13.991 -85.792 -23.762 1.00 33.65 228 VAL A CA 1
ATOM 1657 C C . VAL A 1 229 ? 14.207 -86.355 -25.148 1.00 34.55 228 VAL A C 1
ATOM 1658 O O . VAL A 1 229 ? 13.291 -86.289 -25.985 1.00 31.96 228 VAL A O 1
ATOM 1662 N N . ILE A 1 230 ? 15.437 -86.850 -25.406 1.00 34.98 229 ILE A N 1
ATOM 1663 C CA . ILE A 1 230 ? 15.753 -87.561 -26.652 1.00 34.49 229 ILE A CA 1
ATOM 1664 C C . ILE A 1 230 ? 16.654 -88.781 -26.386 1.00 34.54 229 ILE A C 1
ATOM 1665 O O . ILE A 1 230 ? 17.554 -88.730 -25.538 1.00 33.42 229 ILE A O 1
ATOM 1670 N N . ASN A 1 231 ? 16.406 -89.870 -27.112 1.00 33.64 230 ASN A N 1
ATOM 1671 C CA . ASN A 1 231 ? 17.213 -91.089 -26.994 1.00 34.94 230 ASN A CA 1
ATOM 1672 C C . ASN A 1 231 ? 17.229 -91.935 -28.289 1.00 34.65 230 ASN A C 1
ATOM 1673 O O . ASN A 1 231 ? 16.171 -92.162 -28.886 1.00 32.39 230 ASN A O 1
ATOM 1678 N N . ALA A 1 232 ? 18.428 -92.365 -28.722 1.00 34.27 231 ALA A N 1
ATOM 1679 C CA . ALA A 1 232 ? 18.576 -93.348 -29.822 1.00 34.45 231 ALA A CA 1
ATOM 1680 C C . ALA A 1 232 ? 19.969 -93.979 -29.869 1.00 35.55 231 ALA A C 1
ATOM 1681 O O . ALA A 1 232 ? 20.938 -93.397 -29.423 1.00 35.01 231 ALA A O 1
ATOM 1683 N N . GLY A 1 233 ? 20.042 -95.178 -30.440 1.00 37.25 232 GLY A N 1
ATOM 1684 C CA . GLY A 1 233 ? 21.304 -95.869 -30.693 1.00 37.76 232 GLY A CA 1
ATOM 1685 C C . GLY A 1 233 ? 21.918 -96.601 -29.526 1.00 38.00 232 GLY A C 1
ATOM 1686 O O . GLY A 1 233 ? 21.596 -96.343 -28.384 1.00 38.98 232 GLY A O 1
ATOM 1687 N N . THR A 1 234 ? 22.858 -97.473 -29.839 1.00 38.49 233 THR A N 1
ATOM 1688 C CA . THR A 1 234 ? 23.514 -98.290 -28.850 1.00 40.09 233 THR A CA 1
ATOM 1689 C C . THR A 1 234 ? 25.036 -98.333 -29.054 1.00 40.66 233 THR A C 1
ATOM 1690 O O . THR A 1 234 ? 25.776 -98.082 -28.106 1.00 41.94 233 THR A O 1
ATOM 1694 N N . GLN A 1 235 ? 25.483 -98.660 -30.274 1.00 40.49 234 GLN A N 1
ATOM 1695 C CA . GLN A 1 235 ? 26.889 -98.729 -30.631 1.00 39.67 234 GLN A CA 1
ATOM 1696 C C . GLN A 1 235 ? 27.110 -97.855 -31.835 1.00 37.00 234 GLN A C 1
ATOM 1697 O O . GLN A 1 235 ? 26.237 -97.744 -32.696 1.00 34.74 234 GLN A O 1
ATOM 1703 N N . HIS A 1 236 ? 28.329 -97.332 -31.940 1.00 34.09 235 HIS A N 1
ATOM 1704 C CA . HIS A 1 236 ? 28.665 -96.339 -32.958 1.00 32.22 235 HIS A CA 1
ATOM 1705 C C . HIS A 1 236 ? 28.608 -96.780 -34.419 1.00 31.35 235 HIS A C 1
ATOM 1706 O O . HIS A 1 236 ? 28.406 -95.957 -35.298 1.00 28.23 235 HIS A O 1
ATOM 1713 N N . ASN A 1 237 ? 28.868 -98.060 -34.655 1.00 32.60 236 ASN A N 1
ATOM 1714 C CA . ASN A 1 237 ? 28.945 -98.654 -35.994 1.00 34.25 236 ASN A CA 1
ATOM 1715 C C . ASN A 1 237 ? 27.618 -99.191 -36.557 1.00 34.25 236 ASN A C 1
ATOM 1716 O O . ASN A 1 237 ? 27.592 -99.736 -37.670 1.00 35.54 236 ASN A O 1
ATOM 1721 N N . VAL A 1 238 ? 26.542 -99.069 -35.782 1.00 32.68 237 VAL A N 1
ATOM 1722 C CA . VAL A 1 238 ? 25.223 -99.528 -36.185 1.00 32.13 237 VAL A CA 1
ATOM 1723 C C . VAL A 1 238 ? 24.294 -98.317 -36.423 1.00 31.13 237 VAL A C 1
ATOM 1724 O O . VAL A 1 238 ? 24.101 -97.484 -35.531 1.00 30.14 237 VAL A O 1
ATOM 1728 N N . VAL A 1 239 ? 23.757 -98.215 -37.639 1.00 30.37 238 VAL A N 1
ATOM 1729 C CA . VAL A 1 239 ? 22.757 -97.203 -37.959 1.00 30.97 238 VAL A CA 1
ATOM 1730 C C . VAL A 1 239 ? 21.549 -97.399 -37.029 1.00 31.92 238 VAL A C 1
ATOM 1731 O O . VAL A 1 239 ? 21.067 -98.543 -36.869 1.00 32.02 238 VAL A O 1
ATOM 1735 N N . PRO A 1 240 ? 21.092 -96.307 -36.368 1.00 32.85 239 PRO A N 1
ATOM 1736 C CA . PRO A 1 240 ? 19.966 -96.417 -35.468 1.00 33.40 239 PRO A CA 1
ATOM 1737 C C . PRO A 1 240 ? 18.625 -96.564 -36.222 1.00 34.36 239 PRO A C 1
ATOM 1738 O O . PRO A 1 240 ? 18.354 -95.841 -37.186 1.00 33.01 239 PRO A O 1
ATOM 1742 N N . ASP A 1 241 ? 17.828 -97.530 -35.775 1.00 34.47 240 ASP A N 1
ATOM 1743 C CA . ASP A 1 241 ? 16.550 -97.843 -36.390 1.00 34.80 240 ASP A CA 1
ATOM 1744 C C . ASP A 1 241 ? 15.350 -97.309 -35.600 1.00 34.52 240 ASP A C 1
ATOM 1745 O O . ASP A 1 241 ? 14.214 -97.438 -36.042 1.00 31.74 240 ASP A O 1
ATOM 1750 N N . LYS A 1 242 ? 15.623 -96.704 -34.447 1.00 34.78 241 LYS A N 1
ATOM 1751 C CA . LYS A 1 242 ? 14.599 -96.078 -33.620 1.00 35.99 241 LYS A CA 1
ATOM 1752 C C . LYS A 1 242 ? 15.191 -94.822 -32.968 1.00 35.64 241 LYS A C 1
ATOM 1753 O O . LYS A 1 242 ? 16.360 -94.815 -32.630 1.00 35.77 241 LYS A O 1
ATOM 1759 N N . CYS A 1 243 ? 14.378 -93.772 -32.833 1.00 34.75 242 CYS A N 1
ATOM 1760 C CA . CYS A 1 243 ? 14.732 -92.574 -32.092 1.00 35.71 242 CYS A CA 1
ATOM 1761 C C . CYS A 1 243 ? 13.436 -92.004 -31.515 1.00 37.27 242 CYS A C 1
ATOM 1762 O O . CYS A 1 243 ? 12.547 -91.645 -32.276 1.00 36.50 242 CYS A O 1
ATOM 1765 N N . THR A 1 244 ? 13.332 -91.973 -30.174 1.00 37.39 243 THR A N 1
ATOM 1766 C CA . THR A 1 244 ? 12.171 -91.440 -29.487 1.00 37.35 243 THR A CA 1
ATOM 1767 C C . THR A 1 244 ? 12.485 -90.110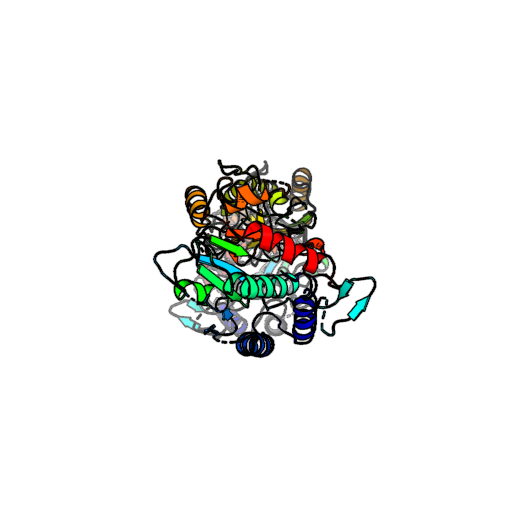 -28.744 1.00 37.10 243 THR A C 1
ATOM 1768 O O . THR A 1 244 ? 13.535 -89.932 -28.108 1.00 36.37 243 THR A O 1
ATOM 1772 N N . PHE A 1 245 ? 11.567 -89.176 -28.840 1.00 36.43 244 PHE A N 1
ATOM 1773 C CA . PHE A 1 245 ? 11.670 -87.950 -28.069 1.00 36.86 244 PHE A CA 1
ATOM 1774 C C . PHE A 1 245 ? 10.329 -87.618 -27.419 1.00 37.08 244 PHE A C 1
ATOM 1775 O O . PHE A 1 245 ? 9.283 -88.168 -27.813 1.00 36.73 244 PHE A O 1
ATOM 1783 N N . VAL A 1 246 ? 10.391 -86.718 -26.425 1.00 37.89 245 VAL A N 1
ATOM 1784 C CA . VAL A 1 246 ? 9.245 -86.300 -25.609 1.00 36.79 245 VAL A CA 1
ATOM 1785 C C . VAL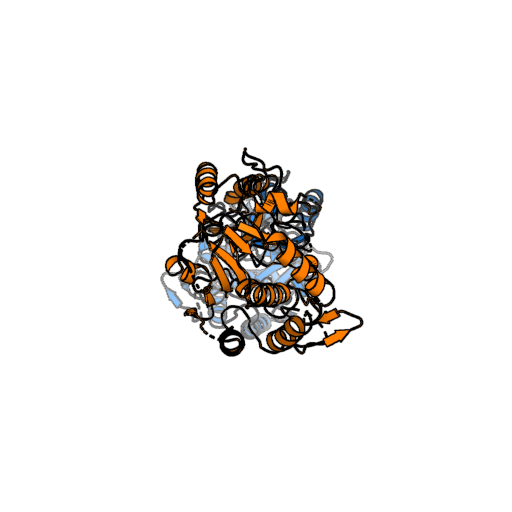 A 1 246 ? 8.951 -84.796 -25.720 1.00 36.09 245 VAL A C 1
ATOM 1786 O O . VAL A 1 246 ? 9.874 -83.941 -25.656 1.00 33.62 245 VAL A O 1
ATOM 1790 N N . VAL A 1 247 ? 7.642 -84.498 -25.864 1.00 34.49 246 VAL A N 1
ATOM 1791 C CA . VAL A 1 247 ? 7.129 -83.142 -25.964 1.00 33.20 246 VAL A CA 1
ATOM 1792 C C . VAL A 1 247 ? 6.129 -82.858 -24.830 1.00 34.66 246 VAL A C 1
ATOM 1793 O O . VAL A 1 247 ? 5.134 -83.562 -24.656 1.00 35.99 246 VAL A O 1
ATOM 1797 N N . ASP A 1 248 ? 6.439 -81.804 -24.076 1.00 34.11 247 ASP A N 1
ATOM 1798 C CA . ASP A 1 248 ? 5.642 -81.249 -23.009 1.00 35.35 247 ASP A CA 1
ATOM 1799 C C . ASP A 1 248 ? 4.887 -80.069 -23.654 1.00 35.69 247 ASP A C 1
ATOM 1800 O O . ASP A 1 248 ? 5.493 -79.192 -24.242 1.00 33.75 247 ASP A O 1
ATOM 1805 N N . ILE A 1 249 ? 3.553 -80.111 -23.571 1.00 36.19 248 ILE A N 1
ATOM 1806 C CA . ILE A 1 249 ? 2.661 -79.161 -24.229 1.00 36.05 248 ILE A CA 1
ATOM 1807 C C . ILE A 1 249 ? 1.660 -78.633 -23.188 1.00 36.88 248 ILE A C 1
ATOM 1808 O O . ILE A 1 249 ? 0.996 -79.422 -22.492 1.00 35.11 248 ILE A O 1
ATOM 1813 N N . ARG A 1 250 ? 1.629 -77.305 -23.037 1.00 37.19 249 ARG A N 1
ATOM 1814 C CA . ARG A 1 250 ? 0.683 -76.657 -22.153 1.00 37.99 249 ARG A CA 1
ATOM 1815 C C . ARG A 1 250 ? -0.217 -75.673 -22.906 1.00 37.80 249 ARG A C 1
ATOM 1816 O O . ARG A 1 250 ? 0.234 -74.629 -23.400 1.00 35.59 249 ARG A O 1
ATOM 1824 N N . SER A 1 251 ? -1.497 -76.056 -23.040 1.00 37.39 250 SER A N 1
ATOM 1825 C CA . SER A 1 251 ? -2.454 -75.259 -23.797 1.00 38.11 250 SER A CA 1
ATOM 1826 C C . SER A 1 251 ? -3.001 -74.084 -23.038 1.00 36.69 250 SER A C 1
ATOM 1827 O O . SER A 1 251 ? -2.948 -74.036 -21.812 1.00 36.19 250 SER A O 1
ATOM 1830 N N . ASN A 1 252 ? -3.500 -73.113 -23.792 1.00 34.49 251 ASN A N 1
ATOM 1831 C CA . ASN A 1 252 ? -4.244 -72.024 -23.205 1.00 34.72 251 ASN A CA 1
ATOM 1832 C C . ASN A 1 252 ? -5.733 -72.495 -23.275 1.00 35.48 251 ASN A C 1
ATOM 1833 O O . ASN A 1 252 ? -6.024 -73.597 -23.770 1.00 32.85 251 ASN A O 1
ATOM 1838 N N . GLU A 1 253 ? -6.662 -71.659 -22.805 1.00 36.83 252 GLU A N 1
ATOM 1839 C CA . GLU A 1 253 ? -8.077 -72.029 -22.721 1.00 37.29 252 GLU A CA 1
ATOM 1840 C C . GLU A 1 253 ? -8.877 -71.979 -24.031 1.00 36.83 252 GLU A C 1
ATOM 1841 O O . GLU A 1 253 ? -10.098 -72.155 -24.033 1.00 38.65 252 GLU A O 1
ATOM 1847 N N . LEU A 1 254 ? -8.192 -71.761 -25.139 1.00 35.57 253 LEU A N 1
ATOM 1848 C CA . LEU A 1 254 ? -8.819 -71.613 -26.439 1.00 34.70 253 LEU A CA 1
ATOM 1849 C C . LEU A 1 254 ? -8.750 -72.909 -27.280 1.00 33.98 253 LEU A C 1
ATOM 1850 O O . LEU A 1 254 ? -9.199 -72.940 -28.411 1.00 34.43 253 LEU A O 1
ATOM 1855 N N . TYR A 1 255 ? -8.231 -73.985 -26.688 1.00 34.54 254 TYR A N 1
ATOM 1856 C CA . TYR A 1 255 ? -8.050 -75.298 -27.351 1.00 33.39 254 TYR A CA 1
ATOM 1857 C C . TYR A 1 255 ? -8.248 -76.473 -26.389 1.00 34.60 254 TYR A C 1
ATOM 1858 O O . TYR A 1 255 ? -7.826 -76.374 -25.233 1.00 36.56 254 TYR A O 1
ATOM 1867 N N . SER A 1 256 ? -8.918 -77.553 -26.821 1.00 34.53 255 SER A N 1
ATOM 1868 C CA . SER A 1 256 ? -8.855 -78.829 -26.058 1.00 35.52 255 SER A CA 1
ATOM 1869 C C . SER A 1 256 ? -7.509 -79.523 -26.437 1.00 35.13 255 SER A C 1
ATOM 1870 O O . SER A 1 256 ? -6.895 -79.137 -27.433 1.00 36.38 255 SER A O 1
ATOM 1873 N N . ASN A 1 257 ? -7.036 -80.528 -25.693 1.00 34.19 256 ASN A N 1
ATOM 1874 C CA . ASN A 1 257 ? -5.762 -81.209 -26.072 1.00 33.37 256 ASN A CA 1
ATOM 1875 C C . ASN A 1 257 ? -5.908 -81.966 -27.382 1.00 31.72 256 ASN A C 1
ATOM 1876 O O . ASN A 1 257 ? -4.957 -82.080 -28.136 1.00 30.51 256 ASN A O 1
ATOM 1881 N N . GLU A 1 258 ? -7.104 -82.445 -27.679 1.00 32.39 257 GLU A N 1
ATOM 1882 C CA . GLU A 1 258 ? -7.359 -83.117 -28.986 1.00 31.41 257 GLU A CA 1
ATOM 1883 C C . GLU A 1 258 ? -7.250 -82.133 -30.122 1.00 32.28 257 GLU A C 1
ATOM 1884 O O . GLU A 1 258 ? -6.853 -82.540 -31.233 1.00 35.07 257 GLU A O 1
ATOM 1890 N N . ASP A 1 259 ? -7.597 -80.852 -29.891 1.00 31.54 258 ASP A N 1
ATOM 1891 C CA . ASP A 1 259 ? -7.481 -79.821 -30.957 1.00 31.28 258 ASP A CA 1
ATOM 1892 C C . ASP A 1 259 ? -5.995 -79.634 -31.294 1.00 32.55 258 ASP A C 1
ATOM 1893 O O . ASP A 1 259 ? -5.615 -79.490 -32.469 1.00 33.40 258 ASP A O 1
ATOM 1898 N N . LEU A 1 260 ? -5.168 -79.618 -30.252 1.00 31.41 259 LEU A N 1
ATOM 1899 C CA . LEU A 1 260 ? -3.735 -79.478 -30.411 1.00 32.91 259 LEU A CA 1
ATOM 1900 C C . LEU A 1 260 ? -3.121 -80.686 -31.158 1.00 34.60 259 LEU A C 1
ATOM 1901 O O . LEU A 1 260 ? -2.333 -80.496 -32.062 1.00 36.39 259 LEU A O 1
ATOM 1906 N N . PHE A 1 261 ? -3.518 -81.905 -30.784 1.00 34.63 260 PHE A N 1
ATOM 1907 C CA . PHE A 1 261 ? -3.060 -83.150 -31.388 1.00 33.51 260 PHE A CA 1
ATOM 1908 C C . PHE A 1 261 ? -3.412 -83.239 -32.879 1.00 33.90 260 PHE A C 1
ATOM 1909 O O . PHE A 1 261 ? -2.574 -83.660 -33.667 1.00 34.74 260 PHE A O 1
ATOM 1917 N N . ALA A 1 262 ? -4.639 -82.894 -33.258 1.00 32.45 261 ALA A N 1
ATOM 1918 C CA . ALA A 1 262 ? -5.032 -82.908 -34.672 1.00 34.19 261 ALA A CA 1
ATOM 1919 C C . ALA A 1 262 ? -4.143 -81.967 -35.527 1.00 35.43 261 ALA A C 1
ATOM 1920 O O . ALA A 1 262 ? -3.730 -82.342 -36.616 1.00 34.92 261 ALA A O 1
ATOM 1922 N N . GLU A 1 263 ? -3.852 -80.756 -35.048 1.00 36.52 262 GLU A N 1
ATOM 1923 C CA . GLU A 1 263 ? -2.926 -79.857 -35.776 1.00 36.53 262 GLU A CA 1
ATOM 1924 C C . GLU A 1 263 ? -1.495 -80.428 -35.830 1.00 34.78 262 GLU A C 1
ATOM 1925 O O . GLU A 1 263 ? -0.875 -80.451 -36.885 1.00 33.15 262 GLU A O 1
ATOM 1931 N N . ILE A 1 264 ? -0.974 -80.883 -34.691 1.00 34.43 263 ILE A N 1
ATOM 1932 C CA . ILE A 1 264 ? 0.360 -81.481 -34.654 1.00 34.37 263 ILE A CA 1
ATOM 1933 C C . ILE A 1 264 ? 0.503 -82.602 -35.688 1.00 36.02 263 ILE A C 1
ATOM 1934 O O . ILE A 1 264 ? 1.532 -82.682 -36.365 1.00 37.45 263 ILE A O 1
ATOM 1939 N N . ARG A 1 265 ? -0.522 -83.454 -35.826 1.00 36.59 264 ARG A N 1
ATOM 1940 C CA . ARG A 1 265 ? -0.457 -84.628 -36.735 1.00 37.57 264 ARG A CA 1
ATOM 1941 C C . ARG A 1 265 ? -0.490 -84.255 -38.215 1.00 37.54 264 ARG A C 1
ATOM 1942 O O . ARG A 1 265 ? -0.071 -85.042 -39.073 1.00 39.01 264 ARG A O 1
ATOM 1950 N N . LYS A 1 266 ? -0.967 -83.057 -38.524 1.00 36.85 265 LYS A N 1
ATOM 1951 C CA . LYS A 1 266 ? -0.900 -82.586 -39.891 1.00 37.41 265 LYS A CA 1
ATOM 1952 C C . LYS A 1 266 ? 0.530 -82.239 -40.268 1.00 37.41 265 LYS A C 1
ATOM 1953 O O . LYS A 1 266 ? 0.859 -82.289 -41.426 1.00 36.75 265 LYS A O 1
ATOM 1959 N N . HIS A 1 267 ? 1.403 -81.966 -39.293 1.00 38.78 266 HIS A N 1
ATOM 1960 C CA . HIS A 1 267 ? 2.774 -81.541 -39.608 1.00 37.86 266 HIS A CA 1
ATOM 1961 C C . HIS A 1 267 ? 3.876 -82.586 -39.350 1.00 39.06 266 HIS A C 1
ATOM 1962 O O . HIS A 1 267 ? 4.935 -82.525 -39.956 1.00 39.69 266 HIS A O 1
ATOM 1969 N N . ILE A 1 268 ? 3.626 -83.542 -38.461 1.00 39.83 267 ILE A N 1
ATOM 1970 C CA . ILE A 1 268 ? 4.607 -84.545 -38.058 1.00 38.50 267 ILE A CA 1
ATOM 1971 C C . ILE A 1 268 ? 4.178 -85.915 -38.594 1.00 39.43 267 ILE A C 1
ATOM 1972 O O . ILE A 1 268 ? 3.114 -86.412 -38.219 1.00 39.21 267 ILE A O 1
ATOM 1977 N N . ALA A 1 269 ? 5.004 -86.538 -39.442 1.00 39.96 268 ALA A N 1
ATOM 1978 C CA . ALA A 1 269 ? 4.641 -87.851 -40.056 1.00 41.62 268 ALA A CA 1
ATOM 1979 C C . ALA A 1 269 ? 4.924 -89.060 -39.134 1.00 42.63 268 ALA A C 1
ATOM 1980 O O . ALA A 1 269 ? 4.185 -90.072 -39.129 1.00 43.18 268 ALA A O 1
ATOM 1982 N N . CYS A 1 270 ? 5.993 -88.930 -38.361 1.00 42.67 269 CYS A N 1
ATOM 1983 C CA . CYS A 1 270 ? 6.400 -89.932 -37.397 1.00 43.23 269 CYS A CA 1
ATOM 1984 C C . CYS A 1 270 ? 5.263 -90.268 -36.419 1.00 42.74 269 CYS A C 1
ATOM 1985 O O . CYS A 1 270 ? 4.530 -89.389 -36.027 1.00 43.42 269 CYS A O 1
ATOM 1988 N N . ASP A 1 271 ? 5.116 -91.543 -36.064 1.00 42.69 270 ASP A N 1
ATOM 1989 C CA . ASP A 1 271 ? 4.132 -92.002 -35.081 1.00 43.90 270 ASP A CA 1
ATOM 1990 C C . ASP A 1 271 ? 4.238 -91.168 -33.810 1.00 42.73 270 ASP A C 1
ATOM 1991 O O . ASP A 1 271 ? 5.298 -91.133 -33.199 1.00 42.28 270 ASP A O 1
ATOM 1996 N N . ALA A 1 272 ? 3.162 -90.476 -33.442 1.00 41.37 271 ALA A N 1
ATOM 1997 C CA . ALA A 1 272 ? 3.121 -89.648 -32.226 1.00 40.16 271 ALA A CA 1
ATOM 1998 C C . ALA A 1 272 ? 1.907 -90.078 -31.411 1.00 39.50 271 ALA A C 1
ATOM 1999 O O . ALA A 1 272 ? 0.817 -90.237 -31.943 1.00 40.44 271 ALA A O 1
ATOM 2001 N N . LYS A 1 273 ? 2.111 -90.289 -30.122 1.00 39.34 272 LYS A N 1
ATOM 2002 C CA . LYS A 1 273 ? 1.058 -90.754 -29.270 1.00 39.73 272 LYS A CA 1
ATOM 2003 C C . LYS A 1 273 ? 1.018 -89.971 -27.941 1.00 38.13 272 LYS A C 1
ATOM 2004 O O . LYS A 1 273 ? 2.024 -89.873 -27.238 1.00 38.45 272 LYS A O 1
ATOM 2010 N N . ALA A 1 274 ? -0.152 -89.467 -27.581 1.00 36.50 273 ALA A N 1
ATOM 2011 C CA . ALA A 1 274 ? -0.339 -88.745 -26.325 1.00 36.22 273 ALA A CA 1
ATOM 2012 C C . ALA A 1 274 ? -0.492 -89.756 -25.182 1.00 35.22 273 ALA A C 1
ATOM 2013 O O . ALA A 1 274 ? -1.145 -90.796 -25.356 1.00 36.84 273 ALA A O 1
ATOM 2015 N N . ARG A 1 275 ? 0.074 -89.449 -24.012 1.00 34.29 274 ARG A N 1
ATOM 2016 C CA . ARG A 1 275 ? -0.120 -90.302 -22.816 1.00 33.03 274 ARG A CA 1
ATOM 2017 C C . ARG A 1 275 ? -1.619 -90.231 -22.357 1.00 33.89 274 ARG A C 1
ATOM 2018 O O . ARG A 1 275 ? -2.168 -91.190 -21.839 1.00 34.13 274 ARG A O 1
ATOM 2026 N N . SER A 1 276 ? -2.260 -89.086 -22.555 1.00 33.95 275 SER A N 1
ATOM 2027 C CA . SER A 1 276 ? -3.714 -88.933 -22.399 1.00 35.62 275 SER A CA 1
ATOM 2028 C C . SER A 1 276 ? -4.072 -87.548 -22.863 1.00 34.65 275 SER A C 1
ATOM 2029 O O . SER A 1 276 ? -3.195 -86.671 -22.947 1.00 34.59 275 SER A O 1
ATOM 2032 N N . PHE A 1 277 ? -5.361 -87.365 -23.149 1.00 33.92 276 PHE A N 1
ATOM 2033 C CA . PHE A 1 277 ? -5.914 -86.062 -23.519 1.00 33.65 276 PHE A CA 1
ATOM 2034 C C . PHE A 1 277 ? -6.689 -85.390 -22.368 1.00 33.85 276 PHE A C 1
ATOM 2035 O O . PHE A 1 277 ? -6.992 -84.190 -22.443 1.00 35.44 276 PHE A O 1
ATOM 2043 N N . ARG A 1 278 ? -6.980 -86.143 -21.314 1.00 32.60 277 ARG A N 1
ATOM 2044 C CA . ARG A 1 278 ? -7.944 -85.722 -20.294 1.00 32.48 277 ARG A CA 1
ATOM 2045 C C . ARG A 1 278 ? -7.698 -84.468 -19.414 1.00 31.20 277 ARG A C 1
ATOM 2046 O O . ARG A 1 278 ? -8.636 -83.958 -18.843 1.00 30.30 277 ARG A O 1
ATOM 2054 N N . LEU A 1 279 ? -6.465 -83.999 -19.306 1.00 31.11 278 LEU A N 1
ATOM 2055 C CA . LEU A 1 279 ? -6.112 -82.825 -18.490 1.00 31.35 278 LEU A CA 1
ATOM 2056 C C . LEU A 1 279 ? -6.163 -81.551 -19.372 1.00 30.34 278 LEU A C 1
ATOM 2057 O O . LEU A 1 279 ? -5.167 -80.898 -19.662 1.00 28.43 278 LEU A O 1
ATOM 2062 N N . ASN A 1 280 ? -7.364 -81.226 -19.807 1.00 29.82 279 ASN A N 1
ATOM 2063 C CA . ASN A 1 280 ? -7.578 -80.078 -20.687 1.00 29.84 279 ASN A CA 1
ATOM 2064 C C . ASN A 1 280 ? -7.541 -78.727 -19.936 1.00 30.00 279 ASN A C 1
ATOM 2065 O O . ASN A 1 280 ? -7.638 -78.672 -18.708 1.00 29.32 279 ASN A O 1
ATOM 2070 N N . SER A 1 281 ? -7.372 -77.649 -20.699 1.00 29.96 280 SER A N 1
ATOM 2071 C CA . SER A 1 281 ? -7.461 -76.316 -20.164 1.00 29.42 280 SER A CA 1
ATOM 2072 C C . SER A 1 281 ? -8.926 -76.071 -19.722 1.00 31.55 280 SER A C 1
ATOM 2073 O O . SER A 1 281 ? -9.857 -76.775 -20.181 1.00 30.39 280 SER A O 1
ATOM 2076 N N . SER A 1 282 ? -9.122 -75.061 -18.863 1.00 31.22 281 SER A N 1
ATOM 2077 C CA . SER A 1 282 ? -10.421 -74.689 -18.364 1.00 30.14 281 SER A CA 1
ATOM 2078 C C . SER A 1 282 ? -10.659 -73.207 -18.569 1.00 31.79 281 SER A C 1
ATOM 2079 O O . SER A 1 282 ? -9.737 -72.396 -18.669 1.00 29.67 281 SER A O 1
ATOM 2082 N N . ARG A 1 283 ? -11.933 -72.863 -18.526 1.00 35.15 282 ARG A N 1
ATOM 2083 C CA . ARG A 1 283 ? -12.396 -71.499 -18.742 1.00 36.90 282 ARG A CA 1
ATOM 2084 C C . ARG A 1 283 ? -13.796 -71.197 -18.098 1.00 37.45 282 ARG A C 1
ATOM 2085 O O . ARG A 1 283 ? -14.631 -72.111 -17.946 1.00 35.79 282 ARG A O 1
ATOM 2093 N N . ILE A 1 284 ? -14.028 -69.933 -17.695 1.00 37.88 283 ILE A N 1
ATOM 2094 C CA . ILE A 1 284 ? -15.399 -69.441 -17.329 1.00 37.23 283 ILE A CA 1
ATOM 2095 C C . ILE A 1 284 ? -15.523 -68.054 -17.976 1.00 38.25 283 ILE A C 1
ATOM 2096 O O . ILE A 1 284 ? -14.630 -67.214 -17.807 1.00 38.87 283 ILE A O 1
ATOM 2101 N N . ASP A 1 285 ? -16.607 -67.827 -18.733 1.00 38.32 284 ASP A N 1
ATOM 2102 C CA . ASP A 1 285 ? -16.811 -66.584 -19.494 1.00 37.84 284 ASP A CA 1
ATOM 2103 C C . ASP A 1 285 ? -16.894 -65.382 -18.573 1.00 37.71 284 ASP A C 1
ATOM 2104 O O . ASP A 1 285 ? -17.438 -65.483 -17.484 1.00 36.77 284 ASP A O 1
ATOM 2109 N N . GLU A 1 286 ? -16.365 -64.248 -19.032 1.00 38.80 285 GLU A N 1
ATOM 2110 C CA . GLU A 1 286 ? -16.319 -63.006 -18.256 1.00 39.92 285 GLU A CA 1
ATOM 2111 C C . GLU A 1 286 ? -17.711 -62.482 -17.955 1.00 38.66 285 GLU A C 1
ATOM 2112 O O . GLU A 1 286 ? -17.920 -61.855 -16.929 1.00 40.53 285 GLU A O 1
ATOM 2118 N N . LYS A 1 287 ? -18.678 -62.754 -18.819 1.00 37.69 286 LYS A N 1
ATOM 2119 C CA . LYS A 1 287 ? -20.027 -62.319 -18.557 1.00 37.38 286 LYS A CA 1
ATOM 2120 C C . LYS A 1 287 ? -20.872 -63.286 -17.699 1.00 37.29 286 LYS A C 1
ATOM 2121 O O . LYS A 1 287 ? -22.041 -63.017 -17.462 1.00 38.31 286 LYS A O 1
ATOM 2127 N N . HIS A 1 288 ? -20.287 -64.378 -17.197 1.00 36.17 287 HIS A N 1
ATOM 2128 C CA . HIS A 1 288 ? -21.004 -65.271 -16.296 1.00 35.28 287 HIS A CA 1
ATOM 2129 C C . HIS A 1 288 ? -21.349 -64.412 -15.095 1.00 34.62 287 HIS A C 1
ATOM 2130 O O . HIS A 1 288 ? -20.546 -63.551 -14.739 1.00 34.22 287 HIS A O 1
ATOM 2137 N N . PRO A 1 289 ? -22.563 -64.586 -14.505 1.00 34.64 288 PRO A N 1
ATOM 2138 C CA . PRO A 1 289 ? -22.994 -63.800 -13.326 1.00 33.46 288 PRO A CA 1
ATOM 2139 C C . PRO A 1 289 ? -22.050 -63.801 -12.099 1.00 32.65 288 PRO A C 1
ATOM 2140 O O . PRO A 1 289 ? -21.876 -62.776 -11.465 1.00 32.32 288 PRO A O 1
ATOM 2144 N N . PHE A 1 290 ? -21.510 -64.950 -11.740 1.00 33.31 289 PHE A N 1
ATOM 2145 C CA . PHE A 1 290 ? -20.518 -65.071 -10.664 1.00 34.46 289 PHE A CA 1
ATOM 2146 C C . PHE A 1 290 ? -19.330 -64.148 -10.911 1.00 34.73 289 PHE A C 1
ATOM 2147 O O . PHE A 1 290 ? -18.894 -63.388 -10.002 1.00 35.12 289 PHE A O 1
ATOM 2155 N N . VAL A 1 291 ? -18.808 -64.213 -12.143 1.00 34.46 290 VAL A N 1
ATOM 2156 C CA . VAL A 1 291 ? -17.632 -63.413 -12.532 1.00 33.31 290 VAL A CA 1
ATOM 2157 C C . VAL A 1 291 ? -17.987 -61.947 -12.417 1.00 33.73 290 VAL A C 1
ATOM 2158 O O . VAL A 1 291 ? -17.258 -61.199 -11.784 1.00 34.75 290 VAL A O 1
ATOM 2162 N N . GLN A 1 292 ? -19.137 -61.549 -12.967 1.00 34.66 291 GLN A N 1
ATOM 2163 C CA . GLN A 1 292 ? -19.587 -60.157 -12.914 1.00 34.06 291 GLN A CA 1
ATOM 2164 C C . GLN A 1 292 ? -19.753 -59.664 -11.469 1.00 33.20 291 GLN A C 1
ATOM 2165 O O . GLN A 1 292 ? -19.441 -58.514 -11.156 1.00 31.78 291 GLN A O 1
ATOM 2171 N N . LYS A 1 293 ? -20.227 -60.536 -10.581 1.00 33.33 292 LYS A N 1
ATOM 2172 C CA . LYS A 1 293 ? -20.388 -60.173 -9.160 1.00 33.17 292 LYS A CA 1
ATOM 2173 C C . LYS A 1 293 ? -19.007 -59.898 -8.541 1.00 33.09 292 LYS A C 1
ATOM 2174 O O . LYS A 1 293 ? -18.809 -58.862 -7.893 1.00 32.46 292 LYS A O 1
ATOM 2177 N N . ALA A 1 294 ? -18.072 -60.834 -8.758 1.00 32.41 293 ALA A N 1
ATOM 2178 C CA . ALA A 1 294 ? -16.684 -60.713 -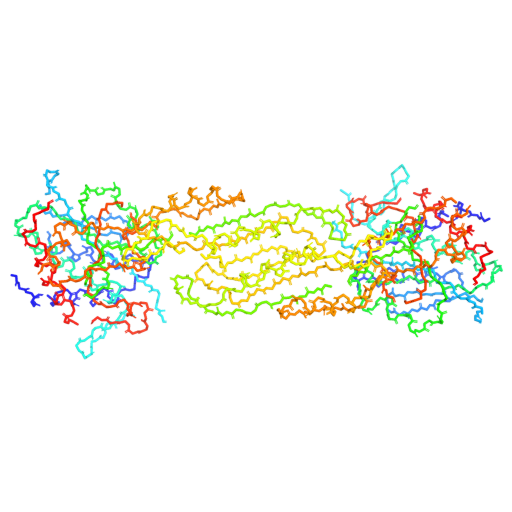8.282 1.00 32.15 293 ALA A CA 1
ATOM 2179 C C . ALA A 1 294 ? -16.101 -59.384 -8.728 1.00 31.68 293 ALA A C 1
ATOM 2180 O O . ALA A 1 294 ? -15.640 -58.586 -7.897 1.00 32.02 293 ALA A O 1
ATOM 2182 N N . VAL A 1 295 ? -16.126 -59.136 -10.036 1.00 30.67 294 VAL A N 1
ATOM 2183 C CA . VAL A 1 295 ? -15.613 -57.872 -10.560 1.00 30.18 294 VAL A CA 1
ATOM 2184 C C . VAL A 1 295 ? -16.289 -56.698 -9.876 1.00 30.41 294 VAL A C 1
ATOM 2185 O O . VAL A 1 295 ? -15.621 -55.755 -9.511 1.00 30.42 294 VAL A O 1
ATOM 2189 N N . LYS A 1 296 ? -17.599 -56.783 -9.640 1.00 32.21 295 LYS A N 1
ATOM 2190 C CA . LYS A 1 296 ? -18.342 -55.697 -8.971 1.00 32.67 295 LYS A CA 1
ATOM 2191 C C . LYS A 1 296 ? -17.839 -55.465 -7.537 1.00 33.89 295 LYS A C 1
ATOM 2192 O O . LYS A 1 296 ? -17.807 -54.340 -7.084 1.00 33.47 295 LYS A O 1
ATOM 2206 N N . GLY A 1 298 ? -14.768 -55.657 -6.618 1.00 36.12 297 GLY A N 1
ATOM 2207 C CA . GLY A 1 298 ? -13.358 -55.259 -6.664 1.00 36.31 297 GLY A CA 1
ATOM 2208 C C . GLY A 1 298 ? -12.362 -56.411 -6.811 1.00 36.93 297 GLY A C 1
ATOM 2209 O O . GLY A 1 298 ? -11.143 -56.200 -6.700 1.00 36.97 297 GLY A O 1
ATOM 2210 N N . ARG A 1 299 ? -12.861 -57.625 -7.037 1.00 36.39 298 ARG A N 1
ATOM 2211 C CA . ARG A 1 299 ? -11.995 -58.765 -7.295 1.00 37.66 298 ARG A CA 1
ATOM 2212 C C . ARG A 1 299 ? -11.451 -58.660 -8.728 1.00 37.21 298 ARG A C 1
ATOM 2213 O O . ARG A 1 299 ? -12.137 -58.169 -9.610 1.00 37.16 298 ARG A O 1
ATOM 2221 N N . ILE A 1 300 ? -10.235 -59.147 -8.958 1.00 37.53 299 ILE A N 1
ATOM 2222 C CA . ILE A 1 300 ? -9.545 -59.052 -10.278 1.00 36.99 299 ILE A CA 1
ATOM 2223 C C . ILE A 1 300 ? -9.296 -60.433 -10.902 1.00 36.42 299 ILE A C 1
ATOM 2224 O O . ILE A 1 300 ? -8.412 -61.183 -10.436 1.00 36.32 299 ILE A O 1
ATOM 2229 N N . PRO A 1 301 ? -10.076 -60.785 -11.958 1.00 34.94 300 PRO A N 1
ATOM 2230 C CA . PRO A 1 301 ? -9.891 -62.110 -12.554 1.00 33.21 300 PRO A CA 1
ATOM 2231 C C . PRO A 1 301 ? -8.551 -62.271 -13.270 1.00 33.41 300 PRO A C 1
ATOM 2232 O O . PRO A 1 301 ? -8.038 -61.322 -13.866 1.00 34.11 300 PRO A O 1
ATOM 2236 N N . PHE A 1 302 ? -8.008 -63.480 -13.237 1.00 33.13 301 PHE A N 1
ATOM 2237 C CA . PHE A 1 302 ? -6.722 -63.763 -13.864 1.00 33.85 301 PHE A CA 1
ATOM 2238 C C . PHE A 1 302 ? -6.705 -65.206 -14.415 1.00 32.76 301 PHE A C 1
ATOM 2239 O O . PHE A 1 302 ? -7.651 -65.957 -14.225 1.00 32.05 301 PHE A O 1
ATOM 2247 N N . GLY A 1 303 ? -5.636 -65.555 -15.121 1.00 32.61 302 GLY A N 1
ATOM 2248 C CA . GLY A 1 303 ? -5.441 -66.913 -15.652 1.00 32.79 302 GLY A CA 1
ATOM 2249 C C . GLY A 1 303 ? -4.364 -67.637 -14.858 1.00 32.32 302 GLY A C 1
ATOM 2250 O O . GLY A 1 303 ? -3.317 -67.069 -14.619 1.00 31.59 302 GLY A O 1
ATOM 2251 N N . SER A 1 304 ? -4.616 -68.883 -14.452 1.00 33.49 303 SER A N 1
ATOM 2252 C CA . SER A 1 304 ? -3.645 -69.681 -13.641 1.00 34.59 303 SER A CA 1
ATOM 2253 C C . SER A 1 304 ? -2.865 -70.683 -14.483 1.00 35.33 303 SER A C 1
ATOM 2254 O O . SER A 1 304 ? -3.463 -71.401 -15.277 1.00 34.05 303 SER A O 1
ATOM 2257 N N . PRO A 1 305 ? -1.520 -70.725 -14.308 1.00 35.31 304 PRO A N 1
ATOM 2258 C CA . PRO A 1 305 ? -0.730 -71.753 -14.984 1.00 36.03 304 PRO A CA 1
ATOM 2259 C C . PRO A 1 305 ? -0.701 -73.111 -14.260 1.00 35.26 304 PRO A C 1
ATOM 2260 O O . PRO A 1 305 ? -0.101 -74.030 -14.765 1.00 34.68 304 PRO A O 1
ATOM 2264 N N . THR A 1 306 ? -1.362 -73.226 -13.110 1.00 36.07 305 THR A N 1
ATOM 2265 C CA . THR A 1 306 ? -1.332 -74.439 -12.249 1.00 35.11 305 THR A CA 1
ATOM 2266 C C . THR A 1 306 ? -2.574 -75.343 -12.359 1.00 35.18 305 THR A C 1
ATOM 2267 O O . THR A 1 306 ? -3.717 -74.912 -12.117 1.00 33.30 305 THR A O 1
ATOM 2271 N N . LEU A 1 307 ? -2.306 -76.608 -12.706 1.00 36.15 306 LEU A N 1
ATOM 2272 C CA . LEU A 1 307 ? -3.306 -77.660 -12.827 1.00 35.81 306 LEU A CA 1
ATOM 2273 C C . LEU A 1 307 ? -4.061 -77.931 -11.534 1.00 35.80 306 LEU A C 1
ATOM 2274 O O . LEU A 1 307 ? -3.458 -77.928 -10.481 1.00 37.16 306 LEU A O 1
ATOM 2279 N N . SER A 1 308 ? -5.370 -78.183 -11.640 1.00 35.32 307 SER A N 1
ATOM 2280 C CA . SER A 1 308 ? -6.212 -78.566 -10.515 1.00 35.06 307 SER A CA 1
ATOM 2281 C C . SER A 1 308 ? -7.316 -79.535 -11.000 1.00 34.22 307 SER A C 1
ATOM 2282 O O . SER A 1 308 ? -7.384 -79.901 -12.192 1.00 33.46 307 SER A O 1
ATOM 2285 N N . ASP A 1 309 ? -8.206 -79.930 -10.095 1.00 35.09 308 ASP A N 1
ATOM 2286 C CA . ASP A 1 309 ? -9.335 -80.801 -10.477 1.00 34.65 308 ASP A CA 1
ATOM 2287 C C . ASP A 1 309 ? -10.245 -80.178 -11.529 1.00 34.22 308 ASP A C 1
ATOM 2288 O O . ASP A 1 309 ? -11.069 -80.893 -12.091 1.00 35.92 308 ASP A O 1
ATOM 2293 N N . GLN A 1 310 ? -10.109 -78.871 -11.806 1.00 33.40 309 GLN A N 1
ATOM 2294 C CA . GLN A 1 310 ? -10.844 -78.221 -12.904 1.00 32.01 309 GLN A CA 1
ATOM 2295 C C . GLN A 1 310 ? -10.573 -78.923 -14.242 1.00 32.91 309 GLN A C 1
ATOM 2296 O O . GLN A 1 310 ? -11.444 -79.017 -15.088 1.00 32.36 309 GLN A O 1
ATOM 2302 N N . ALA A 1 311 ? -9.330 -79.371 -14.427 1.00 32.56 310 ALA A N 1
ATOM 2303 C CA . ALA A 1 311 ? -8.884 -80.039 -15.648 1.00 32.99 310 ALA A CA 1
ATOM 2304 C C . ALA A 1 311 ? -9.696 -81.309 -16.010 1.00 33.07 310 ALA A C 1
ATOM 2305 O O . ALA A 1 311 ? -9.741 -81.703 -17.174 1.00 30.76 310 ALA A O 1
ATOM 2307 N N . LEU A 1 312 ? -10.326 -81.947 -15.017 1.00 34.26 311 LEU A N 1
ATOM 2308 C CA . LEU A 1 312 ? -11.173 -83.118 -15.280 1.00 34.87 311 LEU A CA 1
ATOM 2309 C C . LEU A 1 312 ? -12.698 -82.793 -15.351 1.00 35.21 311 LEU A C 1
ATOM 2310 O O . LEU A 1 312 ? -13.503 -83.701 -15.460 1.00 35.67 311 LEU A O 1
ATOM 2323 N N . SER A 1 314 ? -15.806 -80.963 -17.438 1.00 37.44 313 SER A N 1
ATOM 2324 C CA . SER A 1 314 ? -16.106 -80.463 -18.781 1.00 37.30 313 SER A CA 1
ATOM 2325 C C . SER A 1 314 ? -17.030 -79.252 -18.724 1.00 36.55 313 SER A C 1
ATOM 2326 O O . SER A 1 314 ? -17.144 -78.501 -19.702 1.00 38.01 313 SER A O 1
ATOM 2329 N N . PHE A 1 315 ? -17.683 -79.058 -17.586 1.00 35.17 314 PHE A N 1
ATOM 2330 C CA . PHE A 1 315 ? -18.587 -77.908 -17.374 1.00 34.35 314 PHE A CA 1
ATOM 2331 C C . PHE A 1 315 ? -17.766 -76.686 -16.896 1.00 33.95 314 PHE A C 1
ATOM 2332 O O . PHE A 1 315 ? -16.642 -76.837 -16.427 1.00 33.90 314 PHE A O 1
ATOM 2340 N N . ALA A 1 316 ? -18.339 -75.492 -17.041 1.00 34.23 315 ALA A N 1
ATOM 2341 C CA . ALA A 1 316 ? -17.713 -74.203 -16.652 1.00 34.72 315 ALA A CA 1
ATOM 2342 C C . ALA A 1 316 ? -17.256 -74.188 -15.176 1.00 35.13 315 ALA A C 1
ATOM 2343 O O . ALA A 1 316 ? -17.899 -74.765 -14.326 1.00 36.97 315 ALA A O 1
ATOM 2345 N N . SER A 1 317 ? -16.117 -73.586 -14.876 1.00 36.65 316 SER A N 1
ATOM 2346 C CA . SER A 1 317 ? -15.657 -73.527 -13.479 1.00 36.85 316 SER A CA 1
ATOM 2347 C C . SER A 1 317 ? -14.779 -72.309 -13.231 1.00 35.81 316 SER A C 1
ATOM 2348 O O . SER A 1 317 ? -14.314 -71.698 -14.166 1.00 37.10 316 SER A O 1
ATOM 2351 N N . VAL A 1 318 ? -14.609 -71.965 -11.957 1.00 35.21 317 VAL A N 1
ATOM 2352 C CA . VAL A 1 318 ? -13.830 -70.823 -11.488 1.00 34.14 317 VAL A CA 1
ATOM 2353 C C . VAL A 1 318 ? -12.996 -71.377 -10.332 1.00 34.34 317 VAL A C 1
ATOM 2354 O O . VAL A 1 318 ? -13.492 -72.205 -9.546 1.00 35.78 317 VAL A O 1
ATOM 2358 N N . LYS A 1 319 ? -11.714 -71.016 -10.287 1.00 33.83 318 LYS A N 1
ATOM 2359 C CA . LYS A 1 319 ? -10.813 -71.455 -9.217 1.00 34.63 318 LYS A CA 1
ATOM 2360 C C . LYS A 1 319 ? -10.587 -70.260 -8.285 1.00 33.99 318 LYS A C 1
ATOM 2361 O O . LYS A 1 319 ? -10.056 -69.238 -8.694 1.00 34.06 318 LYS A O 1
ATOM 2367 N N . ILE A 1 320 ? -11.036 -70.383 -7.040 1.00 34.13 319 ILE A N 1
ATOM 2368 C CA . ILE A 1 320 ? -10.963 -69.288 -6.073 1.00 33.41 319 ILE A CA 1
ATOM 2369 C C . ILE A 1 320 ? -10.956 -69.832 -4.619 1.00 33.69 319 ILE A C 1
ATOM 2370 O O . ILE A 1 320 ? -11.917 -70.458 -4.177 1.00 35.15 319 ILE A O 1
ATOM 2375 N N . GLY A 1 321 ? -9.871 -69.588 -3.889 1.00 34.78 320 GLY A N 1
ATOM 2376 C CA . GLY A 1 321 ? -9.755 -70.010 -2.490 1.00 34.29 320 GLY A CA 1
ATOM 2377 C C . GLY A 1 321 ? -8.742 -69.187 -1.696 1.00 34.94 320 GLY A C 1
ATOM 2378 O O . GLY A 1 321 ? -7.963 -68.409 -2.285 1.00 34.01 320 GLY A O 1
ATOM 2379 N N . PRO A 1 322 ? -8.738 -69.373 -0.351 1.00 34.44 321 PRO A N 1
ATOM 2380 C CA . PRO A 1 322 ? -7.837 -68.704 0.599 1.00 33.08 321 PRO A CA 1
ATOM 2381 C C . PRO A 1 322 ? -6.385 -69.197 0.533 1.00 32.40 321 PRO A C 1
ATOM 2382 O O . PRO A 1 322 ? -6.134 -70.367 0.258 1.00 32.40 321 PRO A O 1
ATOM 2386 N N . GLY A 1 323 ? -5.451 -68.296 0.797 1.00 32.74 322 GLY A N 1
ATOM 2387 C CA . GLY A 1 323 ? -4.020 -68.605 0.819 1.00 33.61 322 GLY A CA 1
ATOM 2388 C C . GLY A 1 323 ? -3.252 -68.144 -0.413 1.00 33.79 322 GLY A C 1
ATOM 2389 O O . GLY A 1 323 ? -3.826 -67.538 -1.327 1.00 33.13 322 GLY A O 1
ATOM 2390 N N . ARG A 1 324 ? -1.948 -68.399 -0.434 1.00 34.26 323 ARG A N 1
ATOM 2391 C CA . ARG A 1 324 ? -1.173 -68.116 -1.652 1.00 35.51 323 ARG A CA 1
ATOM 2392 C C . ARG A 1 324 ? -0.368 -69.303 -2.194 1.00 34.96 323 ARG A C 1
ATOM 2393 O O . ARG A 1 324 ? 0.277 -70.034 -1.464 1.00 33.88 323 ARG A O 1
ATOM 2401 N N . SER A 1 325 ? -0.477 -69.489 -3.506 1.00 36.10 324 SER A N 1
ATOM 2402 C CA . SER A 1 325 ? 0.164 -70.607 -4.207 1.00 36.56 324 SER A CA 1
ATOM 2403 C C . SER A 1 325 ? 1.676 -70.737 -3.925 1.00 36.74 324 SER A C 1
ATOM 2404 O O . SER A 1 325 ? 2.204 -71.847 -3.954 1.00 36.94 324 SER A O 1
ATOM 2407 N N . SER A 1 326 ? 2.355 -69.632 -3.601 1.00 37.11 325 SER A N 1
ATOM 2408 C CA . SER A 1 326 ? 3.791 -69.692 -3.252 1.00 37.89 325 SER A CA 1
ATOM 2409 C C . SER A 1 326 ? 4.045 -70.608 -2.052 1.00 38.25 325 SER A C 1
ATOM 2410 O O . SER A 1 326 ? 5.168 -71.071 -1.856 1.00 37.41 325 SER A O 1
ATOM 2413 N N . ARG A 1 327 ? 3.001 -70.851 -1.247 1.00 38.48 326 ARG A N 1
ATOM 2414 C CA . ARG A 1 327 ? 3.130 -71.616 0.004 1.00 38.96 326 ARG A CA 1
ATOM 2415 C C . ARG A 1 327 ? 2.979 -73.120 -0.184 1.00 38.83 326 ARG A C 1
ATOM 2416 O O . ARG A 1 327 ? 3.484 -73.903 0.608 1.00 38.07 326 ARG A O 1
ATOM 2424 N N . SER A 1 328 ? 2.214 -73.502 -1.203 1.00 39.86 327 SER A N 1
ATOM 2425 C CA . SER A 1 328 ? 1.918 -74.896 -1.490 1.00 40.34 327 SER A CA 1
ATOM 2426 C C . SER A 1 328 ? 3.174 -75.701 -1.746 1.00 40.19 327 SER A C 1
ATOM 2427 O O . SER A 1 328 ? 4.163 -75.169 -2.258 1.00 40.78 327 SER A O 1
ATOM 2430 N N . HIS A 1 329 ? 3.145 -76.966 -1.326 1.00 40.83 328 HIS A N 1
ATOM 2431 C CA . HIS A 1 329 ? 4.252 -77.905 -1.548 1.00 41.60 328 HIS A CA 1
ATOM 2432 C C . HIS A 1 329 ? 5.569 -77.467 -0.895 1.00 41.38 328 HIS A C 1
ATOM 2433 O O . HIS A 1 329 ? 6.615 -77.989 -1.250 1.00 41.81 328 HIS A O 1
ATOM 2440 N N . THR A 1 330 ? 5.523 -76.557 0.081 1.00 41.76 329 THR A N 1
ATOM 2441 C CA . THR A 1 330 ? 6.753 -76.001 0.675 1.00 42.10 329 THR A CA 1
ATOM 2442 C C . THR A 1 330 ? 6.923 -76.373 2.147 1.00 41.60 329 THR A C 1
ATOM 2443 O O . THR A 1 330 ? 5.959 -76.713 2.830 1.00 42.44 329 THR A O 1
ATOM 2447 N N . ALA A 1 331 ? 8.170 -76.352 2.607 1.00 40.98 330 ALA A N 1
ATOM 2448 C CA . ALA A 1 331 ? 8.495 -76.638 3.988 1.00 40.57 330 ALA A CA 1
ATOM 2449 C C . ALA A 1 331 ? 7.847 -75.562 4.850 1.00 40.04 330 ALA A C 1
ATOM 2450 O O . ALA A 1 331 ? 7.903 -74.373 4.527 1.00 40.55 330 ALA A O 1
ATOM 2451 N N . GLU A 1 332 ? 7.215 -76.000 5.932 1.00 38.87 331 GLU A N 1
ATOM 2452 C CA . GLU A 1 332 ? 6.537 -75.117 6.878 1.00 38.07 331 GLU A CA 1
ATOM 2453 C C . GLU A 1 332 ? 5.271 -74.456 6.280 1.00 37.35 331 GLU A C 1
ATOM 2454 O O . GLU A 1 332 ? 5.067 -73.239 6.402 1.00 37.40 331 GLU A O 1
ATOM 2460 N N . GLU A 1 333 ? 4.432 -75.267 5.632 1.00 36.24 332 GLU A N 1
ATOM 2461 C CA . GLU A 1 333 ? 3.152 -74.782 5.085 1.00 35.19 332 GLU A CA 1
ATOM 2462 C C . GLU A 1 333 ? 2.313 -74.107 6.117 1.00 34.10 332 GLU A C 1
ATOM 2463 O O . GLU A 1 333 ? 2.197 -74.621 7.216 1.00 33.42 332 GLU A O 1
ATOM 2469 N N . TYR A 1 334 ? 1.690 -72.990 5.744 1.00 34.15 333 TYR A N 1
ATOM 2470 C CA . TYR A 1 334 ? 0.783 -72.277 6.654 1.00 34.33 333 TYR A CA 1
ATOM 2471 C C . TYR A 1 334 ? -0.377 -71.598 5.946 1.00 34.61 333 TYR A C 1
ATOM 2472 O O . TYR A 1 334 ? -0.443 -71.524 4.710 1.00 34.35 333 TYR A O 1
ATOM 2481 N N . ILE A 1 335 ? -1.301 -71.129 6.777 1.00 35.48 334 ILE A N 1
ATOM 2482 C CA . ILE A 1 335 ? -2.489 -70.418 6.350 1.00 35.91 334 ILE A CA 1
ATOM 2483 C C . ILE A 1 335 ? -2.724 -69.378 7.424 1.00 36.95 334 ILE A C 1
ATOM 2484 O O . ILE A 1 335 ? -2.609 -69.704 8.607 1.00 37.57 334 ILE A O 1
ATOM 2497 N N . LEU A 1 337 ? -5.040 -67.230 9.763 1.00 38.27 336 LEU A N 1
ATOM 2498 C CA . LEU A 1 337 ? -6.406 -67.361 10.283 1.00 37.40 336 LEU A CA 1
ATOM 2499 C C . LEU A 1 337 ? -7.327 -66.300 9.659 1.00 37.28 336 LEU A C 1
ATOM 2500 O O . LEU A 1 337 ? -8.488 -66.578 9.318 1.00 37.27 336 LEU A O 1
ATOM 2505 N N . LYS A 1 338 ? -6.778 -65.105 9.462 1.00 36.83 337 LYS A N 1
ATOM 2506 C CA . LYS A 1 338 ? -7.515 -63.986 8.875 1.00 37.33 337 LYS A CA 1
ATOM 2507 C C . LYS A 1 338 ? -7.972 -64.337 7.434 1.00 37.34 337 LYS A C 1
ATOM 2508 O O . LYS A 1 338 ? -8.996 -63.826 6.951 1.00 37.20 337 LYS A O 1
ATOM 2511 N N . GLU A 1 339 ? -7.223 -65.230 6.779 1.00 36.93 338 GLU A N 1
ATOM 2512 C CA . GLU A 1 339 ? -7.526 -65.697 5.416 1.00 37.02 338 GLU A CA 1
ATOM 2513 C C . GLU A 1 339 ? -8.745 -66.620 5.333 1.00 36.02 338 GLU A C 1
ATOM 2514 O O . GLU A 1 339 ? -9.454 -66.600 4.335 1.00 37.02 338 GLU A O 1
ATOM 2520 N N . ILE A 1 340 ? -8.958 -67.449 6.353 1.00 35.21 339 ILE A N 1
ATOM 2521 C CA . ILE A 1 340 ? -10.149 -68.319 6.440 1.00 33.98 339 ILE A CA 1
ATOM 2522 C C . ILE A 1 340 ? -11.370 -67.413 6.696 1.00 34.07 339 ILE A C 1
ATOM 2523 O O . ILE A 1 340 ? -12.402 -67.548 6.021 1.00 32.74 339 ILE A O 1
ATOM 2528 N N . GLU A 1 341 ? -11.232 -66.495 7.669 1.00 33.01 340 GLU A N 1
ATOM 2529 C CA . GLU A 1 341 ? -12.282 -65.548 8.004 1.00 33.62 340 GLU A CA 1
ATOM 2530 C C . GLU A 1 341 ? -12.715 -64.729 6.793 1.00 33.26 340 GLU A C 1
ATOM 2531 O O . GLU A 1 341 ? -13.903 -64.628 6.517 1.00 32.04 340 GLU A O 1
ATOM 2533 N N . GLU A 1 342 ? -11.759 -64.138 6.087 1.00 34.80 341 GLU A N 1
ATOM 2534 C CA . GLU A 1 342 ? -12.053 -63.351 4.882 1.00 35.71 341 GLU A CA 1
ATOM 2535 C C . GLU A 1 342 ? -12.713 -64.200 3.799 1.00 35.84 341 GLU A C 1
ATOM 2536 O O . GLU A 1 342 ? -13.680 -63.761 3.170 1.00 35.78 341 GLU A O 1
ATOM 2542 N N . ALA A 1 343 ? -12.186 -65.409 3.580 1.00 35.27 342 ALA A N 1
ATOM 2543 C CA . ALA A 1 343 ? -12.717 -66.313 2.549 1.00 35.26 342 ALA A CA 1
ATOM 2544 C C . ALA A 1 343 ? -14.231 -66.542 2.708 1.00 35.56 342 ALA A C 1
ATOM 2545 O O . ALA A 1 343 ? -15.002 -66.303 1.785 1.00 35.35 342 ALA A O 1
ATOM 2547 N N . ILE A 1 344 ? -14.627 -66.999 3.900 1.00 35.57 343 ILE A N 1
ATOM 2548 C CA . ILE A 1 344 ? -16.026 -67.246 4.267 1.00 34.42 343 ILE A CA 1
ATOM 2549 C C . ILE A 1 344 ? -16.958 -66.073 3.901 1.00 34.24 343 ILE A C 1
ATOM 2550 O O . ILE A 1 344 ? -17.978 -66.280 3.251 1.00 34.09 343 ILE A O 1
ATOM 2555 N N . GLY A 1 345 ? -16.594 -64.856 4.313 1.00 32.98 344 GLY A N 1
ATOM 2556 C CA . GLY A 1 345 ? -17.355 -63.657 3.974 1.00 32.70 344 GLY A CA 1
ATOM 2557 C C . GLY A 1 345 ? -17.432 -63.311 2.485 1.00 32.75 344 GLY A C 1
ATOM 2558 O O . GLY A 1 345 ? -18.470 -62.847 2.001 1.00 31.95 344 GLY A O 1
ATOM 2559 N N . ILE A 1 346 ? -16.332 -63.506 1.759 1.00 33.63 345 ILE A N 1
ATOM 2560 C CA . ILE A 1 346 ? -16.291 -63.269 0.306 1.00 34.01 345 ILE A CA 1
ATOM 2561 C C . ILE A 1 346 ? -17.147 -64.311 -0.470 1.00 33.92 345 ILE A C 1
ATOM 2562 O O . ILE A 1 346 ? -17.918 -63.949 -1.371 1.00 33.68 345 ILE A O 1
ATOM 2567 N N . TYR A 1 347 ? -17.011 -65.587 -0.097 1.00 34.78 346 TYR A N 1
ATOM 2568 C CA . TYR A 1 347 ? -17.835 -66.675 -0.649 1.00 34.91 346 TYR A CA 1
ATOM 2569 C C . TYR A 1 347 ? -19.349 -66.430 -0.460 1.00 35.07 346 TYR A C 1
ATOM 2570 O O . TYR A 1 347 ? -20.140 -66.654 -1.387 1.00 34.92 346 TYR A O 1
ATOM 2579 N N . LEU A 1 348 ? -19.740 -65.973 0.731 1.00 35.82 347 LEU A N 1
ATOM 2580 C CA . LEU A 1 348 ? -21.157 -65.691 1.039 1.00 35.94 347 LEU A CA 1
ATOM 2581 C C . LEU A 1 348 ? -21.707 -64.445 0.305 1.00 36.46 347 LEU A C 1
ATOM 2582 O O . LEU A 1 348 ? -22.872 -64.444 -0.078 1.00 35.62 347 LEU A O 1
ATOM 2587 N N . ASP A 1 349 ? -20.884 -63.398 0.114 1.00 37.02 348 ASP A N 1
ATOM 2588 C CA . ASP A 1 349 ? -21.297 -62.201 -0.679 1.00 37.30 348 ASP A CA 1
ATOM 2589 C C . ASP A 1 349 ? -21.457 -62.546 -2.156 1.00 37.06 348 ASP A C 1
ATOM 2590 O O . ASP A 1 349 ? -22.163 -61.867 -2.899 1.00 37.77 348 ASP A O 1
ATOM 2595 N N . LEU A 1 350 ? -20.729 -63.558 -2.596 1.00 36.27 349 LEU A N 1
ATOM 2596 C CA . LEU A 1 350 ? -20.762 -63.965 -3.982 1.00 36.83 349 LEU A CA 1
ATOM 2597 C C . LEU A 1 350 ? -21.974 -64.844 -4.275 1.00 36.50 349 LEU A C 1
ATOM 2598 O O . LEU A 1 350 ? -22.709 -64.617 -5.235 1.00 36.80 349 LEU A O 1
ATOM 2603 N N . LEU A 1 351 ? -22.158 -65.857 -3.441 1.00 36.12 350 LEU A N 1
ATOM 2604 C CA . LEU A 1 351 ? -23.204 -66.839 -3.633 1.00 35.54 350 LEU A CA 1
ATOM 2605 C C . LEU A 1 351 ? -24.598 -66.449 -3.142 1.00 35.49 350 LEU A C 1
ATOM 2606 O O . LEU A 1 351 ? -25.588 -66.833 -3.749 1.00 34.15 350 LEU A O 1
ATOM 2611 N N . ASP A 1 352 ? -24.681 -65.669 -2.066 1.00 36.69 351 ASP A N 1
ATOM 2612 C CA . ASP A 1 352 ? -25.995 -65.320 -1.478 1.00 35.89 351 ASP A CA 1
ATOM 2613 C C . ASP A 1 352 ? -26.792 -64.322 -2.324 1.00 35.25 351 ASP A C 1
ATOM 2614 O O . ASP A 1 352 ? -26.453 -63.147 -2.399 1.00 35.66 351 ASP A O 1
ATOM 2619 N N . GLY A 1 353 ? -27.875 -64.826 -2.914 1.00 35.35 352 GLY A N 1
ATOM 2620 C CA . GLY A 1 353 ? -28.749 -64.082 -3.812 1.00 35.02 352 GLY A CA 1
ATOM 2621 C C . GLY A 1 353 ? -28.309 -64.149 -5.277 1.00 35.06 352 GLY A C 1
ATOM 2622 O O . GLY A 1 353 ? -28.817 -63.405 -6.098 1.00 35.74 352 GLY A O 1
ATOM 2623 N N . LEU A 1 354 ? -27.368 -65.015 -5.619 1.00 34.94 353 LEU A N 1
ATOM 2624 C CA . LEU A 1 354 ? -26.890 -65.117 -7.004 1.00 36.25 353 LEU A CA 1
ATOM 2625 C C . LEU A 1 354 ? -27.965 -65.678 -7.955 1.00 37.67 353 LEU A C 1
ATOM 2626 O O . LEU A 1 354 ? -28.453 -66.791 -7.766 1.00 38.49 353 LEU A O 1
ATOM 2631 N N . LYS A 1 355 ? -28.319 -64.901 -8.974 1.00 38.96 354 LYS A N 1
ATOM 2632 C CA . LYS A 1 355 ? -29.327 -65.307 -9.952 1.00 40.71 354 LYS A CA 1
ATOM 2633 C C . LYS A 1 355 ? -28.601 -66.059 -11.075 1.00 42.14 354 LYS A C 1
ATOM 2634 O O . LYS A 1 355 ? -28.087 -65.460 -12.036 1.00 42.70 354 LYS A O 1
ATOM 2636 N N . LEU A 1 356 ? -28.561 -67.384 -10.933 1.00 42.77 355 LEU A N 1
ATOM 2637 C CA . LEU A 1 356 ? -27.853 -68.236 -11.868 1.00 44.34 355 LEU A CA 1
ATOM 2638 C C . LEU A 1 356 ? -28.649 -68.544 -13.173 1.00 45.45 355 LEU A C 1
ATOM 2639 O O . LEU A 1 356 ? -28.304 -69.478 -13.927 1.00 47.34 355 LEU A O 1
ATOM 2645 N N . TYR B 1 4 ? 54.298 -127.662 -56.493 1.00 40.66 3 TYR B N 1
ATOM 2646 C CA . TYR B 1 4 ? 53.846 -127.600 -55.055 1.00 40.50 3 TYR B CA 1
ATOM 2647 C C . TYR B 1 4 ? 52.645 -128.510 -54.814 1.00 39.10 3 TYR B C 1
ATOM 2648 O O . TYR B 1 4 ? 51.722 -128.560 -55.634 1.00 38.39 3 TYR B O 1
ATOM 2657 N N . ASP B 1 5 ? 52.654 -129.202 -53.673 1.00 37.68 4 ASP B N 1
ATOM 2658 C CA . ASP B 1 5 ? 51.598 -130.157 -53.334 1.00 36.86 4 ASP B CA 1
ATOM 2659 C C . ASP B 1 5 ? 50.375 -129.485 -52.682 1.00 36.63 4 ASP B C 1
ATOM 2660 O O . ASP B 1 5 ? 50.187 -129.571 -51.468 1.00 35.88 4 ASP B O 1
ATOM 2665 N N . ILE B 1 6 ? 49.541 -128.842 -53.511 1.00 36.60 5 ILE B N 1
ATOM 2666 C CA . ILE B 1 6 ? 48.321 -128.139 -53.065 1.00 36.56 5 ILE B CA 1
ATOM 2667 C C . ILE B 1 6 ? 47.307 -129.016 -52.280 1.00 36.26 5 ILE B C 1
ATOM 2668 O O . ILE B 1 6 ? 46.849 -128.604 -51.214 1.00 36.65 5 ILE B O 1
ATOM 2673 N N . PRO B 1 7 ? 46.941 -130.208 -52.804 1.00 35.69 6 PRO B N 1
ATOM 2674 C CA . PRO B 1 7 ? 46.010 -131.080 -52.060 1.00 35.59 6 PRO B CA 1
ATOM 2675 C C . PRO B 1 7 ? 46.442 -131.473 -50.635 1.00 35.41 6 PRO B C 1
ATOM 2676 O O . PRO B 1 7 ? 45.589 -131.607 -49.757 1.00 34.88 6 PRO B O 1
ATOM 2680 N N . THR B 1 8 ? 47.743 -131.651 -50.411 1.00 35.45 7 THR B N 1
ATOM 2681 C CA . THR B 1 8 ? 48.270 -131.977 -49.073 1.00 35.24 7 THR B CA 1
ATOM 2682 C C . THR B 1 8 ? 48.316 -130.771 -48.132 1.00 35.55 7 THR B C 1
ATOM 2683 O O . THR B 1 8 ? 48.139 -130.917 -46.917 1.00 34.65 7 THR B O 1
ATOM 2695 N N . THR B 1 10 ? 46.247 -128.172 -48.511 1.00 34.87 9 THR B N 1
ATOM 2696 C CA . THR B 1 10 ? 44.814 -127.954 -48.277 1.00 33.68 9 THR B CA 1
ATOM 2697 C C . THR B 1 10 ? 44.270 -128.918 -47.180 1.00 33.40 9 THR B C 1
ATOM 2698 O O . THR B 1 10 ? 43.592 -128.484 -46.248 1.00 32.63 9 THR B O 1
ATOM 2702 N N . ALA B 1 11 ? 44.578 -130.207 -47.278 1.00 33.13 10 ALA B N 1
ATOM 2703 C CA . ALA B 1 11 ? 44.123 -131.174 -46.276 1.00 33.61 10 ALA B CA 1
ATOM 2704 C C . ALA B 1 11 ? 44.664 -130.850 -44.869 1.00 34.05 10 ALA B C 1
ATOM 2705 O O . ALA B 1 11 ? 43.969 -131.069 -43.875 1.00 34.40 10 ALA B O 1
ATOM 2707 N N . GLU B 1 12 ? 45.881 -130.306 -44.787 1.00 34.60 11 GLU B N 1
ATOM 2708 C CA . GLU B 1 12 ? 46.495 -129.948 -43.494 1.00 34.86 11 GLU B CA 1
ATOM 2709 C C . GLU B 1 12 ? 45.960 -128.638 -42.927 1.00 34.02 11 GLU B C 1
ATOM 2710 O O . GLU B 1 12 ? 45.832 -128.492 -41.714 1.00 34.69 11 GLU B O 1
ATOM 2713 N N . ALA B 1 13 ? 45.686 -127.686 -43.813 1.00 33.52 12 ALA B N 1
ATOM 2714 C CA . ALA B 1 13 ? 45.108 -126.372 -43.465 1.00 32.65 12 ALA B CA 1
ATOM 2715 C C . ALA B 1 13 ? 43.702 -126.546 -42.835 1.00 32.49 12 ALA B C 1
ATOM 2716 O O . ALA B 1 13 ? 43.367 -125.956 -41.783 1.00 31.75 12 ALA B O 1
ATOM 2718 N N . VAL B 1 14 ? 42.904 -127.383 -43.498 1.00 33.10 13 VAL B N 1
ATOM 2719 C CA . VAL B 1 14 ? 41.559 -127.778 -43.053 1.00 32.90 13 VAL B CA 1
ATOM 2720 C C . VAL B 1 14 ? 41.557 -128.489 -41.677 1.00 33.15 13 VAL B C 1
ATOM 2721 O O . VAL B 1 14 ? 40.662 -128.227 -40.868 1.00 33.42 13 VAL B O 1
ATOM 2725 N N . SER B 1 15 ? 42.533 -129.360 -41.392 1.00 33.25 14 SER B N 1
ATOM 2726 C CA . SER B 1 15 ? 42.529 -130.064 -40.082 1.00 34.26 14 SER B CA 1
ATOM 2727 C C . SER B 1 15 ? 42.921 -129.098 -38.972 1.00 33.61 14 SER B C 1
ATOM 2728 O O . SER B 1 15 ? 42.326 -129.109 -37.899 1.00 33.62 14 SER B O 1
ATOM 2731 N N . LEU B 1 16 ? 43.923 -128.263 -39.224 1.00 33.41 15 LEU B N 1
ATOM 2732 C CA . LEU B 1 16 ? 44.311 -127.234 -38.253 1.00 33.35 15 LEU B CA 1
ATOM 2733 C C . LEU B 1 16 ? 43.168 -126.259 -37.962 1.00 33.77 15 LEU B C 1
ATOM 2734 O O . LEU B 1 16 ? 43.073 -125.749 -36.849 1.00 34.62 15 LEU B O 1
ATOM 2739 N N . LEU B 1 17 ? 42.324 -125.975 -38.959 1.00 34.04 16 LEU B N 1
ATOM 2740 C CA . LEU B 1 17 ? 41.191 -125.041 -38.764 1.00 33.49 16 LEU B CA 1
ATOM 2741 C C . LEU B 1 17 ? 40.076 -125.675 -37.921 1.00 32.86 16 LEU B C 1
ATOM 2742 O O . LEU B 1 17 ? 39.409 -124.974 -37.170 1.00 33.05 16 LEU B O 1
ATOM 2747 N N . LYS B 1 18 ? 39.868 -126.985 -38.053 1.00 32.15 17 LYS B N 1
ATOM 2748 C CA . LYS B 1 18 ? 38.871 -127.670 -37.236 1.00 32.21 17 LYS B CA 1
ATOM 2749 C C . LYS B 1 18 ? 39.309 -127.546 -35.773 1.00 32.05 17 LYS B C 1
ATOM 2750 O O . LYS B 1 18 ? 38.494 -127.215 -34.911 1.00 31.90 17 LYS B O 1
ATOM 2752 N N . SER B 1 19 ? 40.595 -127.775 -35.507 1.00 31.62 18 SER B N 1
ATOM 2753 C CA . SER B 1 19 ? 41.143 -127.611 -34.162 1.00 31.63 18 SER B CA 1
ATOM 2754 C C . SER B 1 19 ? 40.909 -126.182 -33.662 1.00 32.36 18 SER B C 1
ATOM 2755 O O . SER B 1 19 ? 40.450 -125.970 -32.531 1.00 32.62 18 SER B O 1
ATOM 2758 N N . LEU B 1 20 ? 41.223 -125.201 -34.500 1.00 32.20 19 LEU B N 1
ATOM 2759 C CA . LEU B 1 20 ? 41.051 -123.817 -34.095 1.00 32.84 19 LEU B CA 1
ATOM 2760 C C . LEU B 1 20 ? 39.584 -123.462 -33.771 1.00 32.78 19 LEU B C 1
ATOM 2761 O O . LEU B 1 20 ? 39.316 -122.885 -32.727 1.00 32.42 19 LEU B O 1
ATOM 2766 N N . ILE B 1 21 ? 38.644 -123.837 -34.636 1.00 33.50 20 ILE B N 1
ATOM 2767 C CA . ILE B 1 21 ? 37.208 -123.587 -34.396 1.00 33.41 20 ILE B CA 1
ATOM 2768 C C . ILE B 1 21 ? 36.719 -124.183 -33.069 1.00 33.57 20 ILE B C 1
ATOM 2769 O O . ILE B 1 21 ? 35.839 -123.613 -32.424 1.00 33.67 20 ILE B O 1
ATOM 2774 N N . SER B 1 22 ? 37.297 -125.321 -32.672 1.00 33.37 21 SER B N 1
ATOM 2775 C CA . SER B 1 22 ? 36.920 -126.019 -31.450 1.00 33.19 21 SER B CA 1
ATOM 2776 C C . SER B 1 22 ? 37.421 -125.336 -30.184 1.00 33.83 21 SER B C 1
ATOM 2777 O O . SER B 1 22 ? 36.972 -125.678 -29.089 1.00 34.35 21 SER B O 1
ATOM 2780 N N . ILE B 1 23 ? 38.351 -124.389 -30.325 1.00 33.96 22 ILE B N 1
ATOM 2781 C CA . ILE B 1 23 ? 38.908 -123.661 -29.176 1.00 33.67 22 ILE B CA 1
ATOM 2782 C C . ILE B 1 23 ? 38.328 -122.249 -29.094 1.00 33.48 22 ILE B C 1
ATOM 2783 O O . ILE B 1 23 ? 38.590 -121.450 -29.956 1.00 34.40 22 ILE B O 1
ATOM 2788 N N . PRO B 1 24 ? 37.524 -121.945 -28.058 1.00 33.87 23 PRO B N 1
ATOM 2789 C CA . PRO B 1 24 ? 36.990 -120.577 -27.937 1.00 33.16 23 PRO B CA 1
ATOM 2790 C C . PRO B 1 24 ? 38.116 -119.549 -27.928 1.00 33.22 23 PRO B C 1
ATOM 2791 O O . PRO B 1 24 ? 39.082 -119.698 -27.175 1.00 32.70 23 PRO B O 1
ATOM 2795 N N . SER B 1 25 ? 38.012 -118.541 -28.793 1.00 33.21 24 SER B N 1
ATOM 2796 C CA . SER B 1 25 ? 39.039 -117.502 -28.865 1.00 33.97 24 SER B CA 1
ATOM 2797 C C . SER B 1 25 ? 38.460 -116.128 -29.156 1.00 33.55 24 SER B C 1
ATOM 2798 O O . SER B 1 25 ? 38.838 -115.489 -30.119 1.00 32.85 24 SER B O 1
ATOM 2801 N N . ILE B 1 26 ? 37.552 -115.694 -28.284 1.00 33.97 25 ILE B N 1
ATOM 2802 C CA . ILE B 1 26 ? 36.922 -114.379 -28.365 1.00 34.59 25 ILE B CA 1
ATOM 2803 C C . ILE B 1 26 ? 37.971 -113.341 -27.969 1.00 34.28 25 ILE B C 1
ATOM 2804 O O . ILE B 1 26 ? 38.899 -113.653 -27.233 1.00 33.54 25 ILE B O 1
ATOM 2809 N N . SER B 1 27 ? 37.830 -112.122 -28.479 1.00 35.20 26 SER B N 1
ATOM 2810 C CA . SER B 1 27 ? 38.795 -111.030 -28.235 1.00 35.76 26 SER B CA 1
ATOM 2811 C C . SER B 1 27 ? 39.203 -110.863 -26.760 1.00 36.03 26 SER B C 1
ATOM 2812 O O . SER B 1 27 ? 38.355 -110.654 -25.881 1.00 36.98 26 SER B O 1
ATOM 2815 N N . ARG B 1 28 ? 40.512 -110.928 -26.513 1.00 36.37 27 ARG B N 1
ATOM 2816 C CA . ARG B 1 28 ? 41.110 -110.871 -25.162 1.00 36.30 27 ARG B CA 1
ATOM 2817 C C . ARG B 1 28 ? 41.087 -112.203 -24.356 1.00 36.04 27 ARG B C 1
ATOM 2818 O O . ARG B 1 28 ? 41.712 -112.294 -23.294 1.00 35.86 27 ARG B O 1
ATOM 2826 N N . GLU B 1 29 ? 40.392 -113.229 -24.849 1.00 35.50 28 GLU B N 1
ATOM 2827 C CA . GLU B 1 29 ? 40.309 -114.539 -24.167 1.00 35.02 28 GLU B CA 1
ATOM 2828 C C . GLU B 1 29 ? 40.809 -115.630 -25.131 1.00 35.65 28 GLU B C 1
ATOM 2829 O O . GLU B 1 29 ? 40.235 -116.724 -25.223 1.00 35.39 28 GLU B O 1
ATOM 2832 N N . GLU B 1 30 ? 41.930 -115.304 -25.786 1.00 35.68 29 GLU B N 1
ATOM 2833 C CA . GLU B 1 30 ? 42.565 -116.065 -26.879 1.00 35.69 29 GLU B CA 1
ATOM 2834 C C . GLU B 1 30 ? 43.817 -116.915 -26.460 1.00 35.92 29 GLU B C 1
ATOM 2835 O O . GLU B 1 30 ? 44.479 -117.559 -27.296 1.00 35.03 29 GLU B O 1
ATOM 2839 N N . THR B 1 31 ? 44.065 -117.001 -25.148 1.00 35.30 30 THR B N 1
ATOM 2840 C CA . THR B 1 31 ? 45.247 -117.695 -24.608 1.00 34.87 30 THR B CA 1
ATOM 2841 C C . THR B 1 31 ? 45.399 -119.165 -25.040 1.00 35.87 30 THR B C 1
ATOM 2842 O O . THR B 1 31 ? 46.489 -119.592 -25.448 1.00 35.58 30 THR B O 1
ATOM 2846 N N . GLN B 1 32 ? 44.310 -119.928 -24.952 1.00 36.72 31 GLN B N 1
ATOM 2847 C CA . GLN B 1 32 ? 44.331 -121.375 -25.261 1.00 36.84 31 GLN B CA 1
ATOM 2848 C C . GLN B 1 32 ? 44.494 -121.634 -26.759 1.00 36.20 31 GLN B C 1
ATOM 2849 O O . GLN B 1 32 ? 45.168 -122.574 -27.136 1.00 36.44 31 GLN B O 1
ATOM 2852 N N . ALA B 1 33 ? 43.896 -120.793 -27.604 1.00 36.26 32 ALA B N 1
ATOM 2853 C CA . ALA B 1 33 ? 44.035 -120.915 -29.073 1.00 35.36 32 ALA B CA 1
ATOM 2854 C C . ALA B 1 33 ? 45.472 -120.608 -29.484 1.00 34.75 32 ALA B C 1
ATOM 2855 O O . ALA B 1 33 ? 46.024 -121.284 -30.345 1.00 34.35 32 ALA B O 1
ATOM 2857 N N . ALA B 1 34 ? 46.053 -119.575 -28.866 1.00 34.91 33 ALA B N 1
ATOM 2858 C CA . ALA B 1 34 ? 47.456 -119.171 -29.094 1.00 34.41 33 ALA B CA 1
ATOM 2859 C C . ALA B 1 34 ? 48.448 -120.269 -28.646 1.00 33.81 33 ALA B C 1
ATOM 2860 O O . ALA B 1 34 ? 49.526 -120.419 -29.239 1.00 32.30 33 ALA B O 1
ATOM 2862 N N . ASP B 1 35 ? 48.090 -120.997 -27.582 1.00 34.37 34 ASP B N 1
ATOM 2863 C CA . ASP B 1 35 ? 48.898 -122.121 -27.094 1.00 34.57 34 ASP B CA 1
ATOM 2864 C C . ASP B 1 35 ? 48.933 -123.193 -28.183 1.00 34.76 34 ASP B C 1
ATOM 2865 O O . ASP B 1 35 ? 50.008 -123.602 -28.632 1.00 34.36 34 ASP B O 1
ATOM 2870 N N . PHE B 1 36 ? 47.746 -123.618 -28.614 1.00 35.03 35 PHE B N 1
ATOM 2871 C CA . PHE B 1 36 ? 47.614 -124.635 -29.660 1.00 35.64 35 PHE B CA 1
ATOM 2872 C C . PHE B 1 36 ? 48.335 -124.236 -30.951 1.00 35.96 35 PHE B C 1
ATOM 2873 O O . PHE B 1 36 ? 48.957 -125.090 -31.582 1.00 36.98 35 PHE B O 1
ATOM 2875 N N . LEU B 1 37 ? 48.253 -122.961 -31.343 1.00 35.34 36 LEU B N 1
ATOM 2876 C CA . LEU B 1 37 ? 48.951 -122.473 -32.544 1.00 35.42 36 LEU B CA 1
ATOM 2877 C C . LEU B 1 37 ? 50.474 -122.547 -32.404 1.00 35.69 36 LEU B C 1
ATOM 2878 O O . LEU B 1 37 ? 51.152 -123.109 -33.265 1.00 35.17 36 LEU B O 1
ATOM 2880 N N . GLN B 1 38 ? 51.002 -121.978 -31.318 1.00 36.66 37 GLN B N 1
ATOM 2881 C CA . GLN B 1 38 ? 52.447 -121.964 -31.050 1.00 36.82 37 GLN B CA 1
ATOM 2882 C C . GLN B 1 38 ? 52.989 -123.377 -31.021 1.00 37.32 37 GLN B C 1
ATOM 2883 O O . GLN B 1 38 ? 53.976 -123.673 -31.690 1.00 37.43 37 GLN B O 1
ATOM 2889 N N . ASN B 1 39 ? 52.336 -124.244 -30.244 1.00 38.20 38 ASN B N 1
ATOM 2890 C CA . ASN B 1 39 ? 52.742 -125.658 -30.113 1.00 38.09 38 ASN B CA 1
ATOM 2891 C C . ASN B 1 39 ? 52.637 -126.416 -31.437 1.00 38.26 38 ASN B C 1
ATOM 2892 O O . ASN B 1 39 ? 53.386 -127.367 -31.664 1.00 38.13 38 ASN B O 1
ATOM 2894 N N . TYR B 1 40 ? 51.717 -125.995 -32.311 1.00 38.58 39 TYR B N 1
ATOM 2895 C CA . TYR B 1 40 ? 51.597 -126.592 -33.658 1.00 38.79 39 TYR B CA 1
ATOM 2896 C C . TYR B 1 40 ? 52.773 -126.195 -34.559 1.00 38.35 39 TYR B C 1
ATOM 2897 O O . TYR B 1 40 ? 53.305 -127.025 -35.282 1.00 39.04 39 TYR B O 1
ATOM 2906 N N . ILE B 1 41 ? 53.172 -124.930 -34.522 1.00 38.36 40 ILE B N 1
ATOM 2907 C CA . ILE B 1 41 ? 54.272 -124.458 -35.364 1.00 38.61 40 ILE B CA 1
ATOM 2908 C C . ILE B 1 41 ? 55.588 -125.081 -34.897 1.00 39.38 40 ILE B C 1
ATOM 2909 O O . ILE B 1 41 ? 56.364 -125.609 -35.697 1.00 39.00 40 ILE B O 1
ATOM 2914 N N . GLU B 1 42 ? 55.813 -125.032 -33.590 1.00 40.78 41 GLU B N 1
ATOM 2915 C CA . GLU B 1 42 ? 57.009 -125.594 -32.966 1.00 41.51 41 GLU B CA 1
ATOM 2916 C C . GLU B 1 42 ? 57.279 -127.012 -33.448 1.00 41.99 41 GLU B C 1
ATOM 2917 O O . GLU B 1 42 ? 58.436 -127.409 -33.623 1.00 42.10 41 GLU B O 1
ATOM 2923 N N . ALA B 1 43 ? 56.199 -127.764 -33.666 1.00 42.78 42 ALA B N 1
ATOM 2924 C CA . ALA B 1 43 ? 56.277 -129.148 -34.142 1.00 43.35 42 ALA B CA 1
ATOM 2925 C C . ALA B 1 43 ? 56.675 -129.255 -35.631 1.00 44.17 42 ALA B C 1
ATOM 2926 O O . ALA B 1 43 ? 56.838 -130.365 -36.147 1.00 43.71 42 ALA B O 1
ATOM 2928 N N . GLU B 1 44 ? 56.813 -128.114 -36.318 1.00 45.06 43 GLU B N 1
ATOM 2929 C CA . GLU B 1 44 ? 57.238 -128.075 -37.728 1.00 45.70 43 GLU B CA 1
ATOM 2930 C C . GLU B 1 44 ? 58.719 -127.701 -37.840 1.00 46.20 43 GLU B C 1
ATOM 2931 O O . GLU B 1 44 ? 59.169 -127.299 -38.911 1.00 47.23 43 GLU B O 1
ATOM 2937 N N . GLY B 1 45 ? 59.466 -127.813 -36.741 1.00 46.48 44 GLY B N 1
ATOM 2938 C CA . GLY B 1 45 ? 60.888 -127.461 -36.715 1.00 46.55 44 GLY B CA 1
ATOM 2939 C C . GLY B 1 45 ? 61.187 -125.967 -36.732 1.00 47.00 44 GLY B C 1
ATOM 2940 O O . GLY B 1 45 ? 62.336 -125.568 -36.930 1.00 46.54 44 GLY B O 1
ATOM 2949 N N . GLN B 1 47 ? 61.304 -122.177 -34.899 1.00 44.61 46 GLN B N 1
ATOM 2950 C CA . GLN B 1 47 ? 61.390 -121.498 -33.606 1.00 42.97 46 GLN B CA 1
ATOM 2951 C C . GLN B 1 47 ? 60.495 -120.255 -33.635 1.00 41.46 46 GLN B C 1
ATOM 2952 O O . GLN B 1 47 ? 60.687 -119.368 -34.464 1.00 41.59 46 GLN B O 1
ATOM 2958 N N . THR B 1 48 ? 59.530 -120.189 -32.719 1.00 39.69 47 THR B N 1
ATOM 2959 C CA . THR B 1 48 ? 58.566 -119.081 -32.701 1.00 37.99 47 THR B CA 1
ATOM 2960 C C . THR B 1 48 ? 59.016 -117.883 -31.848 1.00 37.03 47 THR B C 1
ATOM 2961 O O . THR B 1 48 ? 60.110 -117.876 -31.259 1.00 36.05 47 THR B O 1
ATOM 2965 N N . GLY B 1 49 ? 58.166 -116.856 -31.833 1.00 36.45 48 GLY B N 1
ATOM 2966 C CA . GLY B 1 49 ? 58.331 -115.686 -30.969 1.00 35.67 48 GLY B CA 1
ATOM 2967 C C . GLY B 1 49 ? 56.947 -115.377 -30.428 1.00 35.74 48 GLY B C 1
ATOM 2968 O O . GLY B 1 49 ? 55.943 -115.649 -31.098 1.00 35.99 48 GLY B O 1
ATOM 2969 N N . ARG B 1 50 ? 56.851 -114.806 -29.234 1.00 35.45 49 ARG B N 1
ATOM 2970 C CA . ARG B 1 50 ? 55.524 -114.512 -28.689 1.00 34.75 49 ARG B CA 1
ATOM 2971 C C . ARG B 1 50 ? 55.488 -113.317 -27.731 1.00 35.29 49 ARG B C 1
ATOM 2972 O O . ARG B 1 50 ? 56.478 -112.982 -27.056 1.00 34.36 49 ARG B O 1
ATOM 2980 N N . LYS B 1 51 ? 54.327 -112.659 -27.743 1.00 35.68 50 LYS B N 1
ATOM 2981 C CA . LYS B 1 51 ? 54.026 -111.526 -26.890 1.00 35.83 50 LYS B CA 1
ATOM 2982 C C . LYS B 1 51 ? 52.504 -111.477 -26.736 1.00 35.41 50 LYS B C 1
ATOM 2983 O O . LYS B 1 51 ? 51.772 -111.145 -27.688 1.00 34.82 50 LYS B O 1
ATOM 2989 N N . GLY B 1 52 ? 52.030 -111.805 -25.535 1.00 34.74 51 GLY B N 1
ATOM 2990 C CA . GLY B 1 52 ? 50.594 -111.883 -25.262 1.00 34.36 51 GLY B CA 1
ATOM 2991 C C . GLY B 1 52 ? 50.086 -113.100 -26.014 1.00 34.54 51 GLY B C 1
ATOM 2992 O O . GLY B 1 52 ? 50.659 -114.194 -25.892 1.00 33.58 51 GLY B O 1
ATOM 2993 N N . ASN B 1 53 ? 49.035 -112.912 -26.813 1.00 34.49 52 ASN B N 1
ATOM 2994 C CA . ASN B 1 53 ? 48.499 -113.995 -27.648 1.00 34.33 52 ASN B CA 1
ATOM 2995 C C . ASN B 1 53 ? 48.827 -113.758 -29.131 1.00 33.62 52 ASN B C 1
ATOM 2996 O O . ASN B 1 53 ? 48.075 -114.167 -30.013 1.00 32.99 52 ASN B O 1
ATOM 3001 N N . ASN B 1 54 ? 49.947 -113.066 -29.365 1.00 33.24 53 ASN B N 1
ATOM 3002 C CA . ASN B 1 54 ? 50.467 -112.754 -30.701 1.00 31.76 53 ASN B CA 1
ATOM 3003 C C . ASN B 1 54 ? 51.661 -113.678 -30.904 1.00 32.15 53 ASN B C 1
ATOM 3004 O O . ASN B 1 54 ? 52.614 -113.597 -30.131 1.00 31.35 53 ASN B O 1
ATOM 3009 N N . VAL B 1 55 ? 51.613 -114.535 -31.925 1.00 32.27 54 VAL B N 1
ATOM 3010 C CA . VAL B 1 55 ? 52.699 -115.488 -32.205 1.00 32.62 54 VAL B CA 1
ATOM 3011 C C . VAL B 1 55 ? 53.336 -115.201 -33.575 1.00 33.75 54 VAL B C 1
ATOM 3012 O O . VAL B 1 55 ? 52.627 -114.885 -34.533 1.00 34.07 54 VAL B O 1
ATOM 3016 N N . TRP B 1 56 ? 54.669 -115.265 -33.659 1.00 34.97 55 TRP B N 1
ATOM 3017 C CA . TRP B 1 56 ? 55.367 -115.035 -34.937 1.00 36.20 55 TRP B CA 1
ATOM 3018 C C . TRP B 1 56 ? 56.503 -116.038 -35.199 1.00 37.04 55 TRP B C 1
ATOM 3019 O O . TRP B 1 56 ? 56.843 -116.872 -34.355 1.00 35.26 55 TRP B O 1
ATOM 3030 N N . CYS B 1 57 ? 57.058 -115.944 -36.404 1.00 39.13 56 CYS B N 1
ATOM 3031 C CA . CYS B 1 57 ? 58.072 -116.868 -36.874 1.00 39.37 56 CYS B CA 1
ATOM 3032 C C . CYS B 1 57 ? 58.840 -116.230 -38.040 1.00 38.56 56 CYS B C 1
ATOM 3033 O O . CYS B 1 57 ? 58.270 -115.934 -39.085 1.00 37.99 56 CYS B O 1
ATOM 3036 N N . LEU B 1 58 ? 60.128 -115.993 -37.830 1.00 38.47 57 LEU B N 1
ATOM 3037 C CA . LEU B 1 58 ? 60.989 -115.381 -38.832 1.00 38.63 57 LEU B CA 1
ATOM 3038 C C . LEU B 1 58 ? 61.570 -116.463 -39.739 1.00 38.82 57 LEU B C 1
ATOM 3039 O O . LEU B 1 58 ? 61.744 -117.611 -39.313 1.00 38.85 57 LEU B O 1
ATOM 3042 N N . SER B 1 59 ? 61.854 -116.111 -40.991 1.00 38.64 58 SER B N 1
ATOM 3043 C CA . SER B 1 59 ? 62.457 -117.056 -41.928 1.00 39.53 58 SER B CA 1
ATOM 3044 C C . SER B 1 59 ? 63.967 -117.265 -41.643 1.00 39.96 58 SER B C 1
ATOM 3045 O O . SER B 1 59 ? 64.604 -116.433 -40.988 1.00 39.21 58 SER B O 1
ATOM 3048 N N . PRO B 1 60 ? 64.540 -118.398 -42.099 1.00 41.30 59 PRO B N 1
ATOM 3049 C CA . PRO B 1 60 ? 65.989 -118.564 -41.850 1.00 41.98 59 PRO B CA 1
ATOM 3050 C C . PRO B 1 60 ? 66.902 -117.708 -42.770 1.00 42.59 59 PRO B C 1
ATOM 3051 O O . PRO B 1 60 ? 66.544 -117.448 -43.921 1.00 42.55 59 PRO B O 1
ATOM 3060 N N . PHE B 1 62 ? 68.010 -114.305 -42.464 1.00 42.40 61 PHE B N 1
ATOM 3061 C CA . PHE B 1 62 ? 67.474 -112.999 -42.821 1.00 41.63 61 PHE B CA 1
ATOM 3062 C C . PHE B 1 62 ? 68.347 -111.740 -42.906 1.00 40.99 61 PHE B C 1
ATOM 3063 O O . PHE B 1 62 ? 69.553 -111.771 -42.707 1.00 41.16 61 PHE B O 1
ATOM 3064 N N . ASP B 1 63 ? 67.671 -110.646 -43.254 1.00 40.83 62 ASP B N 1
ATOM 3065 C CA . ASP B 1 63 ? 68.180 -109.248 -43.269 1.00 40.66 62 ASP B CA 1
ATOM 3066 C C . ASP B 1 63 ? 69.323 -108.865 -44.196 1.00 40.19 62 ASP B C 1
ATOM 3067 O O . ASP B 1 63 ? 69.423 -107.682 -44.553 1.00 39.61 62 ASP B O 1
ATOM 3069 N N . LYS B 1 66 ? 68.121 -108.242 -46.781 1.00 29.29 65 LYS B N 1
ATOM 3070 C CA . LYS B 1 66 ? 67.091 -108.361 -47.804 1.00 31.02 65 LYS B CA 1
ATOM 3071 C C . LYS B 1 66 ? 65.747 -107.839 -47.314 1.00 31.39 65 LYS B C 1
ATOM 3072 O O . LYS B 1 66 ? 65.459 -107.929 -46.118 1.00 31.32 65 LYS B O 1
ATOM 3078 N N . PRO B 1 67 ? 64.911 -107.302 -48.237 1.00 32.46 66 PRO B N 1
ATOM 3079 C CA . PRO B 1 67 ? 63.546 -106.853 -47.932 1.00 32.00 66 PRO B CA 1
ATOM 3080 C C . PRO B 1 67 ? 62.778 -107.920 -47.188 1.00 32.09 66 PRO B C 1
ATOM 3081 O O . PRO B 1 67 ? 63.053 -109.105 -47.369 1.00 32.21 66 PRO B O 1
ATOM 3085 N N . THR B 1 68 ? 61.812 -107.514 -46.373 1.00 32.79 67 THR B N 1
ATOM 3086 C CA . THR B 1 68 ? 61.005 -108.465 -45.599 1.00 32.51 67 THR B CA 1
ATOM 3087 C C . THR B 1 68 ? 59.518 -108.296 -45.874 1.00 31.64 67 THR B C 1
ATOM 3088 O O . THR B 1 68 ? 59.009 -107.188 -45.883 1.00 32.07 67 THR B O 1
ATOM 3092 N N . ILE B 1 69 ? 58.844 -109.416 -46.124 1.00 30.99 68 ILE B N 1
ATOM 3093 C CA . ILE B 1 69 ? 57.402 -109.444 -46.350 1.00 30.68 68 ILE B CA 1
ATOM 3094 C C . ILE B 1 69 ? 56.719 -110.084 -45.131 1.00 31.73 68 ILE B C 1
ATOM 3095 O O . ILE B 1 69 ? 57.109 -111.155 -44.688 1.00 33.49 68 ILE B O 1
ATOM 3100 N N . LEU B 1 70 ? 55.718 -109.422 -44.584 1.00 32.87 69 LEU B N 1
ATOM 3101 C CA . LEU B 1 70 ? 54.977 -109.931 -43.419 1.00 34.09 69 LEU B CA 1
ATOM 3102 C C . LEU B 1 70 ? 53.694 -110.634 -43.878 1.00 33.34 69 LEU B C 1
ATOM 3103 O O . LEU B 1 70 ? 52.936 -110.100 -44.703 1.00 32.84 69 LEU B O 1
ATOM 3108 N N . LEU B 1 71 ? 53.484 -111.848 -43.381 1.00 32.82 70 LEU B N 1
ATOM 3109 C CA . LEU B 1 71 ? 52.256 -112.578 -43.671 1.00 33.70 70 LEU B CA 1
ATOM 3110 C C . LEU B 1 71 ? 51.461 -112.573 -42.363 1.00 34.09 70 LEU B C 1
ATOM 3111 O O . LEU B 1 71 ? 51.933 -113.097 -41.359 1.00 34.83 70 LEU B O 1
ATOM 3116 N N . ASN B 1 72 ? 50.264 -111.982 -42.388 1.00 34.48 71 ASN B N 1
ATOM 3117 C CA . ASN B 1 72 ? 49.479 -111.743 -41.166 1.00 35.02 71 ASN B CA 1
ATOM 3118 C C . ASN B 1 72 ? 47.962 -111.942 -41.286 1.00 35.16 71 ASN B C 1
ATOM 3119 O O . ASN B 1 72 ? 47.365 -111.654 -42.328 1.00 34.35 71 ASN B O 1
ATOM 3124 N N . SER B 1 73 ? 47.384 -112.435 -40.184 1.00 36.45 72 SER B N 1
ATOM 3125 C CA . SER B 1 73 ? 45.936 -112.583 -39.957 1.00 36.66 72 SER B CA 1
ATOM 3126 C C . SER B 1 73 ? 45.712 -112.668 -38.421 1.00 36.86 72 SER B C 1
ATOM 3127 O O . SER B 1 73 ? 46.682 -112.696 -37.643 1.00 36.40 72 SER B O 1
ATOM 3130 N N . HIS B 1 74 ? 44.448 -112.686 -37.984 1.00 36.31 73 HIS B N 1
ATOM 3131 C CA . HIS B 1 74 ? 44.114 -112.675 -36.550 1.00 35.01 73 HIS B CA 1
ATOM 3132 C C . HIS B 1 74 ? 43.445 -113.965 -36.089 1.00 34.39 73 HIS B C 1
ATOM 3133 O O . HIS B 1 74 ? 42.679 -114.571 -36.831 1.00 32.07 73 HIS B O 1
ATOM 3140 N N . ILE B 1 75 ? 43.739 -114.366 -34.850 1.00 34.82 74 ILE B N 1
ATOM 3141 C CA . ILE B 1 75 ? 43.165 -115.596 -34.270 1.00 35.30 74 ILE B CA 1
ATOM 3142 C C . ILE B 1 75 ? 41.961 -115.335 -33.339 1.00 34.99 74 ILE B C 1
ATOM 3143 O O . ILE B 1 75 ? 41.299 -116.263 -32.891 1.00 34.62 74 ILE B O 1
ATOM 3148 N N . ASP B 1 76 ? 41.667 -114.078 -33.047 1.00 35.72 75 ASP B N 1
ATOM 3149 C CA . ASP B 1 76 ? 40.501 -113.798 -32.214 1.00 36.62 75 ASP B CA 1
ATOM 3150 C C . ASP B 1 76 ? 39.240 -113.809 -33.058 1.00 36.71 75 ASP B C 1
ATOM 3151 O O . ASP B 1 76 ? 39.252 -113.538 -34.254 1.00 35.97 75 ASP B O 1
ATOM 3156 N N . THR B 1 77 ? 38.152 -114.089 -32.369 1.00 36.98 76 THR B N 1
ATOM 3157 C CA . THR B 1 77 ? 36.849 -114.215 -32.947 1.00 36.90 76 THR B CA 1
ATOM 3158 C C . THR B 1 77 ? 35.897 -113.244 -32.266 1.00 37.04 76 THR B C 1
ATOM 3159 O O . THR B 1 77 ? 36.194 -112.705 -31.195 1.00 37.00 76 THR B O 1
ATOM 3163 N N . VAL B 1 78 ? 34.777 -112.996 -32.931 1.00 37.24 77 VAL B N 1
ATOM 3164 C CA . VAL B 1 78 ? 33.678 -112.200 -32.403 1.00 37.45 77 VAL B CA 1
ATOM 3165 C C . VAL B 1 78 ? 32.813 -113.147 -31.562 1.00 38.18 77 VAL B C 1
ATOM 3166 O O . VAL B 1 78 ? 32.850 -114.367 -31.732 1.00 36.98 77 VAL B O 1
ATOM 3170 N N . LYS B 1 79 ? 32.062 -112.581 -30.622 1.00 39.84 78 LYS B N 1
ATOM 3171 C CA . LYS B 1 79 ? 31.163 -113.372 -29.786 1.00 39.96 78 LYS B CA 1
ATOM 3172 C C . LYS B 1 79 ? 30.065 -114.023 -30.641 1.00 40.35 78 LYS B C 1
ATOM 3173 O O . LYS B 1 79 ? 29.601 -113.429 -31.620 1.00 40.29 78 LYS B O 1
ATOM 3178 N N . PRO B 1 80 ? 29.629 -115.235 -30.267 1.00 40.87 79 PRO B N 1
ATOM 3179 C CA . PRO B 1 80 ? 28.562 -115.883 -31.035 1.00 41.68 79 PRO B CA 1
ATOM 3180 C C . PRO B 1 80 ? 27.227 -115.120 -31.095 1.00 43.02 79 PRO B C 1
ATOM 3181 O O . PRO B 1 80 ? 26.757 -114.595 -30.080 1.00 43.50 79 PRO B O 1
ATOM 3185 N N . VAL B 1 81 ? 26.656 -115.079 -32.299 1.00 44.32 80 VAL B N 1
ATOM 3186 C CA . VAL B 1 81 ? 25.327 -114.522 -32.620 1.00 45.08 80 VAL B CA 1
ATOM 3187 C C . VAL B 1 81 ? 25.469 -113.118 -33.178 1.00 45.25 80 VAL B C 1
ATOM 3188 O O . VAL B 1 81 ? 25.536 -112.949 -34.396 1.00 45.56 80 VAL B O 1
ATOM 3192 N N . LYS B 1 86 ? 20.987 -125.183 -34.336 1.00 44.61 85 LYS B N 1
ATOM 3193 C CA . LYS B 1 86 ? 22.213 -124.636 -34.907 1.00 44.96 85 LYS B CA 1
ATOM 3194 C C . LYS B 1 86 ? 23.418 -125.487 -34.504 1.00 45.07 85 LYS B C 1
ATOM 3195 O O . LYS B 1 86 ? 23.451 -126.710 -34.753 1.00 45.00 85 LYS B O 1
ATOM 3196 N N . ASP B 1 87 ? 24.396 -124.829 -33.881 1.00 44.44 86 ASP B N 1
ATOM 3197 C CA . ASP B 1 87 ? 25.618 -125.484 -33.418 1.00 44.24 86 ASP B CA 1
ATOM 3198 C C . ASP B 1 87 ? 26.441 -124.516 -32.564 1.00 44.07 86 ASP B C 1
ATOM 3199 O O . ASP B 1 87 ? 26.320 -123.293 -32.721 1.00 44.29 86 ASP B O 1
ATOM 3200 N N . PRO B 1 88 ? 27.271 -125.048 -31.641 1.00 43.42 87 PRO B N 1
ATOM 3201 C CA . PRO B 1 88 ? 28.082 -124.138 -30.810 1.00 43.07 87 PRO B CA 1
ATOM 3202 C C . PRO B 1 88 ? 29.312 -123.647 -31.616 1.00 42.92 87 PRO B C 1
ATOM 3203 O O . PRO B 1 88 ? 29.204 -122.734 -32.454 1.00 43.34 87 PRO B O 1
ATOM 3207 N N . PHE B 1 89 ? 30.470 -124.216 -31.292 1.00 42.17 88 PHE B N 1
ATOM 3208 C CA . PHE B 1 89 ? 31.695 -124.099 -32.057 1.00 40.89 88 PHE B CA 1
ATOM 3209 C C . PHE B 1 89 ? 32.271 -125.528 -32.074 1.00 39.52 88 PHE B C 1
ATOM 3210 O O . PHE B 1 89 ? 33.298 -125.863 -31.480 1.00 38.05 88 PHE B O 1
ATOM 3218 N N . THR B 1 90 ? 31.489 -126.374 -32.721 1.00 38.36 89 THR B N 1
ATOM 3219 C CA . THR B 1 90 ? 31.861 -127.729 -33.010 1.00 38.62 89 THR B CA 1
ATOM 3220 C C . THR B 1 90 ? 31.880 -127.639 -34.531 1.00 38.39 89 THR B C 1
ATOM 3221 O O . THR B 1 90 ? 30.888 -127.202 -35.120 1.00 38.56 89 THR B O 1
ATOM 3222 N N . PRO B 1 91 ? 33.008 -127.994 -35.170 1.00 38.02 90 PRO B N 1
ATOM 3223 C CA . PRO B 1 91 ? 33.043 -127.927 -36.624 1.00 38.34 90 PRO B CA 1
ATOM 3224 C C . PRO B 1 91 ? 32.092 -128.916 -37.255 1.00 39.10 90 PRO B C 1
ATOM 3225 O O . PRO B 1 91 ? 31.873 -129.979 -36.692 1.00 39.96 90 PRO B O 1
ATOM 3229 N N . ARG B 1 92 ? 31.527 -128.570 -38.406 1.00 40.28 91 ARG B N 1
ATOM 3230 C CA . ARG B 1 92 ? 30.639 -129.474 -39.159 1.00 41.37 91 ARG B CA 1
ATOM 3231 C C . ARG B 1 92 ? 30.884 -129.268 -40.648 1.00 41.70 91 ARG B C 1
ATOM 3232 O O . ARG B 1 92 ? 31.024 -128.113 -41.093 1.00 40.98 91 ARG B O 1
ATOM 3240 N N . GLU B 1 93 ? 30.932 -130.375 -41.399 1.00 41.68 92 GLU B N 1
ATOM 3241 C CA . GLU B 1 93 ? 31.116 -130.348 -42.855 1.00 42.26 92 GLU B CA 1
ATOM 3242 C C . GLU B 1 93 ? 29.841 -130.776 -43.584 1.00 41.77 92 GLU B C 1
ATOM 3243 O O . GLU B 1 93 ? 29.256 -131.809 -43.260 1.00 42.15 92 GLU B O 1
ATOM 3249 N N . GLU B 1 94 ? 29.411 -129.985 -44.566 1.00 41.49 93 GLU B N 1
ATOM 3250 C CA . GLU B 1 94 ? 28.177 -130.279 -45.313 1.00 41.47 93 GLU B CA 1
ATOM 3251 C C . GLU B 1 94 ? 28.300 -129.958 -46.809 1.00 41.02 93 GLU B C 1
ATOM 3252 O O . GLU B 1 94 ? 28.212 -128.797 -47.206 1.00 40.93 93 GLU B O 1
ATOM 3254 N N . ASN B 1 95 ? 28.472 -131.009 -47.618 1.00 40.73 94 ASN B N 1
ATOM 3255 C CA . ASN B 1 95 ? 28.626 -130.913 -49.076 1.00 40.30 94 ASN B CA 1
ATOM 3256 C C . ASN B 1 95 ? 29.588 -129.782 -49.488 1.00 39.85 94 ASN B C 1
ATOM 3257 O O . ASN B 1 95 ? 29.244 -128.884 -50.268 1.00 39.69 94 ASN B O 1
ATOM 3259 N N . GLY B 1 96 ? 30.792 -129.834 -48.917 1.00 39.12 95 GLY B N 1
ATOM 3260 C CA . GLY B 1 96 ? 31.863 -128.881 -49.224 1.00 38.39 95 GLY B CA 1
ATOM 3261 C C . GLY B 1 96 ? 32.036 -127.666 -48.323 1.00 37.46 95 GLY B C 1
ATOM 3262 O O . GLY B 1 96 ? 32.956 -126.872 -48.548 1.00 35.81 95 GLY B O 1
ATOM 3263 N N . LYS B 1 97 ? 31.189 -127.536 -47.298 1.00 36.71 96 LYS B N 1
ATOM 3264 C CA . LYS B 1 97 ? 31.213 -126.370 -46.392 1.00 36.22 96 LYS B CA 1
ATOM 3265 C C . LYS B 1 97 ? 31.637 -126.717 -44.949 1.00 35.79 96 LYS B C 1
ATOM 3266 O O . LYS B 1 97 ? 31.095 -127.630 -44.352 1.00 35.76 96 LYS B O 1
ATOM 3270 N N . LEU B 1 98 ? 32.612 -125.984 -44.409 1.00 35.73 97 LEU B N 1
ATOM 3271 C CA . LEU B 1 98 ? 33.090 -126.162 -43.029 1.00 36.12 97 LEU B CA 1
ATOM 3272 C C . LEU B 1 98 ? 32.527 -125.043 -42.132 1.00 36.01 97 LEU B C 1
ATOM 3273 O O . LEU B 1 98 ? 33.001 -123.890 -42.191 1.00 35.83 97 LEU B O 1
ATOM 3278 N N . TYR B 1 99 ? 31.532 -125.405 -41.306 1.00 35.19 98 TYR B N 1
ATOM 3279 C CA . TYR B 1 99 ? 30.855 -124.474 -40.400 1.00 34.65 98 TYR B CA 1
ATOM 3280 C C . TYR B 1 99 ? 31.616 -124.300 -39.096 1.00 33.70 98 TYR B C 1
ATOM 3281 O O . TYR B 1 99 ? 32.151 -125.256 -38.541 1.00 32.87 98 TYR B O 1
ATOM 3290 N N . GLY B 1 100 ? 31.656 -123.064 -38.617 1.00 32.95 99 GLY B N 1
ATOM 3291 C CA . GLY B 1 100 ? 32.288 -122.758 -37.345 1.00 32.94 99 GLY B CA 1
ATOM 3292 C C . GLY B 1 100 ? 32.515 -121.273 -37.146 1.00 32.56 99 GLY B C 1
ATOM 3293 O O . GLY B 1 100 ? 32.797 -120.561 -38.111 1.00 32.48 99 GLY B O 1
ATOM 3294 N N . LEU B 1 101 ? 32.371 -120.815 -35.898 1.00 32.18 100 LEU B N 1
ATOM 3295 C CA . LEU B 1 101 ? 32.665 -119.434 -35.536 1.00 31.93 100 LEU B CA 1
ATOM 3296 C C . LEU B 1 101 ? 34.152 -119.215 -35.809 1.00 32.80 100 LEU B C 1
ATOM 3297 O O . LEU B 1 101 ? 34.988 -120.002 -35.347 1.00 33.14 100 LEU B O 1
ATOM 3302 N N . GLY B 1 102 ? 34.463 -118.171 -36.577 1.00 33.01 101 GLY B N 1
ATOM 3303 C CA . GLY B 1 102 ? 35.848 -117.834 -36.952 1.00 34.02 101 GLY B CA 1
ATOM 3304 C C . GLY B 1 102 ? 36.452 -118.577 -38.145 1.00 34.56 101 GLY B C 1
ATOM 3305 O O . GLY B 1 102 ? 37.658 -118.471 -38.401 1.00 35.58 101 GLY B O 1
ATOM 3306 N N . SER B 1 103 ? 35.621 -119.317 -38.882 1.00 34.77 102 SER B N 1
ATOM 3307 C CA . SER B 1 103 ? 36.066 -120.108 -40.033 1.00 33.82 102 SER B CA 1
ATOM 3308 C C . SER B 1 103 ? 36.340 -119.251 -41.263 1.00 34.92 102 SER B C 1
ATOM 3309 O O . SER B 1 103 ? 37.270 -119.531 -42.039 1.00 35.47 102 SER B O 1
ATOM 3312 N N . ASN B 1 104 ? 35.509 -118.229 -41.438 1.00 35.07 103 ASN B N 1
ATOM 3313 C CA . ASN B 1 104 ? 35.597 -117.279 -42.548 1.00 36.26 103 ASN B CA 1
ATOM 3314 C C . ASN B 1 104 ? 36.405 -116.033 -42.106 1.00 37.51 103 ASN B C 1
ATOM 3315 O O . ASN B 1 104 ? 37.270 -115.538 -42.850 1.00 38.77 103 ASN B O 1
ATOM 3320 N N . ASP B 1 105 ? 36.115 -115.534 -40.892 1.00 38.14 104 ASP B N 1
ATOM 3321 C CA . ASP B 1 105 ? 36.768 -114.329 -40.328 1.00 37.76 104 ASP B CA 1
ATOM 3322 C C . ASP B 1 105 ? 37.522 -114.591 -39.019 1.00 36.45 104 ASP B C 1
ATOM 3323 O O . ASP B 1 105 ? 36.929 -114.563 -37.957 1.00 35.43 104 ASP B O 1
ATOM 3328 N N . ALA B 1 106 ? 38.823 -114.853 -39.071 1.00 35.94 105 ALA B N 1
ATOM 3329 C CA . ALA B 1 106 ? 39.614 -114.926 -40.293 1.00 35.71 105 ALA B CA 1
ATOM 3330 C C . ALA B 1 106 ? 40.442 -116.245 -40.319 1.00 34.77 105 ALA B C 1
ATOM 3331 O O . ALA B 1 106 ? 41.537 -116.303 -40.867 1.00 34.46 105 ALA B O 1
ATOM 3333 N N . GLY B 1 107 ? 39.899 -117.298 -39.729 1.00 34.05 106 GLY B N 1
ATOM 3334 C CA . GLY B 1 107 ? 40.597 -118.588 -39.637 1.00 34.45 106 GLY B CA 1
ATOM 3335 C C . GLY B 1 107 ? 41.129 -119.177 -40.933 1.00 34.10 106 GLY B C 1
ATOM 3336 O O . GLY B 1 107 ? 42.258 -119.682 -40.964 1.00 35.49 106 GLY B O 1
ATOM 3337 N N . ALA B 1 108 ? 40.305 -119.141 -41.977 1.00 32.98 107 ALA B N 1
ATOM 3338 C CA . ALA B 1 108 ? 40.678 -119.602 -43.313 1.00 33.74 107 ALA B CA 1
ATOM 3339 C C . ALA B 1 108 ? 41.962 -118.938 -43.827 1.00 34.29 107 ALA B C 1
ATOM 3340 O O . ALA B 1 108 ? 42.788 -119.589 -44.501 1.00 35.63 107 ALA B O 1
ATOM 3342 N N . SER B 1 109 ? 42.091 -117.635 -43.557 1.00 33.84 108 SER B N 1
ATOM 3343 C CA . SER B 1 109 ? 43.287 -116.893 -43.878 1.00 33.65 108 SER B CA 1
ATOM 3344 C C . SER B 1 109 ? 44.467 -117.333 -42.983 1.00 33.10 108 SER B C 1
ATOM 3345 O O . SER B 1 109 ? 45.588 -117.408 -43.458 1.00 33.44 108 SER B O 1
ATOM 3348 N N . VAL B 1 110 ? 44.231 -117.605 -41.698 1.00 32.47 109 VAL B N 1
ATOM 3349 C CA . VAL B 1 110 ? 45.329 -117.991 -40.787 1.00 33.27 109 VAL B CA 1
ATOM 3350 C C . VAL B 1 110 ? 45.990 -119.304 -41.231 1.00 34.50 109 VAL B C 1
ATOM 3351 O O . VAL B 1 110 ? 47.229 -119.403 -41.273 1.00 35.61 109 VAL B O 1
ATOM 3355 N N . VAL B 1 111 ? 45.166 -120.289 -41.581 1.00 33.99 110 VAL B N 1
ATOM 3356 C CA . VAL B 1 111 ? 45.672 -121.606 -41.996 1.00 34.50 110 VAL B CA 1
ATOM 3357 C C . VAL B 1 111 ? 46.292 -121.626 -43.402 1.00 34.81 110 VAL B C 1
ATOM 3358 O O . VAL B 1 111 ? 47.163 -122.464 -43.666 1.00 35.51 110 VAL B O 1
ATOM 3362 N N . SER B 1 112 ? 45.844 -120.739 -44.294 1.00 34.53 111 SER B N 1
ATOM 3363 C CA . SER B 1 112 ? 46.377 -120.682 -45.660 1.00 34.26 111 SER B CA 1
ATOM 3364 C C . SER B 1 112 ? 47.755 -120.051 -45.673 1.00 33.85 111 SER B C 1
ATOM 3365 O O . SER B 1 112 ? 48.676 -120.572 -46.298 1.00 33.26 111 SER B O 1
ATOM 3368 N N . LEU B 1 113 ? 47.880 -118.908 -45.004 1.00 34.02 112 LEU B N 1
ATOM 3369 C CA . LEU B 1 113 ? 49.138 -118.167 -44.956 1.00 34.06 112 LEU B CA 1
ATOM 3370 C C . LEU B 1 113 ? 50.282 -118.974 -44.299 1.00 33.43 112 LEU B C 1
ATOM 3371 O O . LEU B 1 113 ? 51.435 -118.974 -44.808 1.00 33.12 112 LEU B O 1
ATOM 3376 N N . LEU B 1 114 ? 49.961 -119.703 -43.224 1.00 32.87 113 LEU B N 1
ATOM 3377 C CA . LEU B 1 114 ? 50.947 -120.578 -42.560 1.00 32.25 113 LEU B CA 1
ATOM 3378 C C . LEU B 1 114 ? 51.421 -121.703 -43.503 1.00 32.68 113 LEU B C 1
ATOM 3379 O O . LEU B 1 114 ? 52.626 -121.935 -43.628 1.00 32.94 113 LEU B O 1
ATOM 3384 N N . GLN B 1 115 ? 50.492 -122.406 -44.158 1.00 32.56 114 GLN B N 1
ATOM 3385 C CA . GLN B 1 115 ? 50.882 -123.417 -45.143 1.00 33.22 114 GLN B CA 1
ATOM 3386 C C . GLN B 1 115 ? 51.772 -122.812 -46.240 1.00 33.50 114 GLN B C 1
ATOM 3387 O O . GLN B 1 115 ? 52.739 -123.432 -46.661 1.00 33.65 114 GLN B O 1
ATOM 3393 N N . VAL B 1 116 ? 51.437 -121.601 -46.686 1.00 33.39 115 VAL B N 1
ATOM 3394 C CA . VAL B 1 116 ? 52.225 -120.887 -47.697 1.00 33.11 115 VAL B CA 1
ATOM 3395 C C . VAL B 1 116 ? 53.579 -120.474 -47.113 1.00 32.93 115 VAL B C 1
ATOM 3396 O O . VAL B 1 116 ? 54.590 -120.601 -47.775 1.00 32.26 115 VAL B O 1
ATOM 3400 N N . PHE B 1 117 ? 53.582 -119.940 -45.889 1.00 33.52 116 PHE B N 1
ATOM 3401 C CA . PHE B 1 117 ? 54.827 -119.591 -45.208 1.00 33.18 116 PHE B CA 1
ATOM 3402 C C . PHE B 1 117 ? 55.766 -120.809 -45.115 1.00 32.95 116 PHE B C 1
ATOM 3403 O O . PHE B 1 117 ? 56.945 -120.734 -45.457 1.00 32.24 116 PHE B O 1
ATOM 3411 N N . LEU B 1 118 ? 55.229 -121.939 -44.682 1.00 32.65 117 LEU B N 1
ATOM 3412 C CA . LEU B 1 118 ? 56.054 -123.143 -44.489 1.00 32.44 117 LEU B CA 1
ATOM 3413 C C . LEU B 1 118 ? 56.659 -123.676 -45.786 1.00 32.92 117 LEU B C 1
ATOM 3414 O O . LEU B 1 118 ? 57.836 -124.053 -45.819 1.00 33.48 117 LEU B O 1
ATOM 3419 N N . GLN B 1 119 ? 55.854 -123.702 -46.847 1.00 33.32 118 GLN B N 1
ATOM 3420 C CA . GLN B 1 119 ? 56.301 -124.138 -48.169 1.00 32.86 118 GLN B CA 1
ATOM 3421 C C . GLN B 1 119 ? 57.370 -123.204 -48.737 1.00 33.21 118 GLN B C 1
ATOM 3422 O O . GLN B 1 119 ? 58.346 -123.670 -49.323 1.00 32.26 118 GLN B O 1
ATOM 3428 N N . LEU B 1 120 ? 57.169 -121.891 -48.589 1.00 34.14 119 LEU B N 1
ATOM 3429 C CA . LEU B 1 120 ? 58.113 -120.905 -49.139 1.00 35.57 119 LEU B CA 1
ATOM 3430 C C . LEU B 1 120 ? 59.446 -120.876 -48.395 1.00 36.72 119 LEU B C 1
ATOM 3431 O O . LEU B 1 120 ? 60.454 -120.434 -48.949 1.00 36.73 119 LEU B O 1
ATOM 3436 N N . CYS B 1 121 ? 59.460 -121.382 -47.162 1.00 37.94 120 CYS B N 1
ATOM 3437 C CA . CYS B 1 121 ? 60.699 -121.455 -46.373 1.00 38.62 120 CYS B CA 1
ATOM 3438 C C . CYS B 1 121 ? 61.666 -122.512 -46.878 1.00 38.36 120 CYS B C 1
ATOM 3439 O O . CYS B 1 121 ? 62.785 -122.617 -46.374 1.00 38.45 120 CYS B O 1
ATOM 3442 N N . ARG B 1 122 ? 61.220 -123.300 -47.858 1.00 38.09 121 ARG B N 1
ATOM 3443 C CA . ARG B 1 122 ? 62.033 -124.341 -48.489 1.00 37.38 121 ARG B CA 1
ATOM 3444 C C . ARG B 1 122 ? 62.410 -123.960 -49.936 1.00 36.81 121 ARG B C 1
ATOM 3445 O O . ARG B 1 122 ? 62.907 -124.794 -50.700 1.00 37.55 121 ARG B O 1
ATOM 3453 N N . THR B 1 123 ? 62.169 -122.696 -50.290 1.00 36.44 122 THR B N 1
ATOM 3454 C CA . THR B 1 123 ? 62.476 -122.139 -51.604 1.00 35.51 122 THR B CA 1
ATOM 3455 C C . THR B 1 123 ? 63.427 -120.946 -51.469 1.00 35.22 122 THR B C 1
ATOM 3456 O O . THR B 1 123 ? 63.586 -120.374 -50.389 1.00 34.36 122 THR B O 1
ATOM 3460 N N . SER B 1 124 ? 64.059 -120.595 -52.587 1.00 35.40 123 SER B N 1
ATOM 3461 C CA . SER B 1 124 ? 65.009 -119.506 -52.639 1.00 35.63 123 SER B CA 1
ATOM 3462 C C . SER B 1 124 ? 64.304 -118.277 -53.181 1.00 35.72 123 SER B C 1
ATOM 3463 O O . SER B 1 124 ? 63.920 -118.258 -54.351 1.00 36.26 123 SER B O 1
ATOM 3466 N N . GLN B 1 125 ? 64.133 -117.266 -52.318 1.00 34.82 124 GLN B N 1
ATOM 3467 C CA . GLN B 1 125 ? 63.436 -116.022 -52.646 1.00 33.99 124 GLN B CA 1
ATOM 3468 C C . GLN B 1 125 ? 64.310 -114.778 -52.442 1.00 34.66 124 GLN B C 1
ATOM 3469 O O . GLN B 1 125 ? 65.323 -114.830 -51.729 1.00 35.10 124 GLN B O 1
ATOM 3475 N N . ASN B 1 126 ? 63.911 -113.661 -53.055 1.00 34.65 125 ASN B N 1
ATOM 3476 C CA . ASN B 1 126 ? 64.660 -112.393 -52.939 1.00 35.36 125 ASN B CA 1
ATOM 3477 C C . ASN B 1 126 ? 64.300 -111.531 -51.686 1.00 34.55 125 ASN B C 1
ATOM 3478 O O . ASN B 1 126 ? 64.817 -110.434 -51.510 1.00 34.30 125 ASN B O 1
ATOM 3483 N N . TYR B 1 127 ? 63.461 -112.073 -50.808 1.00 34.32 126 TYR B N 1
ATOM 3484 C CA . TYR B 1 127 ? 62.971 -111.386 -49.589 1.00 33.40 126 TYR B CA 1
ATOM 3485 C C . TYR B 1 127 ? 62.967 -112.312 -48.350 1.00 32.82 126 TYR B C 1
ATOM 3486 O O . TYR B 1 127 ? 62.960 -113.556 -48.489 1.00 32.22 126 TYR B O 1
ATOM 3495 N N . ASN B 1 128 ? 63.002 -111.716 -47.154 1.00 31.78 127 ASN B N 1
ATOM 3496 C CA . ASN B 1 128 ? 62.870 -112.489 -45.912 1.00 32.50 127 ASN B CA 1
ATOM 3497 C C . ASN B 1 128 ? 61.368 -112.598 -45.652 1.00 32.85 127 ASN B C 1
ATOM 3498 O O . ASN B 1 128 ? 60.592 -111.801 -46.183 1.00 32.88 127 ASN B O 1
ATOM 3503 N N . LEU B 1 129 ? 60.952 -113.557 -44.833 1.00 33.07 128 LEU B N 1
ATOM 3504 C CA . LEU B 1 129 ? 59.528 -113.771 -44.605 1.00 33.61 128 LEU B CA 1
ATOM 3505 C C . LEU B 1 129 ? 59.206 -113.921 -43.109 1.00 34.39 128 LEU B C 1
ATOM 3506 O O . LEU B 1 129 ? 59.903 -114.636 -42.397 1.00 33.81 128 LEU B O 1
ATOM 3511 N N . ILE B 1 130 ? 58.179 -113.193 -42.644 1.00 34.38 129 ILE B N 1
ATOM 3512 C CA . ILE B 1 130 ? 57.704 -113.256 -41.266 1.00 34.66 129 ILE B CA 1
ATOM 3513 C C . ILE B 1 130 ? 56.218 -113.671 -41.244 1.00 34.50 129 ILE B C 1
ATOM 3514 O O . ILE B 1 130 ? 55.425 -113.103 -41.977 1.00 35.37 129 ILE B O 1
ATOM 3519 N N . TYR B 1 131 ? 55.854 -114.662 -40.423 1.00 34.33 130 TYR B N 1
ATOM 3520 C CA . TYR B 1 131 ? 54.446 -115.069 -40.244 1.00 33.63 130 TYR B CA 1
ATOM 3521 C C . TYR B 1 131 ? 53.978 -114.463 -38.929 1.00 33.97 130 TYR B C 1
ATOM 3522 O O . TYR B 1 131 ? 54.729 -114.523 -37.961 1.00 35.62 130 TYR B O 1
ATOM 3531 N N . LEU B 1 132 ? 52.779 -113.870 -38.885 1.00 32.49 131 LEU B N 1
ATOM 3532 C CA . LEU B 1 132 ? 52.245 -113.340 -37.626 1.00 32.82 131 LEU B CA 1
ATOM 3533 C C . LEU B 1 132 ? 50.749 -113.638 -37.429 1.00 33.05 131 LEU B C 1
ATOM 3534 O O . LEU B 1 132 ? 49.900 -113.230 -38.247 1.00 33.98 131 LEU B O 1
ATOM 3539 N N . ALA B 1 133 ? 50.439 -114.356 -36.345 1.00 32.37 132 ALA B N 1
ATOM 3540 C CA . ALA B 1 133 ? 49.057 -114.603 -35.948 1.00 32.53 132 ALA B CA 1
ATOM 3541 C C . ALA B 1 133 ? 48.722 -113.626 -34.791 1.00 32.46 132 ALA B C 1
ATOM 3542 O O . ALA B 1 133 ? 48.967 -113.921 -33.621 1.00 32.90 132 ALA B O 1
ATOM 3544 N N . SER B 1 134 ? 48.187 -112.456 -35.126 1.00 32.76 133 SER B N 1
ATOM 3545 C CA . SER B 1 134 ? 47.877 -111.414 -34.121 1.00 33.17 133 SER B CA 1
ATOM 3546 C C . SER B 1 134 ? 46.582 -111.694 -33.329 1.00 33.29 133 SER B C 1
ATOM 3547 O O . SER B 1 134 ? 45.841 -112.613 -33.655 1.00 33.16 133 SER B O 1
ATOM 3550 N N . CYS B 1 135 ? 46.321 -110.918 -32.283 1.00 34.61 134 CYS B N 1
ATOM 3551 C CA . CYS B 1 135 ? 45.067 -111.063 -31.504 1.00 35.80 134 CYS B CA 1
ATOM 3552 C C . CYS B 1 135 ? 44.370 -109.705 -31.271 1.00 35.65 134 CYS B C 1
ATOM 3553 O O . CYS B 1 135 ? 44.893 -108.667 -31.638 1.00 35.63 134 CYS B O 1
ATOM 3556 N N . GLU B 1 136 ? 43.168 -109.745 -30.694 1.00 36.43 135 GLU B N 1
ATOM 3557 C CA . GLU B 1 136 ? 42.359 -108.545 -30.393 1.00 36.93 135 GLU B CA 1
ATOM 3558 C C . GLU B 1 136 ? 42.064 -107.656 -31.612 1.00 37.18 135 GLU B C 1
ATOM 3559 O O . GLU B 1 136 ? 41.867 -106.445 -31.469 1.00 35.69 135 GLU B O 1
ATOM 3565 N N . GLU B 1 137 ? 42.030 -108.250 -32.801 1.00 37.03 136 GLU B N 1
ATOM 3566 C CA . GLU B 1 137 ? 41.728 -107.478 -33.998 1.00 37.27 136 GLU B CA 1
ATOM 3567 C C . GLU B 1 137 ? 40.274 -106.966 -33.949 1.00 37.00 136 GLU B C 1
ATOM 3568 O O . GLU B 1 137 ? 40.000 -105.821 -34.288 1.00 37.47 136 GLU B O 1
ATOM 3574 N N . GLU B 1 138 ? 39.362 -107.809 -33.476 1.00 36.75 137 GLU B N 1
ATOM 3575 C CA . GLU B 1 138 ? 37.947 -107.501 -33.504 1.00 36.73 137 GLU B CA 1
ATOM 3576 C C . GLU B 1 138 ? 37.508 -106.341 -32.630 1.00 37.45 137 GLU B C 1
ATOM 3577 O O . GLU B 1 138 ? 36.453 -105.760 -32.883 1.00 37.58 137 GLU B O 1
ATOM 3583 N N . VAL B 1 139 ? 38.277 -106.048 -31.580 1.00 38.46 138 VAL B N 1
ATOM 3584 C CA . VAL B 1 139 ? 38.006 -104.927 -30.685 1.00 38.72 138 VAL B CA 1
ATOM 3585 C C . VAL B 1 139 ? 39.064 -103.802 -30.833 1.00 39.73 138 VAL B C 1
ATOM 3586 O O . VAL B 1 139 ? 39.024 -102.811 -30.083 1.00 40.17 138 VAL B O 1
ATOM 3590 N N . SER B 1 140 ? 39.981 -103.951 -31.803 1.00 40.39 139 SER B N 1
ATOM 3591 C CA . SER B 1 140 ? 41.067 -102.997 -32.053 1.00 40.90 139 SER B CA 1
ATOM 3592 C C . SER B 1 140 ? 41.904 -102.852 -30.780 1.00 41.39 139 SER B C 1
ATOM 3593 O O . SER B 1 140 ? 42.280 -101.737 -30.406 1.00 41.77 139 SER B O 1
ATOM 3596 N N . GLY B 1 141 ? 42.197 -103.966 -30.119 1.00 41.07 140 GLY B N 1
ATOM 3597 C CA . GLY B 1 141 ? 42.884 -103.945 -28.817 1.00 41.60 140 GLY B CA 1
ATOM 3598 C C . GLY B 1 141 ? 44.361 -103.564 -28.733 1.00 41.44 140 GLY B C 1
ATOM 3599 O O . GLY B 1 141 ? 45.164 -103.973 -29.582 1.00 42.77 140 GLY B O 1
ATOM 3600 N N . LYS B 1 142 ? 44.706 -102.818 -27.675 1.00 39.68 141 LYS B N 1
ATOM 3601 C CA . LYS B 1 142 ? 46.075 -102.347 -27.390 1.00 39.49 141 LYS B CA 1
ATOM 3602 C C . LYS B 1 142 ? 47.160 -103.434 -27.250 1.00 39.40 141 LYS B C 1
ATOM 3603 O O . LYS B 1 142 ? 48.337 -103.146 -27.480 1.00 39.63 141 LYS B O 1
ATOM 3605 N N . GLU B 1 143 ? 46.785 -104.656 -26.851 1.00 38.87 142 GLU B N 1
ATOM 3606 C CA . GLU B 1 143 ? 47.742 -105.762 -26.737 1.00 38.97 142 GLU B CA 1
ATOM 3607 C C . GLU B 1 143 ? 47.733 -106.663 -27.989 1.00 38.13 142 GLU B C 1
ATOM 3608 O O . GLU B 1 143 ? 48.193 -107.805 -27.954 1.00 37.41 142 GLU B O 1
ATOM 3614 N N . GLY B 1 144 ? 47.216 -106.140 -29.096 1.00 37.48 143 GLY B N 1
ATOM 3615 C CA . GLY B 1 144 ? 47.219 -106.865 -30.360 1.00 36.94 143 GLY B CA 1
ATOM 3616 C C . GLY B 1 144 ? 48.490 -106.584 -31.150 1.00 36.67 143 GLY B C 1
ATOM 3617 O O . GLY B 1 144 ? 49.597 -106.511 -30.597 1.00 35.37 143 GLY B O 1
ATOM 3618 N N . ILE B 1 145 ? 48.309 -106.386 -32.449 1.00 36.80 144 ILE B N 1
ATOM 3619 C CA . ILE B 1 145 ? 49.413 -106.163 -33.396 1.00 37.67 144 ILE B CA 1
ATOM 3620 C C . ILE B 1 145 ? 50.316 -104.948 -33.055 1.00 36.93 144 ILE B C 1
ATOM 3621 O O . ILE B 1 145 ? 51.530 -104.981 -33.267 1.00 36.80 144 ILE B O 1
ATOM 3626 N N . GLU B 1 146 ? 49.696 -103.893 -32.528 1.00 36.18 145 GLU B N 1
ATOM 3627 C CA . GLU B 1 146 ? 50.354 -102.638 -32.140 1.00 35.33 145 GLU B CA 1
ATOM 3628 C C . GLU B 1 146 ? 51.502 -102.819 -31.134 1.00 33.41 145 GLU B C 1
ATOM 3629 O O . GLU B 1 146 ? 52.458 -102.055 -31.138 1.00 30.76 145 GLU B O 1
ATOM 3635 N N . SER B 1 147 ? 51.371 -103.828 -30.274 1.00 33.11 146 SER B N 1
ATOM 3636 C CA . SER B 1 147 ? 52.400 -104.195 -29.275 1.00 32.85 146 SER B CA 1
ATOM 3637 C C . SER B 1 147 ? 53.597 -104.991 -29.841 1.00 32.49 146 SER B C 1
ATOM 3638 O O . SER B 1 147 ? 54.656 -105.077 -29.208 1.00 34.02 146 SER B O 1
ATOM 3641 N N . VAL B 1 148 ? 53.436 -105.572 -31.014 1.00 33.48 147 VAL B N 1
ATOM 3642 C CA . VAL B 1 148 ? 54.483 -106.416 -31.634 1.00 33.29 147 VAL B CA 1
ATOM 3643 C C . VAL B 1 148 ? 55.336 -105.709 -32.695 1.00 33.28 147 VAL B C 1
ATOM 3644 O O . VAL B 1 148 ? 56.527 -105.930 -32.748 1.00 33.79 147 VAL B O 1
ATOM 3648 N N . LEU B 1 149 ? 54.754 -104.834 -33.516 1.00 33.13 148 LEU B N 1
ATOM 3649 C CA . LEU B 1 149 ? 55.530 -104.202 -34.588 1.00 33.40 148 LEU B CA 1
ATOM 3650 C C . LEU B 1 149 ? 56.859 -103.550 -34.177 1.00 34.26 148 LEU B C 1
ATOM 3651 O O . LEU B 1 149 ? 57.865 -103.760 -34.853 1.00 34.99 148 LEU B O 1
ATOM 3656 N N . PRO B 1 150 ? 56.878 -102.769 -33.073 1.00 34.71 149 PRO B N 1
ATOM 3657 C CA . PRO B 1 150 ? 58.129 -102.129 -32.636 1.00 34.53 149 PRO B CA 1
ATOM 3658 C C . PRO B 1 150 ? 59.336 -103.052 -32.327 1.00 34.85 149 PRO B C 1
ATOM 3659 O O . PRO B 1 150 ? 60.455 -102.560 -32.295 1.00 34.34 149 PRO B O 1
ATOM 3663 N N . GLY B 1 151 ? 59.101 -104.352 -32.112 1.00 34.68 150 GLY B N 1
ATOM 3664 C CA . GLY B 1 151 ? 60.140 -105.335 -31.816 1.00 34.68 150 GLY B CA 1
ATOM 3665 C C . GLY B 1 151 ? 60.633 -106.114 -33.037 1.00 34.94 150 GLY B C 1
ATOM 3666 O O . GLY B 1 151 ? 61.806 -106.454 -33.142 1.00 34.55 150 GLY B O 1
ATOM 3667 N N . LEU B 1 152 ? 59.731 -106.422 -33.949 1.00 35.10 151 LEU B N 1
ATOM 3668 C CA . LEU B 1 152 ? 60.089 -107.069 -35.203 1.00 35.54 151 LEU B CA 1
ATOM 3669 C C . LEU B 1 152 ? 61.031 -106.215 -36.055 1.00 36.34 151 LEU B C 1
ATOM 3670 O O . LEU B 1 152 ? 61.030 -104.986 -35.946 1.00 35.84 151 LEU B O 1
ATOM 3675 N N . PRO B 1 153 ? 61.850 -106.871 -36.910 1.00 37.33 152 PRO B N 1
ATOM 3676 C CA . PRO B 1 153 ? 62.653 -106.116 -37.892 1.00 37.52 152 PRO B CA 1
ATOM 3677 C C . PRO B 1 153 ? 61.769 -105.312 -38.878 1.00 37.51 152 PRO B C 1
ATOM 3678 O O . PRO B 1 153 ? 60.566 -105.586 -39.018 1.00 37.01 152 PRO B O 1
ATOM 3682 N N . PRO B 1 154 ? 62.371 -104.342 -39.580 1.00 37.15 153 PRO B N 1
ATOM 3683 C CA . PRO B 1 154 ? 61.580 -103.441 -40.437 1.00 36.56 153 PRO B CA 1
ATOM 3684 C C . PRO B 1 154 ? 60.815 -104.131 -41.561 1.00 36.29 153 PRO B C 1
ATOM 3685 O O . PRO B 1 154 ? 61.409 -104.872 -42.330 1.00 37.78 153 PRO B O 1
ATOM 3689 N N . VAL B 1 155 ? 59.506 -103.882 -41.662 1.00 35.51 154 VAL B N 1
ATOM 3690 C CA . VAL B 1 155 ? 58.689 -104.500 -42.704 1.00 34.82 154 VAL B CA 1
ATOM 3691 C C . VAL B 1 155 ? 58.606 -103.633 -43.963 1.00 36.29 154 VAL B C 1
ATOM 3692 O O . VAL B 1 155 ? 58.192 -102.474 -43.927 1.00 36.89 154 VAL B O 1
ATOM 3696 N N . SER B 1 156 ? 58.977 -104.234 -45.087 1.00 37.70 155 SER B N 1
ATOM 3697 C CA . SER B 1 156 ? 58.943 -103.564 -46.388 1.00 38.93 155 SER B CA 1
ATOM 3698 C C . SER B 1 156 ? 57.531 -103.573 -47.018 1.00 39.01 155 SER B C 1
ATOM 3699 O O . SER B 1 156 ? 57.069 -102.559 -47.562 1.00 39.49 155 SER B O 1
ATOM 3702 N N . PHE B 1 157 ? 56.853 -104.712 -46.889 1.00 38.17 156 PHE B N 1
ATOM 3703 C CA . PHE B 1 157 ? 55.530 -104.934 -47.439 1.00 37.42 156 PHE B CA 1
ATOM 3704 C C . PHE B 1 157 ? 54.765 -105.968 -46.586 1.00 36.46 156 PHE B C 1
ATOM 3705 O O . PHE B 1 157 ? 55.379 -106.825 -45.968 1.00 36.25 156 PHE B O 1
ATOM 3713 N N . ALA B 1 158 ? 53.434 -105.879 -46.533 1.00 35.44 157 ALA B N 1
ATOM 3714 C CA . ALA B 1 158 ? 52.628 -106.849 -45.786 1.00 33.91 157 ALA B CA 1
ATOM 3715 C C . ALA B 1 158 ? 51.379 -107.315 -46.519 1.00 34.45 157 ALA B C 1
ATOM 3716 O O . ALA B 1 158 ? 50.768 -106.553 -47.266 1.00 34.48 157 ALA B O 1
ATOM 3718 N N . ILE B 1 159 ? 51.017 -108.582 -46.308 1.00 34.88 158 ILE B N 1
ATOM 3719 C CA . ILE B 1 159 ? 49.744 -109.144 -46.761 1.00 35.55 158 ILE B CA 1
ATOM 3720 C C . ILE B 1 159 ? 48.866 -109.352 -45.504 1.00 35.56 158 ILE B C 1
ATOM 3721 O O . ILE B 1 159 ? 49.324 -109.998 -44.552 1.00 36.76 158 ILE B O 1
ATOM 3726 N N . VAL B 1 160 ? 47.657 -108.783 -45.476 1.00 35.54 159 VAL B N 1
ATOM 3727 C CA . VAL B 1 160 ? 46.689 -108.996 -44.380 1.00 35.67 159 VAL B CA 1
ATOM 3728 C C . VAL B 1 160 ? 45.562 -109.933 -44.856 1.00 35.24 159 VAL B C 1
ATOM 3729 O O . VAL B 1 160 ? 44.818 -109.626 -45.790 1.00 34.08 159 VAL B O 1
ATOM 3733 N N . GLY B 1 161 ? 45.475 -111.099 -44.222 1.00 35.45 160 GLY B N 1
ATOM 3734 C CA . GLY B 1 161 ? 44.460 -112.089 -44.543 1.00 35.29 160 GLY B CA 1
ATOM 3735 C C . GLY B 1 161 ? 43.068 -111.873 -43.957 1.00 36.08 160 GLY B C 1
ATOM 3736 O O . GLY B 1 161 ? 42.824 -112.182 -42.792 1.00 37.82 160 GLY B O 1
ATOM 3737 N N . GLU B 1 162 ? 42.153 -111.340 -44.756 1.00 36.10 161 GLU B N 1
ATOM 3738 C CA . GLU B 1 162 ? 40.739 -111.167 -44.361 1.00 37.23 161 GLU B CA 1
ATOM 3739 C C . GLU B 1 162 ? 39.919 -111.628 -45.560 1.00 37.13 161 GLU B C 1
ATOM 3740 O O . GLU B 1 162 ? 40.450 -111.659 -46.679 1.00 38.46 161 GLU B O 1
ATOM 3746 N N . PRO B 1 163 ? 38.645 -112.023 -45.358 1.00 36.74 162 PRO B N 1
ATOM 3747 C CA . PRO B 1 163 ? 37.841 -112.479 -46.504 1.00 36.61 162 PRO B CA 1
ATOM 3748 C C . PRO B 1 163 ? 37.536 -111.434 -47.609 1.00 36.77 162 PRO B C 1
ATOM 3749 O O . PRO B 1 163 ? 36.743 -110.517 -47.397 1.00 38.54 162 PRO B O 1
ATOM 3753 N N . THR B 1 164 ? 38.161 -111.595 -48.773 1.00 36.20 163 THR B N 1
ATOM 3754 C CA . THR B 1 164 ? 37.966 -110.710 -49.936 1.00 36.08 163 THR B CA 1
ATOM 3755 C C . THR B 1 164 ? 37.766 -111.515 -51.250 1.00 36.06 163 THR B C 1
ATOM 3756 O O . THR B 1 164 ? 37.962 -110.995 -52.358 1.00 36.91 163 THR B O 1
ATOM 3760 N N . GLU B 1 165 ? 37.385 -112.786 -51.110 1.00 35.98 164 GLU B N 1
ATOM 3761 C CA . GLU B 1 165 ? 37.271 -113.722 -52.221 1.00 35.80 164 GLU B CA 1
ATOM 3762 C C . GLU B 1 165 ? 38.551 -113.715 -53.060 1.00 35.01 164 GLU B C 1
ATOM 3763 O O . GLU B 1 165 ? 38.502 -113.771 -54.282 1.00 36.25 164 GLU B O 1
ATOM 3777 N N . GLN B 1 167 ? 40.526 -111.236 -53.712 1.00 34.91 166 GLN B N 1
ATOM 3778 C CA . GLN B 1 167 ? 40.721 -110.025 -54.503 1.00 34.38 166 GLN B CA 1
ATOM 3779 C C . GLN B 1 167 ? 41.580 -109.065 -53.681 1.00 33.01 166 GLN B C 1
ATOM 3780 O O . GLN B 1 167 ? 41.439 -108.997 -52.453 1.00 31.87 166 GLN B O 1
ATOM 3786 N N . PRO B 1 168 ? 42.514 -108.360 -54.348 1.00 32.94 167 PRO B N 1
ATOM 3787 C CA . PRO B 1 168 ? 43.373 -107.427 -53.639 1.00 33.27 167 PRO B CA 1
ATOM 3788 C C . PRO B 1 168 ? 42.711 -106.095 -53.237 1.00 33.58 167 PRO B C 1
ATOM 3789 O O . PRO B 1 168 ? 42.409 -105.277 -54.108 1.00 32.99 167 PRO B O 1
ATOM 3793 N N . ALA B 1 169 ? 42.487 -105.892 -51.927 1.00 33.67 168 ALA B N 1
ATOM 3794 C CA . ALA B 1 169 ? 41.983 -104.599 -51.437 1.00 33.60 168 ALA B CA 1
ATOM 3795 C C . ALA B 1 169 ? 43.181 -103.673 -51.361 1.00 33.04 168 ALA B C 1
ATOM 3796 O O . ALA B 1 169 ? 44.007 -103.836 -50.474 1.00 32.66 168 ALA B O 1
ATOM 3798 N N . ILE B 1 170 ? 43.276 -102.702 -52.271 1.00 33.49 169 ILE B N 1
ATOM 3799 C CA . ILE B 1 170 ? 44.425 -101.756 -52.272 1.00 33.67 169 ILE B CA 1
ATOM 3800 C C . ILE B 1 170 ? 44.134 -100.396 -51.584 1.00 34.68 169 ILE B C 1
ATOM 3801 O O . ILE B 1 170 ? 44.960 -99.489 -51.583 1.00 33.76 169 ILE B O 1
ATOM 3806 N N . ALA B 1 171 ? 42.960 -100.277 -50.969 1.00 34.55 170 ALA B N 1
ATOM 3807 C CA . ALA B 1 171 ? 42.629 -99.083 -50.182 1.00 34.34 170 ALA B CA 1
ATOM 3808 C C . ALA B 1 171 ? 41.627 -99.556 -49.140 1.00 33.43 170 ALA B C 1
ATOM 3809 O O . ALA B 1 171 ? 40.855 -100.461 -49.410 1.00 33.91 170 ALA B O 1
ATOM 3811 N N . GLU B 1 172 ? 41.704 -98.981 -47.942 1.00 33.17 171 GLU B N 1
ATOM 3812 C CA . GLU B 1 172 ? 40.850 -99.351 -46.814 1.00 32.60 171 GLU B CA 1
ATOM 3813 C C . GLU B 1 172 ? 40.520 -98.086 -45.996 1.00 31.55 171 GLU B C 1
ATOM 3814 O O . GLU B 1 172 ? 41.428 -97.275 -45.720 1.00 29.06 171 GLU B O 1
ATOM 3820 N N . LYS B 1 173 ? 39.227 -97.905 -45.660 1.00 30.79 172 LYS B N 1
ATOM 3821 C CA . LYS B 1 173 ? 38.755 -96.767 -44.825 1.00 29.84 172 LYS B CA 1
ATOM 3822 C C . LYS B 1 173 ? 39.269 -96.903 -43.385 1.00 30.04 172 LYS B C 1
ATOM 3823 O O . LYS B 1 173 ? 39.424 -98.012 -42.895 1.00 31.05 172 LYS B O 1
ATOM 3829 N N . GLY B 1 174 ? 39.523 -95.780 -42.721 1.00 29.48 173 GLY B N 1
ATOM 3830 C CA . GLY B 1 174 ? 39.905 -95.786 -41.332 1.00 29.27 173 GLY B CA 1
ATOM 3831 C C . GLY B 1 174 ? 38.694 -95.606 -40.449 1.00 29.90 173 GLY B C 1
ATOM 3832 O O . GLY B 1 174 ? 37.545 -95.535 -40.935 1.00 29.60 173 GLY B O 1
ATOM 3833 N N . LEU B 1 175 ? 38.951 -95.533 -39.147 1.00 29.85 174 LEU B N 1
ATOM 3834 C CA . LEU B 1 175 ? 37.902 -95.332 -38.125 1.00 29.84 174 LEU B CA 1
ATOM 3835 C C . LEU B 1 175 ? 38.355 -94.332 -37.072 1.00 31.43 174 LEU B C 1
ATOM 3836 O O . LEU B 1 175 ? 39.496 -94.378 -36.600 1.00 31.74 174 LEU B O 1
ATOM 3849 N N . VAL B 1 177 ? 35.999 -92.298 -33.794 1.00 35.47 176 VAL B N 1
ATOM 3850 C CA . VAL B 1 177 ? 34.734 -92.072 -33.096 1.00 34.58 176 VAL B CA 1
ATOM 3851 C C . VAL B 1 177 ? 34.885 -90.765 -32.290 1.00 35.39 176 VAL B C 1
ATOM 3852 O O . VAL B 1 177 ? 35.832 -90.604 -31.520 1.00 33.94 176 VAL B O 1
ATOM 3856 N N . LEU B 1 178 ? 33.927 -89.860 -32.482 1.00 35.87 177 LEU B N 1
ATOM 3857 C CA . LEU B 1 178 ? 33.936 -88.532 -31.876 1.00 36.74 177 LEU B CA 1
ATOM 3858 C C . LEU B 1 178 ? 32.746 -88.350 -30.922 1.00 36.73 177 LEU B C 1
ATOM 3859 O O . LEU B 1 178 ? 31.606 -88.570 -31.322 1.00 35.68 177 LEU B O 1
ATOM 3864 N N . ASP B 1 179 ? 33.034 -88.028 -29.656 1.00 35.77 178 ASP B N 1
ATOM 3865 C CA . ASP B 1 179 ? 32.025 -87.721 -28.643 1.00 35.56 178 ASP B CA 1
ATOM 3866 C C . ASP B 1 179 ? 31.833 -86.174 -28.561 1.00 35.34 178 ASP B C 1
ATOM 3867 O O . ASP B 1 179 ? 32.780 -85.453 -28.201 1.00 35.46 178 ASP B O 1
ATOM 3872 N N . VAL B 1 180 ? 30.634 -85.690 -28.899 1.00 33.60 179 VAL B N 1
ATOM 3873 C CA . VAL B 1 180 ? 30.293 -84.258 -28.899 1.00 33.43 179 VAL B CA 1
ATOM 3874 C C . VAL B 1 180 ? 29.266 -84.017 -27.780 1.00 35.52 179 VAL B C 1
ATOM 3875 O O . VAL B 1 180 ? 28.323 -84.816 -27.621 1.00 36.76 179 VAL B O 1
ATOM 3879 N N . THR B 1 181 ? 29.477 -82.948 -26.997 1.00 35.02 180 THR B N 1
ATOM 3880 C CA . THR B 1 181 ? 28.613 -82.577 -25.855 1.00 33.98 180 THR B CA 1
ATOM 3881 C C . THR B 1 181 ? 28.178 -81.109 -25.948 1.00 33.22 180 THR B C 1
ATOM 3882 O O . THR B 1 181 ? 29.017 -80.224 -26.057 1.00 30.81 180 THR B O 1
ATOM 3886 N N . ALA B 1 182 ? 26.863 -80.884 -25.927 1.00 33.46 181 ALA B N 1
ATOM 3887 C CA . ALA B 1 182 ? 26.256 -79.561 -25.898 1.00 33.54 181 ALA B CA 1
ATOM 3888 C C . ALA B 1 182 ? 25.853 -79.291 -24.456 1.00 33.68 181 ALA B C 1
ATOM 3889 O O . ALA B 1 182 ? 25.143 -80.075 -23.854 1.00 32.58 181 ALA B O 1
ATOM 3891 N N . THR B 1 183 ? 26.305 -78.159 -23.933 1.00 34.67 182 THR B N 1
ATOM 3892 C CA . THR B 1 183 ? 26.000 -77.694 -22.595 1.00 34.45 182 THR B CA 1
ATOM 3893 C C . THR B 1 183 ? 24.959 -76.582 -22.688 1.00 34.64 182 THR B C 1
ATOM 3894 O O . THR B 1 183 ? 25.202 -75.564 -23.332 1.00 32.43 182 THR B O 1
ATOM 3898 N N . GLY B 1 184 ? 23.805 -76.807 -22.057 1.00 36.19 183 GLY B N 1
ATOM 3899 C CA . GLY B 1 184 ? 22.738 -75.813 -21.935 1.00 36.48 183 GLY B CA 1
ATOM 3900 C C . GLY B 1 184 ? 22.626 -75.295 -20.500 1.00 36.50 183 GLY B C 1
ATOM 3901 O O . GLY B 1 184 ? 23.617 -75.212 -19.783 1.00 38.53 183 GLY B O 1
ATOM 3902 N N . LYS B 1 185 ? 21.412 -74.972 -20.088 1.00 36.52 184 LYS B N 1
ATOM 3903 C CA . LYS B 1 185 ? 21.117 -74.450 -18.768 1.00 37.31 184 LYS B CA 1
ATOM 3904 C C . LYS B 1 185 ? 19.804 -75.036 -18.243 1.00 35.65 184 LYS B C 1
ATOM 3905 O O . LYS B 1 185 ? 18.853 -75.191 -18.985 1.00 34.17 184 LYS B O 1
ATOM 3911 N N . ALA B 1 186 ? 19.800 -75.362 -16.957 1.00 34.87 185 ALA B N 1
ATOM 3912 C CA . ALA B 1 186 ? 18.662 -75.917 -16.237 1.00 35.67 185 ALA B CA 1
ATOM 3913 C C . ALA B 1 186 ? 17.455 -74.970 -16.138 1.00 35.12 185 ALA B C 1
ATOM 3914 O O . ALA B 1 186 ? 17.615 -73.748 -16.164 1.00 34.33 185 ALA B O 1
ATOM 3916 N N . GLY B 1 187 ? 16.272 -75.553 -15.980 1.00 34.55 186 GLY B N 1
ATOM 3917 C CA . GLY B 1 187 ? 15.020 -74.796 -15.808 1.00 35.62 186 GLY B CA 1
ATOM 3918 C C . GLY B 1 187 ? 13.739 -75.646 -15.715 1.00 36.30 186 GLY B C 1
ATOM 3919 O O . GLY B 1 187 ? 13.777 -76.898 -15.741 1.00 35.92 186 GLY B O 1
ATOM 3920 N N . HIS B 1 188 ? 12.619 -74.945 -15.581 1.00 37.03 187 HIS B N 1
ATOM 3921 C CA . HIS B 1 188 ? 11.286 -75.524 -15.545 1.00 38.53 187 HIS B CA 1
ATOM 3922 C C . HIS B 1 188 ? 10.769 -75.422 -16.982 1.00 38.59 187 HIS B C 1
ATOM 3923 O O . HIS B 1 188 ? 10.777 -74.329 -17.581 1.00 38.45 187 HIS B O 1
ATOM 3930 N N . ALA B 1 189 ? 10.333 -76.552 -17.536 1.00 37.89 188 ALA B N 1
ATOM 3931 C CA . ALA B 1 189 ? 9.846 -76.608 -18.910 1.00 37.49 188 ALA B CA 1
ATOM 3932 C C . ALA B 1 189 ? 8.552 -75.820 -19.101 1.00 37.74 188 ALA B C 1
ATOM 3933 O O . ALA B 1 189 ? 8.291 -75.333 -20.200 1.00 38.65 188 ALA B O 1
ATOM 3935 N N . ALA B 1 190 ? 7.754 -75.697 -18.044 1.00 35.91 189 ALA B N 1
ATOM 3936 C CA . ALA B 1 190 ? 6.512 -74.956 -18.108 1.00 37.91 189 ALA B CA 1
ATOM 3937 C C . ALA B 1 190 ? 6.718 -73.432 -17.920 1.00 38.89 189 ALA B C 1
ATOM 3938 O O . ALA B 1 190 ? 5.760 -72.679 -17.931 1.00 36.55 189 ALA B O 1
ATOM 3940 N N . ARG B 1 191 ? 7.958 -72.981 -17.765 1.00 40.55 190 ARG B N 1
ATOM 3941 C CA . ARG B 1 191 ? 8.218 -71.565 -17.549 1.00 42.19 190 ARG B CA 1
ATOM 3942 C C . ARG B 1 191 ? 9.144 -71.070 -18.622 1.00 42.50 190 ARG B C 1
ATOM 3943 O O . ARG B 1 191 ? 9.551 -71.855 -19.490 1.00 43.16 190 ARG B O 1
ATOM 3951 N N . ASP B 1 192 ? 9.448 -69.770 -18.585 1.00 42.67 191 ASP B N 1
ATOM 3952 C CA . ASP B 1 192 ? 10.358 -69.142 -19.555 1.00 43.91 191 ASP B CA 1
ATOM 3953 C C . ASP B 1 192 ? 11.756 -69.105 -18.914 1.00 42.84 191 ASP B C 1
ATOM 3954 O O . ASP B 1 192 ? 12.209 -68.064 -18.424 1.00 43.29 191 ASP B O 1
ATOM 3959 N N . GLU B 1 193 ? 12.414 -70.270 -18.927 1.00 40.41 192 GLU B N 1
ATOM 3960 C CA . GLU B 1 193 ? 13.694 -70.492 -18.249 1.00 38.82 192 GLU B CA 1
ATOM 3961 C C . GLU B 1 193 ? 14.542 -71.509 -18.993 1.00 36.71 192 GLU B C 1
ATOM 3962 O O . GLU B 1 193 ? 13.992 -72.379 -19.639 1.00 35.94 192 GLU B O 1
ATOM 3968 N N . GLY B 1 194 ? 15.861 -71.412 -18.860 1.00 34.67 193 GLY B N 1
ATOM 3969 C CA . GLY B 1 194 ? 16.786 -72.410 -19.382 1.00 34.46 193 GLY B CA 1
ATOM 3970 C C . GLY B 1 194 ? 17.373 -72.221 -20.762 1.00 34.18 193 GLY B C 1
ATOM 3971 O O . GLY B 1 194 ? 17.032 -71.292 -21.481 1.00 34.80 193 GLY B O 1
ATOM 3972 N N . ASP B 1 195 ? 18.299 -73.104 -21.109 1.00 34.17 194 ASP B N 1
ATOM 3973 C CA . ASP B 1 195 ? 18.862 -73.157 -22.442 1.00 34.27 194 ASP B CA 1
ATOM 3974 C C . ASP B 1 195 ? 18.787 -74.624 -22.849 1.00 34.04 194 ASP B C 1
ATOM 3975 O O . ASP B 1 195 ? 19.450 -75.481 -22.275 1.00 33.23 194 ASP B O 1
ATOM 3980 N N . ASN B 1 196 ? 17.972 -74.913 -23.858 1.00 34.81 195 ASN B N 1
ATOM 3981 C CA . ASN B 1 196 ? 17.735 -76.304 -24.315 1.00 33.41 195 ASN B CA 1
ATOM 3982 C C . ASN B 1 196 ? 18.928 -76.860 -25.114 1.00 33.15 195 ASN B C 1
ATOM 3983 O O . ASN B 1 196 ? 19.207 -76.392 -26.233 1.00 30.97 195 ASN B O 1
ATOM 3988 N N . ALA B 1 197 ? 19.619 -77.851 -24.516 1.00 33.01 196 ALA B N 1
ATOM 3989 C CA . ALA B 1 197 ? 20.808 -78.518 -25.128 1.00 33.76 196 ALA B CA 1
ATOM 3990 C C . ALA B 1 197 ? 20.481 -79.382 -26.379 1.00 33.74 196 ALA B C 1
ATOM 3991 O O . ALA B 1 197 ? 21.360 -79.688 -27.189 1.00 32.55 196 ALA B O 1
ATOM 3993 N N . ILE B 1 198 ? 19.207 -79.736 -26.536 1.00 34.34 197 ILE B N 1
ATOM 3994 C CA . ILE B 1 198 ? 18.739 -80.510 -27.680 1.00 32.76 197 ILE B CA 1
ATOM 3995 C C . ILE B 1 198 ? 18.704 -79.553 -28.88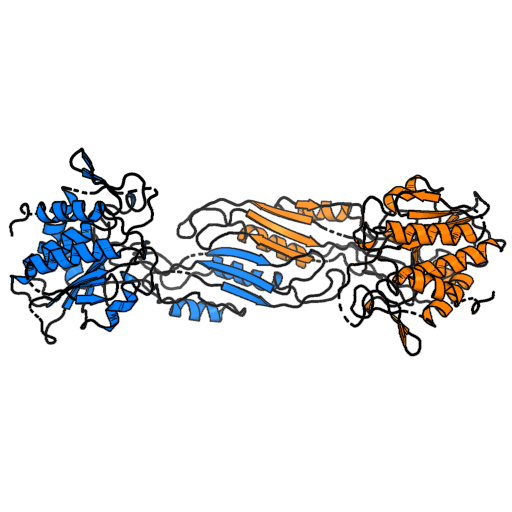4 1.00 34.59 197 ILE B C 1
ATOM 3996 O O . ILE B 1 198 ? 19.233 -79.882 -29.943 1.00 35.98 197 ILE B O 1
ATOM 4001 N N . TYR B 1 199 ? 18.098 -78.369 -28.721 1.00 33.93 198 TYR B N 1
ATOM 4002 C CA . TYR B 1 199 ? 18.032 -77.415 -29.818 1.00 32.47 198 TYR B CA 1
ATOM 4003 C C . TYR B 1 199 ? 19.455 -77.079 -30.334 1.00 31.56 198 TYR B C 1
ATOM 4004 O O . TYR B 1 199 ? 19.694 -77.008 -31.533 1.00 30.78 198 TYR B O 1
ATOM 4013 N N . LYS B 1 200 ? 20.389 -76.902 -29.419 1.00 32.76 199 LYS B N 1
ATOM 4014 C CA . LYS B 1 200 ? 21.775 -76.564 -29.743 1.00 34.00 199 LYS B CA 1
ATOM 4015 C C . LYS B 1 200 ? 22.502 -77.493 -30.713 1.00 33.78 199 LYS B C 1
ATOM 4016 O O . LYS B 1 200 ? 23.454 -77.056 -31.389 1.00 34.72 199 LYS B O 1
ATOM 4022 N N . VAL B 1 201 ? 22.109 -78.770 -30.776 1.00 33.83 200 VAL B N 1
ATOM 4023 C CA . VAL B 1 201 ? 22.821 -79.733 -31.618 1.00 32.79 200 VAL B CA 1
ATOM 4024 C C . VAL B 1 201 ? 22.156 -80.060 -32.989 1.00 34.80 200 VAL B C 1
ATOM 4025 O O . VAL B 1 201 ? 22.704 -80.873 -33.751 1.00 36.26 200 VAL B O 1
ATOM 4029 N N . LEU B 1 202 ? 21.031 -79.426 -33.320 1.00 34.11 201 LEU B N 1
ATOM 4030 C CA . LEU B 1 202 ? 20.287 -79.761 -34.554 1.00 35.15 201 LEU B CA 1
ATOM 4031 C C . LEU B 1 202 ? 21.022 -79.427 -35.861 1.00 37.00 201 LEU B C 1
ATOM 4032 O O . LEU B 1 202 ? 20.881 -80.160 -36.856 1.00 38.41 201 LEU B O 1
ATOM 4037 N N . ASN B 1 203 ? 21.712 -78.282 -35.880 1.00 38.44 202 ASN B N 1
ATOM 4038 C CA . ASN B 1 203 ? 22.484 -77.821 -37.056 1.00 39.63 202 ASN B CA 1
ATOM 4039 C C . ASN B 1 203 ? 23.786 -78.560 -37.159 1.00 38.26 202 ASN B C 1
ATOM 4040 O O . ASN B 1 203 ? 24.266 -78.803 -38.264 1.00 39.44 202 ASN B O 1
ATOM 4045 N N . ASP B 1 204 ? 24.362 -78.858 -36.001 1.00 37.03 203 ASP B N 1
ATOM 4046 C CA . ASP B 1 204 ? 25.571 -79.659 -35.918 1.00 36.39 203 ASP B CA 1
ATOM 4047 C C . ASP B 1 204 ? 25.341 -81.024 -36.568 1.00 35.94 203 ASP B C 1
ATOM 4048 O O . ASP B 1 204 ? 26.190 -81.505 -37.304 1.00 36.70 203 ASP B O 1
ATOM 4053 N N . ILE B 1 205 ? 24.205 -81.652 -36.264 1.00 34.95 204 ILE B N 1
ATOM 4054 C CA . ILE B 1 205 ? 23.899 -82.986 -36.766 1.00 35.37 204 ILE B CA 1
ATOM 4055 C C . ILE B 1 205 ? 23.691 -82.966 -38.281 1.00 35.91 204 ILE B C 1
ATOM 4056 O O . ILE B 1 205 ? 24.214 -83.835 -38.988 1.00 36.48 204 ILE B O 1
ATOM 4061 N N . ALA B 1 206 ? 22.960 -81.965 -38.771 1.00 35.41 205 ALA B N 1
ATOM 4062 C CA . ALA B 1 206 ? 22.756 -81.808 -40.216 1.00 34.98 205 ALA B CA 1
ATOM 4063 C C . ALA B 1 206 ? 24.127 -81.594 -40.910 1.00 35.29 205 ALA B C 1
ATOM 4064 O O . ALA B 1 206 ? 24.356 -82.152 -41.984 1.00 34.89 205 ALA B O 1
ATOM 4066 N N . TRP B 1 207 ? 25.039 -80.830 -40.288 1.00 35.32 206 TRP B N 1
ATOM 4067 C CA . TRP B 1 207 ? 26.378 -80.601 -40.870 1.00 34.89 206 TRP B CA 1
ATOM 4068 C C . TRP B 1 207 ? 27.158 -81.939 -40.977 1.00 35.57 206 TRP B C 1
ATOM 4069 O O . TRP B 1 207 ? 27.755 -82.257 -42.011 1.00 33.27 206 TRP B O 1
ATOM 4080 N N . PHE B 1 208 ? 27.098 -82.750 -39.923 1.00 35.98 207 PHE B N 1
ATOM 4081 C CA . PHE B 1 208 ? 27.735 -84.055 -39.966 1.00 36.63 207 PHE B CA 1
ATOM 4082 C C . PHE B 1 208 ? 27.241 -84.966 -41.116 1.00 36.87 207 PHE B C 1
ATOM 4083 O O . PHE B 1 208 ? 28.035 -85.660 -41.771 1.00 36.91 207 PHE B O 1
ATOM 4091 N N . ARG B 1 209 ? 25.941 -84.941 -41.361 1.00 36.93 208 ARG B N 1
ATOM 4092 C CA . ARG B 1 209 ? 25.321 -85.703 -42.447 1.00 36.96 208 ARG B CA 1
ATOM 4093 C C . ARG B 1 209 ? 25.604 -85.169 -43.877 1.00 37.45 208 ARG B C 1
ATOM 4094 O O . ARG B 1 209 ? 25.768 -85.980 -44.837 1.00 35.06 208 ARG B O 1
ATOM 4102 N N . ASP B 1 210 ? 25.648 -83.828 -44.021 1.00 36.19 209 ASP B N 1
ATOM 4103 C CA . ASP B 1 210 ? 25.751 -83.162 -45.352 1.00 36.34 209 ASP B CA 1
ATOM 4104 C C . ASP B 1 210 ? 27.141 -82.659 -45.829 1.00 35.93 209 ASP B C 1
ATOM 4105 O O . ASP B 1 210 ? 27.324 -82.372 -47.024 1.00 34.91 209 ASP B O 1
ATOM 4110 N N . TYR B 1 211 ? 28.089 -82.496 -44.920 1.00 35.01 210 TYR B N 1
ATOM 4111 C CA . TYR B 1 211 ? 29.420 -81.979 -45.302 1.00 35.79 210 TYR B CA 1
ATOM 4112 C C . TYR B 1 211 ? 30.207 -82.971 -46.129 1.00 36.72 210 TYR B C 1
ATOM 4113 O O . TYR B 1 211 ? 30.292 -84.131 -45.750 1.00 36.45 210 TYR B O 1
ATOM 4122 N N . ARG B 1 212 ? 30.789 -82.508 -47.235 1.00 37.89 211 ARG B N 1
ATOM 4123 C CA . ARG B 1 212 ? 31.644 -83.344 -48.077 1.00 38.74 211 ARG B CA 1
ATOM 4124 C C . ARG B 1 212 ? 33.067 -82.789 -48.104 1.00 37.62 211 ARG B C 1
ATOM 4125 O O . ARG B 1 212 ? 33.298 -81.678 -48.559 1.00 36.99 211 ARG B O 1
ATOM 4133 N N . PHE B 1 213 ? 34.016 -83.569 -47.611 1.00 38.06 212 PHE B N 1
ATOM 4134 C CA . PHE B 1 213 ? 35.431 -83.208 -47.699 1.00 37.94 212 PHE B CA 1
ATOM 4135 C C . PHE B 1 213 ? 35.806 -83.176 -49.190 1.00 38.79 212 PHE B C 1
ATOM 4136 O O . PHE B 1 213 ? 35.328 -84.000 -49.994 1.00 38.62 212 PHE B O 1
ATOM 4144 N N . GLU B 1 214 ? 36.650 -82.213 -49.548 1.00 39.58 213 GLU B N 1
ATOM 4145 C CA . GLU B 1 214 ? 37.049 -81.974 -50.935 1.00 40.75 213 GLU B CA 1
ATOM 4146 C C . GLU B 1 214 ? 37.608 -83.122 -51.731 1.00 39.82 213 GLU B C 1
ATOM 4147 O O . GLU B 1 214 ? 37.267 -83.280 -52.897 1.00 39.81 213 GLU B O 1
ATOM 4153 N N . LYS B 1 215 ? 38.541 -83.843 -51.129 1.00 39.00 214 LYS B N 1
ATOM 4154 C CA . LYS B 1 215 ? 39.257 -84.924 -51.814 1.00 39.35 214 LYS B CA 1
ATOM 4155 C C . LYS B 1 215 ? 38.454 -86.218 -51.739 1.00 38.33 214 LYS B C 1
ATOM 4156 O O . LYS B 1 215 ? 38.192 -86.732 -50.648 1.00 37.97 214 LYS B O 1
ATOM 4160 N N . GLU B 1 216 ? 38.133 -86.737 -52.922 1.00 37.64 215 GLU B N 1
ATOM 4161 C CA . GLU B 1 216 ? 37.302 -87.901 -53.114 1.00 37.83 215 GLU B CA 1
ATOM 4162 C C . GLU B 1 216 ? 38.172 -88.955 -53.802 1.00 37.40 215 GLU B C 1
ATOM 4163 O O . GLU B 1 216 ? 38.948 -88.638 -54.700 1.00 37.60 215 GLU B O 1
ATOM 4169 N N . SER B 1 217 ? 38.054 -90.206 -53.370 1.00 36.13 216 SER B N 1
ATOM 4170 C CA . SER B 1 217 ? 38.855 -91.297 -53.901 1.00 34.71 216 SER B CA 1
ATOM 4171 C C . SER B 1 217 ? 38.168 -92.116 -55.003 1.00 33.36 216 SER B C 1
ATOM 4172 O O . SER B 1 217 ? 36.962 -92.395 -54.925 1.00 33.10 216 SER B O 1
ATOM 4175 N N . PRO B 1 218 ? 38.906 -92.470 -56.061 1.00 32.71 217 PRO B N 1
ATOM 4176 C CA . PRO B 1 218 ? 38.265 -93.385 -57.032 1.00 33.53 217 PRO B CA 1
ATOM 4177 C C . PRO B 1 218 ? 37.842 -94.739 -56.413 1.00 34.08 217 PRO B C 1
ATOM 4178 O O . PRO B 1 218 ? 36.837 -95.306 -56.841 1.00 33.87 217 PRO B O 1
ATOM 4182 N N . LEU B 1 219 ? 38.566 -95.210 -55.385 1.00 34.17 218 LEU B N 1
ATOM 4183 C CA . LEU B 1 219 ? 38.272 -96.501 -54.725 1.00 33.40 218 LEU B CA 1
ATOM 4184 C C . LEU B 1 219 ? 37.367 -96.439 -53.507 1.00 33.36 218 LEU B C 1
ATOM 4185 O O . LEU B 1 219 ? 36.563 -97.320 -53.330 1.00 32.75 218 LEU B O 1
ATOM 4190 N N . LEU B 1 220 ? 37.499 -95.421 -52.661 1.00 34.12 219 LEU B N 1
ATOM 4191 C CA . LEU B 1 220 ? 36.653 -95.336 -51.485 1.00 35.05 219 LEU B CA 1
ATOM 4192 C C . LEU B 1 220 ? 35.615 -94.218 -51.532 1.00 35.04 219 LEU B C 1
ATOM 4193 O O . LEU B 1 220 ? 34.915 -94.010 -50.552 1.00 36.45 219 LEU B O 1
ATOM 4198 N N . GLY B 1 221 ? 35.478 -93.502 -52.643 1.00 33.49 220 GLY B N 1
ATOM 4199 C CA . GLY B 1 221 ? 34.550 -92.378 -52.650 1.00 32.93 220 GLY B CA 1
ATOM 4200 C C . GLY B 1 221 ? 34.933 -91.326 -51.602 1.00 32.27 220 GLY B C 1
ATOM 4201 O O . GLY B 1 221 ? 36.115 -91.191 -51.247 1.00 31.84 220 GLY B O 1
ATOM 4202 N N . PRO B 1 222 ? 33.937 -90.566 -51.101 1.00 31.96 221 PRO B N 1
ATOM 4203 C CA . PRO B 1 222 ? 34.194 -89.500 -50.123 1.00 31.31 221 PRO B CA 1
ATOM 4204 C C . PRO B 1 222 ? 34.309 -89.986 -48.682 1.00 32.67 221 PRO B C 1
ATOM 4205 O O . PRO B 1 222 ? 33.864 -91.099 -48.370 1.00 33.71 221 PRO B O 1
ATOM 4209 N N . VAL B 1 223 ? 34.902 -89.153 -47.815 1.00 33.11 222 VAL B N 1
ATOM 4210 C CA . VAL B 1 223 ? 34.913 -89.369 -46.371 1.00 31.82 222 VAL B CA 1
ATOM 4211 C C . VAL B 1 223 ? 33.441 -89.474 -45.930 1.00 33.40 222 VAL B C 1
ATOM 4212 O O . VAL B 1 223 ? 32.574 -88.724 -46.395 1.00 33.81 222 VAL B O 1
ATOM 4216 N N . LYS B 1 224 ? 33.170 -90.423 -45.045 1.00 35.70 223 LYS B N 1
ATOM 4217 C CA . LYS B 1 224 ? 31.825 -90.688 -44.545 1.00 35.89 223 LYS B CA 1
ATOM 4218 C C . LYS B 1 224 ? 31.772 -90.390 -43.070 1.00 36.85 223 LYS B C 1
ATOM 4219 O O . LYS B 1 224 ? 32.712 -90.713 -42.324 1.00 37.84 223 LYS B O 1
ATOM 4233 N N . SER B 1 226 ? 28.730 -90.347 -39.802 1.00 38.31 225 SER B N 1
ATOM 4234 C CA . SER B 1 226 ? 27.422 -90.860 -39.403 1.00 37.77 225 SER B CA 1
ATOM 4235 C C . SER B 1 226 ? 27.139 -90.627 -37.932 1.00 36.75 225 SER B C 1
ATOM 4236 O O . SER B 1 226 ? 27.891 -91.116 -37.101 1.00 34.51 225 SER B O 1
ATOM 4239 N N . VAL B 1 227 ? 26.047 -89.910 -37.625 1.00 36.89 226 VAL B N 1
ATOM 4240 C CA . VAL B 1 227 ? 25.622 -89.682 -36.229 1.00 35.78 226 VAL B CA 1
ATOM 4241 C C . VAL B 1 227 ? 24.713 -90.866 -35.903 1.00 35.73 226 VAL B C 1
ATOM 4242 O O . VAL B 1 227 ? 23.636 -90.990 -36.456 1.00 37.06 226 VAL B O 1
ATOM 4246 N N . THR B 1 228 ? 25.156 -91.711 -34.985 1.00 35.33 227 THR B N 1
ATOM 4247 C CA . THR B 1 228 ? 24.515 -92.985 -34.695 1.00 35.43 227 THR B CA 1
ATOM 4248 C C . THR B 1 228 ? 23.999 -93.228 -33.267 1.00 33.89 227 THR B C 1
ATOM 4249 O O . THR B 1 228 ? 23.302 -94.212 -33.019 1.00 30.07 227 THR B O 1
ATOM 4253 N N . VAL B 1 229 ? 24.348 -92.336 -32.344 1.00 34.99 228 VAL B N 1
ATOM 4254 C CA . VAL B 1 229 ? 23.863 -92.401 -30.949 1.00 35.26 228 VAL B CA 1
ATOM 4255 C C . VAL B 1 229 ? 23.572 -90.965 -30.457 1.00 35.40 228 VAL B C 1
ATOM 4256 O O . VAL B 1 229 ? 24.354 -90.034 -30.709 1.00 34.77 228 VAL B O 1
ATOM 4260 N N . ILE B 1 230 ? 22.437 -90.787 -29.784 1.00 35.22 229 ILE B N 1
ATOM 4261 C CA . ILE B 1 230 ? 22.105 -89.505 -29.150 1.00 34.86 229 ILE B CA 1
ATOM 4262 C C . ILE B 1 230 ? 21.366 -89.712 -27.805 1.00 36.63 229 ILE B C 1
ATOM 4263 O O . ILE B 1 230 ? 20.594 -90.677 -27.672 1.00 39.33 229 ILE B O 1
ATOM 4268 N N . ASN B 1 231 ? 21.631 -88.818 -26.835 1.00 36.42 230 ASN B N 1
ATOM 4269 C CA . ASN B 1 231 ? 21.001 -88.824 -25.501 1.00 36.35 230 ASN B CA 1
ATOM 4270 C C . ASN B 1 231 ? 20.861 -87.480 -24.804 1.00 34.44 230 ASN B C 1
ATOM 4271 O O . ASN B 1 231 ? 21.798 -86.725 -24.738 1.00 35.07 230 ASN B O 1
ATOM 4276 N N . ALA B 1 232 ? 19.698 -87.222 -24.226 1.00 32.86 231 ALA B N 1
ATOM 4277 C CA . ALA B 1 232 ? 19.463 -86.002 -23.479 1.00 33.05 231 ALA B CA 1
ATOM 4278 C C . ALA B 1 232 ? 18.183 -86.076 -22.664 1.00 33.51 231 ALA B C 1
ATOM 4279 O O . ALA B 1 232 ? 17.244 -86.789 -23.015 1.00 33.24 231 ALA B O 1
ATOM 4281 N N . GLY B 1 233 ? 18.184 -85.385 -21.529 1.00 34.61 232 GLY B N 1
ATOM 4282 C CA . GLY B 1 233 ? 16.970 -85.262 -20.701 1.00 35.82 232 GLY B CA 1
ATOM 4283 C C . GLY B 1 233 ? 16.664 -86.396 -19.747 1.00 35.74 232 GLY B C 1
ATOM 4284 O O . GLY B 1 233 ? 17.218 -87.446 -19.854 1.00 34.92 232 GLY B O 1
ATOM 4285 N N . THR B 1 234 ? 15.686 -86.181 -18.878 1.00 37.29 233 THR B N 1
ATOM 4286 C CA . THR B 1 234 ? 15.323 -87.148 -17.857 1.00 38.52 233 THR B CA 1
ATOM 4287 C C . THR B 1 234 ? 13.799 -87.317 -17.796 1.00 38.19 233 THR B C 1
ATOM 4288 O O . THR B 1 234 ? 13.276 -88.391 -18.009 1.00 40.21 233 THR B O 1
ATOM 4292 N N . GLN B 1 235 ? 13.100 -86.249 -17.468 1.00 38.21 234 GLN B N 1
ATOM 4293 C CA . GLN B 1 235 ? 11.656 -86.277 -17.399 1.00 36.83 234 GLN B CA 1
ATOM 4294 C C . GLN B 1 235 ? 11.117 -85.100 -18.189 1.00 35.34 234 GLN B C 1
ATOM 4295 O O . GLN B 1 235 ? 11.846 -84.145 -18.484 1.00 33.30 234 GLN B O 1
ATOM 4301 N N . HIS B 1 236 ? 9.828 -85.175 -18.512 1.00 34.04 235 HIS B N 1
ATOM 4302 C CA . HIS B 1 236 ? 9.210 -84.267 -19.462 1.00 33.67 235 HIS B CA 1
ATOM 4303 C C . HIS B 1 236 ? 9.127 -82.794 -19.079 1.00 34.88 235 HIS B C 1
ATOM 4304 O O . HIS B 1 236 ? 9.077 -81.946 -19.976 1.00 37.33 235 HIS B O 1
ATOM 4311 N N . ASN B 1 237 ? 9.062 -82.477 -17.787 1.00 34.89 236 ASN B N 1
ATOM 4312 C CA . ASN B 1 237 ? 8.949 -81.082 -17.357 1.00 34.05 236 ASN B CA 1
ATOM 4313 C C . ASN B 1 237 ? 10.286 -80.452 -16.938 1.00 33.64 236 ASN B C 1
ATOM 4314 O O . ASN B 1 237 ? 10.301 -79.393 -16.340 1.00 33.63 236 ASN B O 1
ATOM 4319 N N . VAL B 1 238 ? 11.401 -81.104 -17.264 1.00 33.33 237 VAL B N 1
ATOM 4320 C CA . VAL B 1 238 ? 12.746 -80.626 -16.915 1.00 32.45 237 VAL B CA 1
ATOM 4321 C C . VAL B 1 238 ? 13.456 -80.213 -18.240 1.00 31.54 237 VAL B C 1
ATOM 4322 O O . VAL B 1 238 ? 13.462 -80.962 -19.212 1.00 30.88 237 VAL B O 1
ATOM 4326 N N . VAL B 1 239 ? 13.952 -78.975 -18.286 1.00 31.65 238 VAL B N 1
ATOM 4327 C CA . VAL B 1 239 ? 14.716 -78.460 -19.440 1.00 31.61 238 VAL B CA 1
ATOM 4328 C C . VAL B 1 239 ? 15.966 -79.315 -19.580 1.00 30.98 238 VAL B C 1
ATOM 4329 O O . VAL B 1 239 ? 16.615 -79.570 -18.588 1.00 30.92 238 VAL B O 1
ATOM 4333 N N . PRO B 1 240 ? 16.262 -79.821 -20.803 1.00 33.31 239 PRO B N 1
ATOM 4334 C CA . PRO B 1 240 ? 17.496 -80.641 -20.948 1.00 34.59 239 PRO B CA 1
ATOM 4335 C C . PRO B 1 240 ? 18.786 -79.782 -21.052 1.00 34.88 239 PRO B C 1
ATOM 4336 O O . PRO B 1 240 ? 19.011 -79.085 -22.061 1.00 32.20 239 PRO B O 1
ATOM 4340 N N . ASP B 1 241 ? 19.538 -79.833 -19.941 1.00 36.18 240 ASP B N 1
ATOM 4341 C CA . ASP B 1 241 ? 20.847 -79.203 -19.692 1.00 38.44 240 ASP B CA 1
ATOM 4342 C C . ASP B 1 241 ? 21.997 -79.584 -20.558 1.00 37.69 240 ASP B C 1
ATOM 4343 O O . ASP B 1 241 ? 22.932 -78.789 -20.739 1.00 36.12 240 ASP B O 1
ATOM 4348 N N . LYS B 1 242 ? 22.017 -80.868 -20.874 1.00 36.99 241 LYS B N 1
ATOM 4349 C CA . LYS B 1 242 ? 23.116 -81.457 -21.579 1.00 39.09 241 LYS B CA 1
ATOM 4350 C C . LYS B 1 242 ? 22.645 -82.458 -22.615 1.00 38.00 241 LYS B C 1
ATOM 4351 O O . LYS B 1 242 ? 21.641 -83.136 -22.427 1.00 37.77 241 LYS B O 1
ATOM 4357 N N . CYS B 1 243 ? 23.360 -82.494 -23.727 1.00 37.53 242 CYS B N 1
ATOM 4358 C CA . CYS B 1 243 ? 23.076 -83.433 -24.814 1.00 37.57 242 CYS B CA 1
ATOM 4359 C C . CYS B 1 243 ? 24.421 -83.956 -25.364 1.00 36.95 242 CYS B C 1
ATOM 4360 O O . CYS B 1 243 ? 25.337 -83.183 -25.615 1.00 36.35 242 CYS B O 1
ATOM 4363 N N . THR B 1 244 ? 24.519 -85.264 -25.516 1.00 35.64 243 THR B N 1
ATOM 4364 C CA . THR B 1 244 ? 25.697 -85.912 -26.060 1.00 36.10 243 THR B CA 1
ATOM 4365 C C . THR B 1 244 ? 25.317 -86.737 -27.317 1.00 35.86 243 THR B C 1
ATOM 4366 O O . THR B 1 244 ? 24.274 -87.352 -27.359 1.00 34.78 243 THR B O 1
ATOM 4370 N N . PHE B 1 245 ? 26.154 -86.708 -28.345 1.00 35.61 244 PHE B N 1
ATOM 4371 C CA . PHE B 1 245 ? 25.985 -87.571 -29.509 1.00 34.76 244 PHE B CA 1
ATOM 4372 C C . PHE B 1 245 ? 27.346 -88.158 -29.929 1.00 35.07 244 PHE B C 1
ATOM 4373 O O . PHE B 1 245 ? 28.397 -87.705 -29.470 1.00 34.45 244 PHE B O 1
ATOM 4381 N N . VAL B 1 246 ? 27.292 -89.252 -30.702 1.00 35.11 245 VAL B N 1
ATOM 4382 C CA . VAL B 1 246 ? 28.460 -89.975 -31.146 1.00 33.39 245 VAL B CA 1
ATOM 4383 C C . VAL B 1 246 ? 28.441 -89.974 -32.682 1.00 35.27 245 VAL B C 1
ATOM 4384 O O . VAL B 1 246 ? 27.389 -90.269 -33.304 1.00 32.64 245 VAL B O 1
ATOM 4388 N N . VAL B 1 247 ? 29.600 -89.620 -33.275 1.00 34.57 246 VAL B N 1
ATOM 4389 C CA . VAL B 1 247 ? 29.789 -89.662 -34.702 1.00 34.48 246 VAL B CA 1
ATOM 4390 C C . VAL B 1 247 ? 30.842 -90.724 -35.034 1.00 34.99 246 VAL B C 1
ATOM 4391 O O . VAL B 1 247 ? 31.906 -90.781 -34.414 1.00 34.54 246 VAL B O 1
ATOM 4395 N N . ASP B 1 248 ? 30.496 -91.587 -35.981 1.00 35.06 247 ASP B N 1
ATOM 4396 C CA . ASP B 1 248 ? 31.343 -92.647 -36.498 1.00 36.16 247 ASP B CA 1
ATOM 4397 C C . ASP B 1 248 ? 31.853 -92.075 -37.851 1.00 35.61 247 ASP B C 1
ATOM 4398 O O . ASP B 1 248 ? 31.060 -91.737 -38.743 1.00 32.33 247 ASP B O 1
ATOM 4403 N N . ILE B 1 249 ? 33.178 -91.921 -37.940 1.00 34.38 248 ILE B N 1
ATOM 4404 C CA . ILE B 1 249 ? 33.871 -91.294 -39.056 1.00 33.71 248 ILE B CA 1
ATOM 4405 C C . ILE B 1 249 ? 34.807 -92.297 -39.755 1.00 33.66 248 ILE B C 1
ATOM 4406 O O . ILE B 1 249 ? 35.590 -92.965 -39.112 1.00 32.68 248 ILE B O 1
ATOM 4411 N N . ARG B 1 250 ? 34.693 -92.368 -41.077 1.00 34.37 249 ARG B N 1
ATOM 4412 C CA . ARG B 1 250 ? 35.403 -93.315 -41.925 1.00 35.11 249 ARG B CA 1
ATOM 4413 C C . ARG B 1 250 ? 36.230 -92.596 -43.028 1.00 35.02 249 ARG B C 1
ATOM 4414 O O . ARG B 1 250 ? 35.733 -92.352 -44.135 1.00 32.28 249 ARG B O 1
ATOM 4422 N N . SER B 1 251 ? 37.504 -92.294 -42.740 1.00 35.23 250 SER B N 1
ATOM 4423 C CA . SER B 1 251 ? 38.323 -91.617 -43.744 1.00 36.54 250 SER B CA 1
ATOM 4424 C C . SER B 1 251 ? 38.568 -92.476 -45.006 1.00 36.60 250 SER B C 1
ATOM 4425 O O . SER B 1 251 ? 38.441 -93.730 -44.976 1.00 35.55 250 SER B O 1
ATOM 4428 N N . ASN B 1 252 ? 38.880 -91.782 -46.106 1.00 35.28 251 ASN B N 1
ATOM 4429 C CA . ASN B 1 252 ? 39.306 -92.422 -47.334 1.00 34.84 251 ASN B CA 1
ATOM 4430 C C . ASN B 1 252 ? 40.831 -92.375 -47.245 1.00 34.32 251 ASN B C 1
ATOM 4431 O O . ASN B 1 252 ? 41.361 -91.809 -46.301 1.00 35.91 251 ASN B O 1
ATOM 4436 N N . GLU B 1 253 ? 41.541 -92.975 -48.187 1.00 33.63 252 GLU B N 1
ATOM 4437 C CA . GLU B 1 253 ? 43.016 -92.992 -48.157 1.00 33.65 252 GLU B CA 1
ATOM 4438 C C . GLU B 1 253 ? 43.728 -91.618 -48.397 1.00 33.62 252 GLU B C 1
ATOM 4439 O O . GLU B 1 253 ? 44.968 -91.547 -48.322 1.00 33.62 252 GLU B O 1
ATOM 4445 N N . LEU B 1 254 ? 42.951 -90.553 -48.662 1.00 33.26 253 LEU B N 1
ATOM 4446 C CA . LEU B 1 254 ? 43.466 -89.194 -48.974 1.00 33.25 253 LEU B CA 1
ATOM 4447 C C . LEU B 1 254 ? 43.518 -88.275 -47.769 1.00 34.69 253 LEU B C 1
ATOM 4448 O O . LEU B 1 254 ? 43.890 -87.108 -47.909 1.00 35.75 253 LEU B O 1
ATOM 4453 N N . TYR B 1 255 ? 43.133 -88.778 -46.589 1.00 35.08 254 TYR B N 1
ATOM 4454 C CA . TYR B 1 255 ? 43.149 -87.992 -45.354 1.00 34.38 254 TYR B CA 1
ATOM 4455 C C . TYR B 1 255 ? 43.572 -88.812 -44.122 1.00 35.94 254 TYR B C 1
ATOM 4456 O O . TYR B 1 255 ? 43.287 -90.021 -44.040 1.00 36.53 254 TYR B O 1
ATOM 4465 N N . SER B 1 256 ? 44.251 -88.157 -43.163 1.00 36.43 255 SER B N 1
ATOM 4466 C CA . SER B 1 256 ? 44.523 -88.780 -41.850 1.00 35.60 255 SER B CA 1
ATOM 4467 C C . SER B 1 256 ? 43.340 -88.424 -40.913 1.00 34.77 255 SER B C 1
ATOM 4468 O O . SER B 1 256 ? 42.568 -87.525 -41.195 1.00 32.17 255 SER B O 1
ATOM 4471 N N . ASN B 1 257 ? 43.199 -89.145 -39.808 1.00 35.86 256 ASN B N 1
ATOM 4472 C CA . ASN B 1 257 ? 42.170 -88.864 -38.810 1.00 34.49 256 ASN B CA 1
ATOM 4473 C C . ASN B 1 257 ? 42.399 -87.484 -38.233 1.00 36.03 256 ASN B C 1
ATOM 4474 O O . ASN B 1 257 ? 41.442 -86.750 -37.950 1.00 36.58 256 ASN B O 1
ATOM 4479 N N . GLU B 1 258 ? 43.671 -87.110 -38.125 1.00 36.45 257 GLU B N 1
ATOM 4480 C CA . GLU B 1 258 ? 44.066 -85.808 -37.629 1.00 36.87 257 GLU B CA 1
ATOM 4481 C C . GLU B 1 258 ? 43.616 -84.672 -38.533 1.00 37.30 257 GLU B C 1
ATOM 4482 O O . GLU B 1 258 ? 43.205 -83.634 -38.020 1.00 38.55 257 GLU B O 1
ATOM 4488 N N . ASP B 1 259 ? 43.716 -84.846 -39.856 1.00 37.10 258 ASP B N 1
ATOM 4489 C CA . ASP B 1 259 ? 43.264 -83.833 -40.829 1.00 35.41 258 ASP B CA 1
ATOM 4490 C C . ASP B 1 259 ? 41.767 -83.630 -40.694 1.00 35.13 258 ASP B C 1
ATOM 4491 O O . ASP B 1 259 ? 41.287 -82.490 -40.775 1.00 35.51 258 ASP B O 1
ATOM 4496 N N . LEU B 1 260 ? 41.023 -84.719 -40.502 1.00 34.54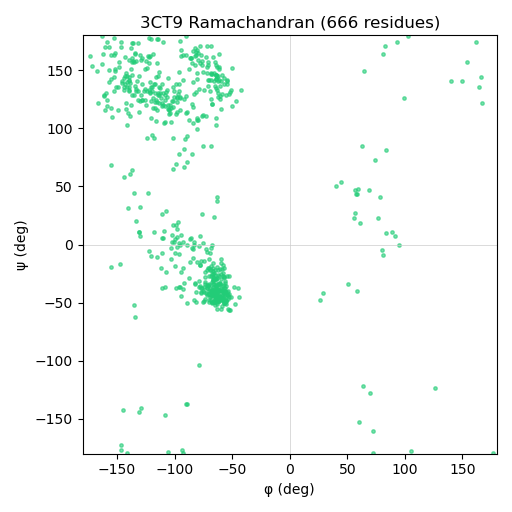 259 LEU B N 1
ATOM 4497 C CA . LEU B 1 260 ? 39.544 -84.619 -40.381 1.00 34.10 259 LEU B CA 1
ATOM 4498 C C . LEU B 1 260 ? 39.099 -83.882 -39.095 1.00 34.25 259 LEU B C 1
ATOM 4499 O O . LEU B 1 260 ? 38.368 -82.911 -39.189 1.00 36.42 259 LEU B O 1
ATOM 4504 N N . PHE B 1 261 ? 39.626 -84.283 -37.934 1.00 34.14 260 PHE B N 1
ATOM 4505 C CA . PHE B 1 261 ? 39.356 -83.652 -36.637 1.00 33.99 260 PHE B CA 1
ATOM 4506 C C . PHE B 1 261 ? 39.646 -82.147 -36.659 1.00 33.79 260 PHE B C 1
ATOM 4507 O O . PHE B 1 261 ? 38.850 -81.329 -36.167 1.00 33.65 260 PHE B O 1
ATOM 4515 N N . ALA B 1 262 ? 40.759 -81.752 -37.249 1.00 33.66 261 ALA B N 1
ATOM 4516 C CA . ALA B 1 262 ? 41.073 -80.311 -37.282 1.00 34.33 261 ALA B CA 1
ATOM 4517 C C . ALA B 1 262 ? 40.014 -79.504 -38.079 1.00 34.25 261 ALA B C 1
ATOM 4518 O O . ALA B 1 262 ? 39.626 -78.405 -37.695 1.00 34.40 261 ALA B O 1
ATOM 4520 N N . GLU B 1 263 ? 39.535 -80.080 -39.175 1.00 35.07 262 GLU B N 1
ATOM 4521 C CA . GLU B 1 263 ? 38.548 -79.436 -40.056 1.00 34.35 262 GLU B CA 1
ATOM 4522 C C . GLU B 1 263 ? 37.235 -79.326 -39.313 1.00 33.81 262 GLU B C 1
ATOM 4523 O O . GLU B 1 263 ? 36.649 -78.238 -39.261 1.00 35.44 262 GLU B O 1
ATOM 4529 N N . ILE B 1 264 ? 36.805 -80.445 -38.718 1.00 32.65 263 ILE B N 1
ATOM 4530 C CA . ILE B 1 264 ? 35.562 -80.528 -37.937 1.00 31.32 263 ILE B CA 1
ATOM 4531 C C . ILE B 1 264 ? 35.488 -79.525 -36.801 1.00 31.92 263 ILE B C 1
ATOM 4532 O O . ILE B 1 264 ? 34.423 -78.971 -36.557 1.00 31.63 263 ILE B O 1
ATOM 4537 N N . ARG B 1 265 ? 36.605 -79.309 -36.092 1.00 31.98 264 ARG B N 1
ATOM 4538 C CA . ARG B 1 265 ? 36.668 -78.358 -34.972 1.00 31.67 264 ARG B CA 1
ATOM 4539 C C . ARG B 1 265 ? 36.488 -76.903 -35.406 1.00 32.58 264 ARG B C 1
ATOM 4540 O O . ARG B 1 265 ? 36.181 -76.055 -34.572 1.00 33.26 264 ARG B O 1
ATOM 4548 N N . LYS B 1 266 ? 36.717 -76.610 -36.684 1.00 32.81 265 LYS B N 1
ATOM 4549 C CA . LYS B 1 266 ? 36.469 -75.266 -37.228 1.00 33.83 265 LYS B CA 1
ATOM 4550 C C . LYS B 1 266 ? 34.987 -75.019 -37.556 1.00 34.12 265 LYS B C 1
ATOM 4551 O O . LYS B 1 266 ? 34.617 -73.888 -37.795 1.00 34.78 265 LYS B O 1
ATOM 4557 N N . HIS B 1 267 ? 34.156 -76.053 -37.627 1.00 34.64 266 HIS B N 1
ATOM 4558 C CA . HIS B 1 267 ? 32.737 -75.854 -37.983 1.00 35.32 266 HIS B CA 1
ATOM 4559 C C . HIS B 1 267 ? 31.782 -76.122 -36.853 1.00 36.59 266 HIS B C 1
ATOM 4560 O O . HIS B 1 267 ? 30.645 -75.664 -36.899 1.00 39.82 266 HIS B O 1
ATOM 4567 N N . ILE B 1 268 ? 32.226 -76.869 -35.847 1.00 36.78 267 ILE B N 1
ATOM 4568 C CA . ILE B 1 268 ? 31.396 -77.265 -34.712 1.00 36.19 267 ILE B CA 1
ATOM 4569 C C . ILE B 1 268 ? 31.872 -76.529 -33.467 1.00 37.48 267 ILE B C 1
ATOM 4570 O O . ILE B 1 268 ? 33.041 -76.702 -33.057 1.00 37.08 267 ILE B O 1
ATOM 4575 N N . ALA B 1 269 ? 30.984 -75.732 -32.862 1.00 36.53 268 ALA B N 1
ATOM 4576 C CA . ALA B 1 269 ? 31.343 -74.954 -31.653 1.00 36.95 268 ALA B CA 1
ATOM 4577 C C . ALA B 1 269 ? 31.370 -75.833 -30.374 1.00 36.53 268 ALA B C 1
ATOM 4578 O O . ALA B 1 269 ? 32.214 -75.672 -29.522 1.00 36.16 268 ALA B O 1
ATOM 4580 N N . CYS B 1 270 ? 30.452 -76.775 -30.266 1.00 37.14 269 CYS B N 1
ATOM 4581 C CA . CYS B 1 270 ? 30.363 -77.651 -29.084 1.00 36.51 269 CYS B CA 1
ATOM 4582 C C . CYS B 1 270 ? 31.586 -78.526 -28.921 1.00 36.40 269 CYS B C 1
ATOM 4583 O O . CYS B 1 270 ? 32.164 -79.023 -29.916 1.00 34.92 269 CYS B O 1
ATOM 4586 N N . ASP B 1 271 ? 31.965 -78.712 -27.660 1.00 36.00 270 ASP B N 1
ATOM 4587 C CA . ASP B 1 271 ? 33.126 -79.526 -27.309 1.00 37.77 270 ASP B CA 1
ATOM 4588 C C . ASP B 1 271 ? 33.030 -80.904 -27.964 1.00 36.09 270 ASP B C 1
ATOM 4589 O O . ASP B 1 271 ? 31.991 -81.550 -27.848 1.00 32.61 270 ASP B O 1
ATOM 4594 N N . ALA B 1 272 ? 34.115 -81.313 -28.644 1.00 34.55 271 ALA B N 1
ATOM 4595 C CA . ALA B 1 272 ? 34.206 -82.596 -29.357 1.00 33.83 271 ALA B CA 1
ATOM 4596 C C . ALA B 1 272 ? 35.528 -83.291 -29.040 1.00 34.56 271 ALA B C 1
ATOM 4597 O O . ALA B 1 272 ? 36.575 -82.644 -29.026 1.00 34.93 271 ALA B O 1
ATOM 4599 N N . LYS B 1 273 ? 35.484 -84.588 -28.744 1.00 34.17 272 LYS B N 1
ATOM 4600 C CA . LYS B 1 273 ? 36.707 -85.350 -28.507 1.00 35.25 272 LYS B CA 1
ATOM 4601 C C . LYS B 1 273 ? 36.744 -86.665 -29.273 1.00 34.53 272 LYS B C 1
ATOM 4602 O O . LYS B 1 273 ? 35.783 -87.416 -29.247 1.00 36.54 272 LYS B O 1
ATOM 4608 N N . ALA B 1 274 ? 37.878 -86.916 -29.934 1.00 32.69 273 ALA B N 1
ATOM 4609 C CA . ALA B 1 274 ? 38.181 -88.155 -30.586 1.00 31.06 273 ALA B CA 1
ATOM 4610 C C . ALA B 1 274 ? 38.612 -89.117 -29.486 1.00 31.67 273 ALA B C 1
ATOM 4611 O O . ALA B 1 274 ? 39.424 -88.746 -28.614 1.00 31.30 273 ALA B O 1
ATOM 4613 N N . ARG B 1 275 ? 38.068 -90.343 -29.534 1.00 31.63 274 ARG B N 1
ATOM 4614 C CA . ARG B 1 275 ? 38.465 -91.424 -28.631 1.00 31.71 274 ARG B CA 1
ATOM 4615 C C . ARG B 1 275 ? 39.871 -91.916 -28.964 1.00 32.09 274 ARG B C 1
ATOM 4616 O O . ARG B 1 275 ? 40.539 -92.456 -28.073 1.00 33.24 274 ARG B O 1
ATOM 4624 N N . SER B 1 276 ? 40.277 -91.766 -30.236 1.00 32.53 275 SER B N 1
ATOM 4625 C CA A SER B 1 276 ? 41.632 -92.092 -30.706 0.50 32.94 275 SER B CA 1
ATOM 4626 C CA B SER B 1 276 ? 41.622 -92.130 -30.719 0.50 32.01 275 SER B CA 1
ATOM 4627 C C . SER B 1 276 ? 41.822 -91.639 -32.137 1.00 33.00 275 SER B C 1
ATOM 4628 O O . SER B 1 276 ? 40.853 -91.449 -32.874 1.00 32.11 275 SER B O 1
ATOM 4633 N N . PHE B 1 277 ? 43.087 -91.432 -32.514 1.00 34.90 276 PHE B N 1
ATOM 4634 C CA . PHE B 1 277 ? 43.441 -91.016 -33.884 1.00 36.42 276 PHE B CA 1
ATOM 4635 C C . PHE B 1 277 ? 44.170 -92.113 -34.677 1.00 36.68 276 PHE B C 1
ATOM 4636 O O . PHE B 1 277 ? 44.340 -91.962 -35.881 1.00 37.51 276 PHE B O 1
ATOM 4644 N N . ARG B 1 278 ? 44.529 -93.225 -34.025 1.00 36.21 277 ARG B N 1
ATOM 4645 C CA . ARG B 1 278 ? 45.465 -94.224 -34.616 1.00 36.87 277 ARG B CA 1
ATOM 4646 C C . ARG B 1 278 ? 44.976 -95.224 -35.674 1.00 35.94 277 ARG B C 1
ATOM 4647 O O . ARG B 1 278 ? 45.813 -95.825 -36.366 1.00 34.41 277 ARG B O 1
ATOM 4655 N N . LEU B 1 279 ? 43.658 -95.417 -35.785 1.00 35.20 278 LEU B N 1
ATOM 4656 C CA . LEU B 1 279 ? 43.082 -96.383 -36.745 1.00 34.72 278 LEU B CA 1
ATOM 4657 C C . LEU B 1 279 ? 42.834 -95.681 -38.076 1.00 33.49 278 LEU B C 1
ATOM 4658 O O . LEU B 1 279 ? 41.698 -95.403 -38.435 1.00 32.72 278 LEU B O 1
ATOM 4663 N N . ASN B 1 280 ? 43.921 -95.372 -38.777 1.00 32.27 279 ASN B N 1
ATOM 4664 C CA . ASN B 1 280 ? 43.858 -94.640 -40.072 1.00 32.92 279 ASN B CA 1
ATOM 4665 C C . ASN B 1 280 ? 43.553 -95.514 -41.289 1.00 31.18 279 ASN B C 1
ATOM 4666 O O . ASN B 1 280 ? 43.641 -96.732 -41.210 1.00 29.32 279 ASN B O 1
ATOM 4671 N N . SER B 1 281 ? 43.276 -94.841 -42.412 1.00 29.62 280 SER B N 1
ATOM 4672 C CA . SER B 1 281 ? 43.076 -95.472 -43.701 1.00 29.00 280 SER B CA 1
ATOM 4673 C C . SER B 1 281 ? 44.410 -95.974 -44.267 1.00 30.80 280 SER B C 1
ATOM 4674 O O . SER B 1 281 ? 45.497 -95.586 -43.790 1.00 30.02 280 SER B O 1
ATOM 4677 N N . SER B 1 282 ? 44.320 -96.888 -45.240 1.00 31.58 281 SER B N 1
ATOM 4678 C CA . SER B 1 282 ? 45.487 -97.495 -45.870 1.00 31.50 281 SER B CA 1
ATOM 4679 C C . SER B 1 282 ? 45.443 -97.322 -47.364 1.00 33.15 281 SER B C 1
ATOM 4680 O O . SER B 1 282 ? 44.365 -97.182 -47.944 1.00 31.71 281 SER B O 1
ATOM 4683 N N . ARG B 1 283 ? 46.636 -97.415 -47.959 1.00 35.77 282 ARG B N 1
ATOM 4684 C CA . ARG B 1 283 ? 46.905 -97.166 -49.375 1.00 37.52 282 ARG B CA 1
ATOM 4685 C C . ARG B 1 283 ? 48.182 -97.916 -49.874 1.00 37.44 282 ARG B C 1
ATOM 4686 O O . ARG B 1 283 ? 49.156 -98.042 -49.127 1.00 36.38 282 ARG B O 1
ATOM 4694 N N . ILE B 1 284 ? 48.169 -98.439 -51.108 1.00 37.86 283 ILE B N 1
ATOM 4695 C CA . ILE B 1 284 ? 49.369 -99.016 -51.745 1.00 37.12 283 ILE B CA 1
ATOM 4696 C C . ILE B 1 284 ? 49.339 -98.565 -53.213 1.00 36.68 283 ILE B C 1
ATOM 4697 O O . ILE B 1 284 ? 48.315 -98.655 -53.893 1.00 36.38 283 ILE B O 1
ATOM 4702 N N . ASP B 1 285 ? 50.477 -98.085 -53.704 1.00 36.23 284 ASP B N 1
ATOM 4703 C CA . ASP B 1 285 ? 50.577 -97.583 -55.067 1.00 34.52 284 ASP B CA 1
ATOM 4704 C C . ASP B 1 285 ? 50.345 -98.712 -56.089 1.00 34.79 284 ASP B C 1
ATOM 4705 O O . ASP B 1 285 ? 50.861 -99.808 -55.949 1.00 34.22 284 ASP B O 1
ATOM 4710 N N . GLU B 1 286 ? 49.563 -98.412 -57.115 1.00 35.62 285 GLU B N 1
ATOM 4711 C CA . GLU B 1 286 ? 49.182 -99.374 -58.144 1.00 37.25 285 GLU B CA 1
ATOM 4712 C C . GLU B 1 286 ? 50.353 -99.985 -58.930 1.00 36.63 285 GLU B C 1
ATOM 4713 O O . GLU B 1 286 ? 50.248 -101.103 -59.431 1.00 37.54 285 GLU B O 1
ATOM 4717 N N . LYS B 1 287 ? 51.482 -99.279 -59.001 1.00 36.42 286 LYS B N 1
ATOM 4718 C CA . LYS B 1 287 ? 52.664 -99.798 -59.675 1.00 35.20 286 LYS B CA 1
ATOM 4719 C C . LYS B 1 287 ? 53.500 -100.701 -58.762 1.00 33.63 286 LYS B C 1
ATOM 4720 O O . LYS B 1 287 ? 54.506 -101.270 -59.215 1.00 32.36 286 LYS B O 1
ATOM 4724 N N . HIS B 1 288 ? 53.105 -100.828 -57.489 1.00 33.04 287 HIS B N 1
ATOM 4725 C CA . HIS B 1 288 ? 53.783 -101.755 -56.572 1.00 32.20 287 HIS B CA 1
ATOM 4726 C C . HIS B 1 288 ? 53.844 -103.146 -57.244 1.00 31.14 287 HIS B C 1
ATOM 4727 O O . HIS B 1 288 ? 52.840 -103.642 -57.725 1.00 29.04 287 HIS B O 1
ATOM 4734 N N . PRO B 1 289 ? 55.026 -103.780 -57.256 1.00 31.45 288 PRO B N 1
ATOM 4735 C CA . PRO B 1 289 ? 55.227 -105.084 -57.889 1.00 31.60 288 PRO B CA 1
ATOM 4736 C C . PRO B 1 289 ? 54.147 -106.152 -57.606 1.00 31.99 288 PRO B C 1
ATOM 4737 O O . PRO B 1 289 ? 53.818 -106.939 -58.493 1.00 33.04 288 PRO B O 1
ATOM 4741 N N . PHE B 1 290 ? 53.629 -106.182 -56.386 1.00 31.94 289 PHE B N 1
ATOM 4742 C CA . PHE B 1 290 ? 52.620 -107.135 -55.994 1.00 32.92 289 PHE B CA 1
ATOM 4743 C C . PHE B 1 290 ? 51.262 -106.822 -56.640 1.00 32.40 289 PHE B C 1
ATOM 4744 O O . PHE B 1 290 ? 50.564 -107.729 -57.114 1.00 31.53 289 PHE B O 1
ATOM 4752 N N . VAL B 1 291 ? 50.886 -105.550 -56.639 1.00 31.64 290 VAL B N 1
ATOM 4753 C CA . VAL B 1 291 ? 49.632 -105.150 -57.233 1.00 30.96 290 VAL B CA 1
ATOM 4754 C C . VAL B 1 291 ? 49.691 -105.449 -58.722 1.00 31.43 290 VAL B C 1
ATOM 4755 O O . VAL B 1 291 ? 48.710 -105.902 -59.313 1.00 30.06 290 VAL B O 1
ATOM 4759 N N . GLN B 1 292 ? 50.862 -105.199 -59.306 1.00 32.27 291 GLN B N 1
ATOM 4760 C CA . GLN B 1 292 ? 51.096 -105.406 -60.725 1.00 32.64 291 GLN B CA 1
ATOM 4761 C C . GLN B 1 292 ? 51.031 -106.874 -61.165 1.00 33.15 291 GLN B C 1
ATOM 4762 O O . GLN B 1 292 ? 50.505 -107.158 -62.241 1.00 33.65 291 GLN B O 1
ATOM 4768 N N . LYS B 1 293 ? 51.605 -107.785 -60.382 1.00 32.11 292 LYS B N 1
ATOM 4769 C CA . LYS B 1 293 ? 51.527 -109.189 -60.702 1.00 32.54 292 LYS B CA 1
ATOM 4770 C C . LYS B 1 293 ? 50.086 -109.692 -60.503 1.00 32.24 292 LYS B C 1
ATOM 4771 O O . LYS B 1 293 ? 49.648 -110.589 -61.222 1.00 32.16 292 LYS B O 1
ATOM 4775 N N . ALA B 1 294 ? 49.371 -109.138 -59.518 1.00 31.40 293 ALA B N 1
ATOM 4776 C CA . ALA B 1 294 ? 47.978 -109.525 -59.244 1.00 30.80 293 ALA B CA 1
ATOM 4777 C C . ALA B 1 294 ? 47.061 -109.236 -60.459 1.00 30.32 293 ALA B C 1
ATOM 4778 O O . ALA B 1 294 ? 46.278 -110.086 -60.862 1.00 26.98 293 ALA B O 1
ATOM 4780 N N . VAL B 1 295 ? 47.215 -108.034 -61.023 1.00 30.78 294 VAL B N 1
ATOM 4781 C CA . VAL B 1 295 ? 46.485 -107.543 -62.192 1.00 29.80 294 VAL B CA 1
ATOM 4782 C C . VAL B 1 295 ? 46.823 -108.370 -63.440 1.00 30.57 294 VAL B C 1
ATOM 4783 O O . VAL B 1 295 ? 45.926 -108.742 -64.202 1.00 30.92 294 VAL B O 1
ATOM 4787 N N . LYS B 1 296 ? 48.108 -108.674 -63.636 1.00 31.13 295 LYS B N 1
ATOM 4788 C CA . LYS B 1 296 ? 48.545 -109.527 -64.747 1.00 32.95 295 LYS B CA 1
ATOM 4789 C C . LYS B 1 296 ? 47.976 -110.964 -64.642 1.00 34.41 295 LYS B C 1
ATOM 4790 O O . LYS B 1 296 ? 47.900 -111.672 -65.633 1.00 34.95 295 LYS B O 1
ATOM 4800 N N . GLY B 1 298 ? 44.835 -111.489 -63.680 1.00 35.80 297 GLY B N 1
ATOM 4801 C CA . GLY B 1 298 ? 43.394 -111.347 -63.761 1.00 35.10 297 GLY B CA 1
ATOM 4802 C C . GLY B 1 298 ? 42.644 -110.975 -62.503 1.00 35.51 297 GLY B C 1
ATOM 4803 O O . GLY B 1 298 ? 41.422 -111.063 -62.472 1.00 35.09 297 GLY B O 1
ATOM 4804 N N . ARG B 1 299 ? 43.352 -110.592 -61.447 1.00 35.83 298 ARG B N 1
ATOM 4805 C CA . ARG B 1 299 ? 42.705 -110.147 -60.223 1.00 36.49 298 ARG B CA 1
ATOM 4806 C C . ARG B 1 299 ? 42.289 -108.668 -60.424 1.00 36.04 298 ARG B C 1
ATOM 4807 O O . ARG B 1 299 ? 42.976 -107.920 -61.127 1.00 34.55 298 ARG B O 1
ATOM 4815 N N . ILE B 1 300 ? 41.180 -108.262 -59.797 1.00 35.33 299 ILE B N 1
ATOM 4816 C CA . ILE B 1 300 ? 40.642 -106.900 -59.913 1.00 34.39 299 ILE B CA 1
ATOM 4817 C C . ILE B 1 300 ? 40.823 -106.131 -58.596 1.00 34.43 299 ILE B C 1
ATOM 4818 O O . ILE B 1 300 ? 40.113 -106.403 -57.617 1.00 35.87 299 ILE B O 1
ATOM 4823 N N . PRO B 1 301 ? 41.794 -105.190 -58.540 1.00 33.76 300 PRO B N 1
ATOM 4824 C CA . PRO B 1 301 ? 41.935 -104.434 -57.287 1.00 33.76 300 PRO B CA 1
ATOM 4825 C C . PRO B 1 301 ? 40.702 -103.580 -56.953 1.00 33.96 300 PRO B C 1
ATOM 4826 O O . PRO B 1 301 ? 40.031 -103.059 -57.869 1.00 33.60 300 PRO B O 1
ATOM 4830 N N . PHE B 1 302 ? 40.400 -103.480 -55.655 1.00 33.14 301 PHE B N 1
ATOM 4831 C CA . PHE B 1 302 ? 39.283 -102.677 -55.196 1.00 33.52 301 PHE B CA 1
ATOM 4832 C C . PHE B 1 302 ? 39.600 -101.933 -53.879 1.00 32.80 301 PHE B C 1
ATOM 4833 O O . PHE B 1 302 ? 40.696 -102.028 -53.349 1.00 32.40 301 PHE B O 1
ATOM 4841 N N . GLY B 1 303 ? 38.634 -101.176 -53.373 1.00 33.27 302 GLY B N 1
ATOM 4842 C CA . GLY B 1 303 ? 38.764 -100.491 -52.070 1.00 33.09 302 GLY B CA 1
ATOM 4843 C C . GLY B 1 303 ? 37.786 -101.084 -51.049 1.00 34.20 302 GLY B C 1
ATOM 4844 O O . GLY B 1 303 ? 36.572 -101.251 -51.326 1.00 33.69 302 GLY B O 1
ATOM 4845 N N . SER B 1 304 ? 38.309 -101.414 -49.862 1.00 35.14 303 SER B N 1
ATOM 4846 C CA . SER B 1 304 ? 37.500 -101.994 -48.768 1.00 35.13 303 SER B CA 1
ATOM 4847 C C . SER B 1 304 ? 36.989 -100.968 -47.711 1.00 35.72 303 SER B C 1
ATOM 4848 O O . SER B 1 304 ? 37.770 -100.148 -47.210 1.00 36.83 303 SER B O 1
ATOM 4851 N N . PRO B 1 305 ? 35.685 -101.024 -47.363 1.00 34.85 304 PRO B N 1
ATOM 4852 C CA . PRO B 1 305 ? 35.114 -100.164 -46.315 1.00 35.01 304 PRO B CA 1
ATOM 4853 C C . PRO B 1 305 ? 35.295 -100.713 -44.869 1.00 35.37 304 PRO B C 1
ATOM 4854 O O . PRO B 1 305 ? 35.054 -99.978 -43.886 1.00 34.73 304 PRO B O 1
ATOM 4858 N N . THR B 1 306 ? 35.709 -101.977 -44.758 1.00 34.76 305 THR B N 1
ATOM 4859 C CA . THR B 1 306 ? 35.868 -102.661 -43.485 1.00 34.71 305 THR B CA 1
ATOM 4860 C C . THR B 1 306 ? 37.269 -102.524 -42.867 1.00 34.74 305 THR B C 1
ATOM 4861 O O . THR B 1 306 ? 38.255 -102.762 -43.527 1.00 35.34 305 THR B O 1
ATOM 4865 N N . LEU B 1 307 ? 37.329 -102.100 -41.600 1.00 34.84 306 LEU B N 1
ATOM 4866 C CA . LEU B 1 307 ? 38.598 -101.928 -40.855 1.00 34.36 306 LEU B CA 1
ATOM 4867 C C . LEU B 1 307 ? 39.294 -103.280 -40.587 1.00 34.78 306 LEU B C 1
ATOM 4868 O O . LEU B 1 307 ? 38.621 -104.292 -40.386 1.00 35.85 306 LEU B O 1
ATOM 4873 N N . SER B 1 308 ? 40.632 -103.280 -40.581 1.00 35.84 307 SER B N 1
ATOM 4874 C CA . SER B 1 308 ? 41.457 -104.480 -40.336 1.00 35.37 307 SER B CA 1
ATOM 4875 C C . SER B 1 308 ? 42.743 -104.104 -39.596 1.00 34.81 307 SER B C 1
ATOM 4876 O O . SER B 1 308 ? 42.879 -102.965 -39.149 1.00 34.37 307 SER B O 1
ATOM 4879 N N . ASP B 1 309 ? 43.666 -105.064 -39.436 1.00 34.39 308 ASP B N 1
ATOM 4880 C CA . ASP B 1 309 ? 44.972 -104.787 -38.818 1.00 34.03 308 ASP B CA 1
ATOM 4881 C C . ASP B 1 309 ? 45.841 -103.912 -39.736 1.00 33.05 308 ASP B C 1
ATOM 4882 O O . ASP B 1 309 ? 46.897 -103.497 -39.336 1.00 33.93 308 ASP B O 1
ATOM 4887 N N . GLN B 1 310 ? 45.418 -103.645 -40.961 1.00 31.73 309 GLN B N 1
ATOM 4888 C CA . GLN B 1 310 ? 46.137 -102.740 -41.824 1.00 31.74 309 GLN B CA 1
ATOM 4889 C C . GLN B 1 310 ? 46.197 -101.319 -41.208 1.00 32.88 309 GLN B C 1
ATOM 4890 O O . GLN B 1 310 ? 47.160 -100.587 -41.451 1.00 32.22 309 GLN B O 1
ATOM 4896 N N . ALA B 1 311 ? 45.141 -100.936 -40.468 1.00 31.92 310 ALA B N 1
ATOM 4897 C CA . ALA B 1 311 ? 45.007 -99.603 -39.817 1.00 33.07 310 ALA B CA 1
ATOM 4898 C C . ALA B 1 311 ? 46.107 -99.257 -38.787 1.00 33.70 310 ALA B C 1
ATOM 4899 O O . ALA B 1 311 ? 46.354 -98.083 -38.475 1.00 34.05 310 ALA B O 1
ATOM 4901 N N . LEU B 1 312 ? 46.765 -100.289 -38.272 1.00 34.98 311 LEU B N 1
ATOM 4902 C CA . LEU B 1 312 ? 47.856 -100.134 -37.323 1.00 34.26 311 LEU B CA 1
ATOM 4903 C C . LEU B 1 312 ? 49.235 -100.299 -37.996 1.00 35.34 311 LEU B C 1
ATOM 4904 O O . LEU B 1 312 ? 50.265 -100.282 -37.326 1.00 35.74 311 LEU B O 1
ATOM 4917 N N . SER B 1 314 ? 51.943 -98.775 -40.744 1.00 38.91 313 SER B N 1
ATOM 4918 C CA . SER B 1 314 ? 52.340 -97.551 -41.466 1.00 39.37 313 SER B CA 1
ATOM 4919 C C . SER B 1 314 ? 53.081 -97.875 -42.785 1.00 39.00 313 SER B C 1
ATOM 4920 O O . SER B 1 314 ? 53.174 -97.056 -43.709 1.00 39.55 313 SER B O 1
ATOM 4923 N N . PHE B 1 315 ? 53.585 -99.089 -42.879 1.00 38.35 314 PHE B N 1
ATOM 4924 C CA . PHE B 1 315 ? 54.248 -99.548 -44.096 1.00 37.74 314 PHE B CA 1
ATOM 4925 C C . PHE B 1 315 ? 53.186 -99.991 -45.116 1.00 37.02 314 PHE B C 1
ATOM 4926 O O . PHE B 1 315 ? 52.022 -100.140 -44.779 1.00 38.00 314 PHE B O 1
ATOM 4934 N N . ALA B 1 316 ? 53.583 -100.165 -46.373 1.00 36.68 315 ALA B N 1
ATOM 4935 C CA . ALA B 1 316 ? 52.649 -100.546 -47.447 1.00 36.20 315 ALA B CA 1
ATOM 4936 C C . ALA B 1 316 ? 52.083 -101.947 -47.226 1.00 36.29 315 ALA B C 1
ATOM 4937 O O . ALA B 1 316 ? 52.814 -102.871 -46.829 1.00 37.65 315 ALA B O 1
ATOM 4939 N N . SER B 1 317 ? 50.798 -102.107 -47.527 1.00 36.21 316 SER B N 1
ATOM 4940 C CA . SER B 1 317 ? 50.127 -103.392 -47.354 1.00 37.10 316 SER B CA 1
ATOM 4941 C C . SER B 1 317 ? 48.957 -103.598 -48.318 1.00 35.89 316 SER B C 1
ATOM 4942 O O . SER B 1 317 ? 48.494 -102.656 -48.954 1.00 35.51 316 SER B O 1
ATOM 4945 N N . VAL B 1 318 ? 48.510 -104.849 -48.418 1.00 35.80 317 VAL B N 1
ATOM 4946 C CA . VAL B 1 318 ? 47.370 -105.230 -49.259 1.00 35.74 317 VAL B CA 1
ATOM 4947 C C . VAL B 1 318 ? 46.540 -106.241 -48.474 1.00 35.37 317 VAL B C 1
ATOM 4948 O O . VAL B 1 318 ? 47.116 -107.084 -47.776 1.00 34.88 317 VAL B O 1
ATOM 4952 N N . LYS B 1 319 ? 45.208 -106.119 -48.545 1.00 33.87 318 LYS B N 1
ATOM 4953 C CA . LYS B 1 319 ? 44.280 -107.036 -47.863 1.00 33.67 318 LYS B CA 1
ATOM 4954 C C . LYS B 1 319 ? 43.696 -108.011 -48.887 1.00 32.66 318 LYS B C 1
ATOM 4955 O O . LYS B 1 319 ? 42.982 -107.605 -49.820 1.00 31.90 318 LYS B O 1
ATOM 4961 N N . ILE B 1 320 ? 43.989 -109.296 -48.689 1.00 32.52 319 ILE B N 1
ATOM 4962 C CA . ILE B 1 320 ? 43.585 -110.346 -49.616 1.00 32.89 319 ILE B CA 1
ATOM 4963 C C . ILE B 1 320 ? 43.586 -111.715 -48.909 1.00 33.86 319 ILE B C 1
ATOM 4964 O O . ILE B 1 320 ? 44.623 -112.196 -48.434 1.00 34.60 319 ILE B O 1
ATOM 4969 N N . GLY B 1 321 ? 42.426 -112.347 -48.867 1.00 33.87 320 GLY B N 1
ATOM 4970 C CA . GLY B 1 321 ? 42.293 -113.636 -48.217 1.00 33.77 320 GLY B CA 1
ATOM 4971 C C . GLY B 1 321 ? 41.059 -114.343 -48.705 1.00 33.55 320 GLY B C 1
ATOM 4972 O O . GLY B 1 321 ? 40.266 -113.748 -49.457 1.00 34.35 320 GLY B O 1
ATOM 4973 N N . PRO B 1 322 ? 40.923 -115.634 -48.354 1.00 32.08 321 PRO B N 1
ATOM 4974 C CA . PRO B 1 322 ? 39.730 -116.395 -48.750 1.00 32.44 321 PRO B CA 1
ATOM 4975 C C . PRO B 1 322 ? 38.451 -116.136 -47.924 1.00 32.16 321 PRO B C 1
ATOM 4976 O O . PRO B 1 322 ? 38.501 -115.677 -46.765 1.00 30.77 321 PRO B O 1
ATOM 4980 N N . GLY B 1 323 ? 37.315 -116.412 -48.554 1.00 32.32 322 GLY B N 1
ATOM 4981 C CA . GLY B 1 323 ? 36.027 -116.301 -47.903 1.00 33.36 322 GLY B CA 1
ATOM 4982 C C . GLY B 1 323 ? 35.318 -115.084 -48.385 1.00 35.29 322 GLY B C 1
ATOM 4983 O O . GLY B 1 323 ? 35.843 -114.360 -49.220 1.00 37.02 322 GLY B O 1
ATOM 4984 N N . ARG B 1 324 ? 34.139 -114.824 -47.829 1.00 36.84 323 ARG B N 1
ATOM 4985 C CA . ARG B 1 324 ? 33.353 -113.680 -48.245 1.00 37.38 323 ARG B CA 1
ATOM 4986 C C . ARG B 1 324 ? 32.921 -112.809 -47.042 1.00 37.36 323 ARG B C 1
ATOM 4987 O O . ARG B 1 324 ? 32.571 -113.345 -45.995 1.00 36.68 323 ARG B O 1
ATOM 4995 N N . SER B 1 325 ? 32.995 -111.476 -47.205 1.00 37.73 324 SER B N 1
ATOM 4996 C CA . SER B 1 325 ? 32.532 -110.469 -46.226 1.00 38.21 324 SER B CA 1
ATOM 4997 C C . SER B 1 325 ? 31.173 -110.744 -45.581 1.00 37.90 324 SER B C 1
ATOM 4998 O O . SER B 1 325 ? 30.997 -110.532 -44.368 1.00 37.18 324 SER B O 1
ATOM 5001 N N . SER B 1 326 ? 30.203 -111.124 -46.422 1.00 37.96 325 SER B N 1
ATOM 5002 C CA . SER B 1 326 ? 28.809 -111.332 -45.982 1.00 38.37 325 SER B CA 1
ATOM 5003 C C . SER B 1 326 ? 28.621 -112.447 -44.953 1.00 37.36 325 SER B C 1
ATOM 5004 O O . SER B 1 326 ? 27.646 -112.433 -44.223 1.00 36.78 325 SER B O 1
ATOM 5007 N N . ARG B 1 327 ? 29.558 -113.386 -44.877 1.00 37.90 326 ARG B N 1
ATOM 5008 C CA . ARG B 1 327 ? 29.463 -114.493 -43.898 1.00 37.92 326 ARG B CA 1
ATOM 5009 C C . ARG B 1 327 ? 30.059 -114.137 -42.523 1.00 37.68 326 ARG B C 1
ATOM 5010 O O . ARG B 1 327 ? 29.858 -114.851 -41.541 1.00 36.61 326 ARG B O 1
ATOM 5018 N N . SER B 1 328 ? 30.830 -113.062 -42.471 1.00 38.02 327 SER B N 1
ATOM 5019 C CA . SER B 1 328 ? 31.502 -112.670 -41.246 1.00 39.16 327 SER B CA 1
ATOM 5020 C C . SER B 1 328 ? 30.518 -112.152 -40.217 1.00 39.36 327 SER B C 1
ATOM 5021 O O . SER B 1 328 ? 29.547 -111.476 -40.576 1.00 39.73 327 SER B O 1
ATOM 5024 N N . HIS B 1 329 ? 30.760 -112.505 -38.949 1.00 39.72 328 HIS B N 1
ATOM 5025 C CA . HIS B 1 329 ? 29.943 -112.036 -37.802 1.00 40.84 328 HIS B CA 1
ATOM 5026 C C . HIS B 1 329 ? 28.475 -112.448 -38.005 1.00 40.56 328 HIS B C 1
ATOM 5027 O O . HIS B 1 329 ? 27.565 -111.665 -37.741 1.00 40.45 328 HIS B O 1
ATOM 5034 N N . THR B 1 330 ? 28.261 -113.685 -38.438 1.00 40.21 329 THR B N 1
ATOM 5035 C CA . THR B 1 330 ? 26.940 -114.131 -38.849 1.00 39.98 329 THR B CA 1
ATOM 5036 C C . THR B 1 330 ? 26.612 -115.520 -38.294 1.00 40.39 329 THR B C 1
ATOM 5037 O O . THR B 1 330 ? 27.517 -116.274 -37.922 1.00 41.67 329 THR B O 1
ATOM 5041 N N . ALA B 1 331 ? 25.321 -115.849 -38.212 1.00 39.82 330 ALA B N 1
ATOM 5042 C CA . ALA B 1 331 ? 24.891 -117.174 -37.755 1.00 38.71 330 ALA B CA 1
ATOM 5043 C C . ALA B 1 331 ? 25.241 -118.208 -38.834 1.00 37.65 330 ALA B C 1
ATOM 5044 O O . ALA B 1 331 ? 25.053 -117.951 -40.026 1.00 36.91 330 ALA B O 1
ATOM 5046 N N . GLU B 1 332 ? 25.776 -119.349 -38.400 1.00 37.10 331 GLU B N 1
ATOM 5047 C CA . GLU B 1 332 ? 26.176 -120.462 -39.287 1.00 37.01 331 GLU B CA 1
ATOM 5048 C C . GLU B 1 332 ? 27.230 -120.046 -40.329 1.00 36.21 331 GLU B C 1
ATOM 5049 O O . GLU B 1 332 ? 27.095 -120.332 -41.527 1.00 36.28 331 GLU B O 1
ATOM 5055 N N . GLU B 1 333 ? 28.267 -119.365 -39.839 1.00 34.63 332 GLU B N 1
ATOM 5056 C CA . GLU B 1 333 ? 29.387 -118.905 -40.638 1.00 33.55 332 GLU B CA 1
ATOM 5057 C C . GLU B 1 333 ? 30.107 -120.122 -41.188 1.00 33.35 332 GLU B C 1
ATOM 5058 O O . GLU B 1 333 ? 30.187 -121.134 -40.511 1.00 32.45 332 GLU B O 1
ATOM 5064 N N . TYR B 1 334 ? 30.645 -120.017 -42.405 1.00 33.77 333 TYR B N 1
ATOM 5065 C CA . TYR B 1 334 ? 31.374 -121.135 -43.012 1.00 34.66 333 TYR B CA 1
ATOM 5066 C C . TYR B 1 334 ? 32.391 -120.651 -44.067 1.00 34.96 333 TYR B C 1
ATOM 5067 O O . TYR B 1 334 ? 32.325 -119.501 -44.540 1.00 34.72 333 TYR B O 1
ATOM 5076 N N . ILE B 1 335 ? 33.322 -121.547 -44.403 1.00 34.86 334 ILE B N 1
ATOM 5077 C CA . ILE B 1 335 ? 34.315 -121.349 -45.467 1.00 35.17 334 ILE B CA 1
ATOM 5078 C C . ILE B 1 335 ? 34.239 -122.614 -46.306 1.00 36.42 334 ILE B C 1
ATOM 5079 O O . ILE B 1 335 ? 34.021 -123.701 -45.766 1.00 36.31 334 ILE B O 1
ATOM 5092 N N . LEU B 1 337 ? 35.814 -125.563 -48.583 1.00 37.32 336 LEU B N 1
ATOM 5093 C CA . LEU B 1 337 ? 37.080 -126.275 -48.698 1.00 36.86 336 LEU B CA 1
ATOM 5094 C C . LEU B 1 337 ? 37.782 -125.831 -49.999 1.00 36.48 336 LEU B C 1
ATOM 5095 O O . LEU B 1 337 ? 39.001 -125.651 -50.023 1.00 36.45 336 LEU B O 1
ATOM 5100 N N . LYS B 1 338 ? 36.996 -125.596 -51.052 1.00 36.38 337 LYS B N 1
ATOM 5101 C CA . LYS B 1 338 ? 37.523 -125.174 -52.351 1.00 36.93 337 LYS B CA 1
ATOM 5102 C C . LYS B 1 338 ? 38.125 -123.764 -52.330 1.00 36.90 337 LYS B C 1
ATOM 5103 O O . LYS B 1 338 ? 38.992 -123.466 -53.140 1.00 37.38 337 LYS B O 1
ATOM 5106 N N . GLU B 1 339 ? 37.679 -122.905 -51.407 1.00 37.03 338 GLU B N 1
ATOM 5107 C CA . GLU B 1 339 ? 38.195 -121.533 -51.304 1.00 36.28 338 GLU B CA 1
ATOM 5108 C C . GLU B 1 339 ? 39.589 -121.497 -50.684 1.00 36.08 338 GLU B C 1
ATOM 5109 O O . GLU B 1 339 ? 40.410 -120.666 -51.061 1.00 35.61 338 GLU B O 1
ATOM 5115 N N . ILE B 1 340 ? 39.826 -122.382 -49.712 1.00 36.05 339 ILE B N 1
ATOM 5116 C CA . ILE B 1 340 ? 41.151 -122.588 -49.079 1.00 35.37 339 ILE B CA 1
ATOM 5117 C C . ILE B 1 340 ? 42.162 -123.198 -50.072 1.00 35.69 339 ILE B C 1
ATOM 5118 O O . ILE B 1 340 ? 43.361 -122.866 -50.070 1.00 35.29 339 ILE B O 1
ATOM 5123 N N . GLU B 1 341 ? 41.672 -124.108 -50.914 1.00 35.98 340 GLU B N 1
ATOM 5124 C CA . GLU B 1 341 ? 42.518 -124.739 -51.919 1.00 36.74 340 GLU B CA 1
ATOM 5125 C C . GLU B 1 341 ? 42.948 -123.680 -52.915 1.00 36.80 340 GLU B C 1
ATOM 5126 O O . GLU B 1 341 ? 44.126 -123.550 -53.229 1.00 37.00 340 GLU B O 1
ATOM 5132 N N . GLU B 1 342 ? 41.972 -122.922 -53.392 1.00 37.32 341 GLU B N 1
ATOM 5133 C CA . GLU B 1 342 ? 42.202 -121.800 -54.280 1.00 38.13 341 GLU B CA 1
ATOM 5134 C C . GLU B 1 342 ? 43.110 -120.710 -53.661 1.00 36.92 341 GLU B C 1
ATOM 5135 O O . GLU B 1 342 ? 44.030 -120.211 -54.324 1.00 36.74 341 GLU B O 1
ATOM 5141 N N . ALA B 1 343 ? 42.880 -120.355 -52.402 1.00 35.99 342 ALA B N 1
ATOM 5142 C CA . ALA B 1 343 ? 43.718 -119.319 -51.745 1.00 36.36 342 ALA B CA 1
ATOM 5143 C C . ALA B 1 343 ? 45.213 -119.676 -51.688 1.00 36.35 342 ALA B C 1
ATOM 5144 O O . ALA B 1 343 ? 46.065 -118.837 -51.990 1.00 35.92 342 ALA B O 1
ATOM 5146 N N . ILE B 1 344 ? 45.516 -120.920 -51.306 1.00 35.51 343 ILE B N 1
ATOM 5147 C CA . ILE B 1 344 ? 46.897 -121.366 -51.185 1.00 34.70 343 ILE B CA 1
ATOM 5148 C C . ILE B 1 344 ? 47.616 -121.219 -52.513 1.00 34.82 343 ILE B C 1
ATOM 5149 O O . ILE B 1 344 ? 48.676 -120.601 -52.561 1.00 34.76 343 ILE B O 1
ATOM 5154 N N . GLY B 1 345 ? 47.034 -121.789 -53.572 1.00 34.46 344 GLY B N 1
ATOM 5155 C CA . GLY B 1 345 ? 47.588 -121.701 -54.919 1.00 34.52 344 GLY B CA 1
ATOM 5156 C C . GLY B 1 345 ? 47.766 -120.269 -55.441 1.00 34.85 344 GLY B C 1
ATOM 5157 O O . GLY B 1 345 ? 48.772 -119.971 -56.104 1.00 35.16 344 GLY B O 1
ATOM 5158 N N . ILE B 1 346 ? 46.807 -119.381 -55.146 1.00 34.74 345 ILE B N 1
ATOM 5159 C CA . ILE B 1 346 ? 46.897 -117.976 -55.575 1.00 34.61 345 ILE B CA 1
ATOM 5160 C C . ILE B 1 346 ? 48.000 -117.243 -54.811 1.00 34.63 345 ILE B C 1
ATOM 5161 O O . ILE B 1 346 ? 48.762 -116.474 -55.396 1.00 35.06 345 ILE B O 1
ATOM 5166 N N . TYR B 1 347 ? 48.080 -117.482 -53.508 1.00 34.44 346 TYR B N 1
ATOM 5167 C CA . TYR B 1 347 ? 49.127 -116.896 -52.691 1.00 34.43 346 TYR B CA 1
ATOM 5168 C C . TYR B 1 347 ? 50.508 -117.328 -53.231 1.00 34.65 346 TYR B C 1
ATOM 5169 O O . TYR B 1 347 ? 51.409 -116.503 -53.403 1.00 35.02 346 TYR B O 1
ATOM 5178 N N . LEU B 1 348 ? 50.667 -118.623 -53.499 1.00 35.34 347 LEU B N 1
ATOM 5179 C CA . LEU B 1 348 ? 51.930 -119.165 -54.020 1.00 35.14 347 LEU B CA 1
ATOM 5180 C C . LEU B 1 348 ? 52.381 -118.517 -55.348 1.00 36.42 347 LEU B C 1
ATOM 5181 O O . LEU B 1 348 ? 53.549 -118.165 -55.486 1.00 36.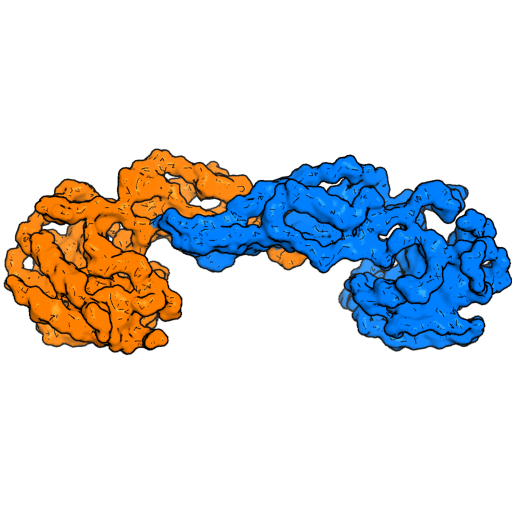30 347 LEU B O 1
ATOM 5186 N N . ASP B 1 349 ? 51.461 -118.363 -56.307 1.00 38.18 348 ASP B N 1
ATOM 5187 C CA . ASP B 1 349 ? 51.738 -117.691 -57.602 1.00 39.36 348 ASP B CA 1
ATOM 5188 C C . ASP B 1 349 ? 52.166 -116.203 -57.506 1.00 39.40 348 ASP B C 1
ATOM 5189 O O . ASP B 1 349 ? 53.021 -115.723 -58.279 1.00 40.05 348 ASP B O 1
ATOM 5194 N N . LEU B 1 350 ? 51.526 -115.471 -56.600 1.00 38.27 349 LEU B N 1
ATOM 5195 C CA . LEU B 1 350 ? 51.843 -114.062 -56.369 1.00 38.34 349 LEU B CA 1
ATOM 5196 C C . LEU B 1 350 ? 53.228 -113.900 -55.756 1.00 37.35 349 LEU B C 1
ATOM 5197 O O . LEU B 1 350 ? 54.036 -113.119 -56.251 1.00 37.12 349 LEU B O 1
ATOM 5202 N N . LEU B 1 351 ? 53.506 -114.665 -54.701 1.00 36.63 350 LEU B N 1
ATOM 5203 C CA . LEU B 1 351 ? 54.779 -114.557 -53.965 1.00 36.30 350 LEU B CA 1
ATOM 5204 C C . LEU B 1 351 ? 56.014 -115.194 -54.602 1.00 35.84 350 LEU B C 1
ATOM 5205 O O . LEU B 1 351 ? 57.087 -114.595 -54.554 1.00 36.69 350 LEU B O 1
ATOM 5210 N N . ASP B 1 352 ? 55.871 -116.389 -55.184 1.00 35.71 351 ASP B N 1
ATOM 5211 C CA . ASP B 1 352 ? 57.002 -117.113 -55.776 1.00 36.08 351 ASP B CA 1
ATOM 5212 C C . ASP B 1 352 ? 57.665 -116.311 -56.901 1.00 36.31 351 ASP B C 1
ATOM 5213 O O . ASP B 1 352 ? 57.033 -116.029 -57.915 1.00 36.60 351 ASP B O 1
ATOM 5218 N N . GLY B 1 353 ? 58.939 -115.951 -56.697 1.00 36.47 352 GLY B N 1
ATOM 5219 C CA . GLY B 1 353 ? 59.718 -115.159 -57.651 1.00 36.18 352 GLY B CA 1
ATOM 5220 C C . GLY B 1 353 ? 59.375 -113.673 -57.652 1.00 36.64 352 GLY B C 1
ATOM 5221 O O . GLY B 1 353 ? 59.605 -112.988 -58.642 1.00 36.12 352 GLY B O 1
ATOM 5222 N N . LEU B 1 354 ? 58.814 -113.172 -56.555 1.00 37.37 353 LEU B N 1
ATOM 5223 C CA . LEU B 1 354 ? 58.450 -111.746 -56.461 1.00 38.46 353 LEU B CA 1
ATOM 5224 C C . LEU B 1 354 ? 59.666 -110.883 -56.066 1.00 39.26 353 LEU B C 1
ATOM 5225 O O . LEU B 1 354 ? 60.354 -111.175 -55.089 1.00 39.49 353 LEU B O 1
ATOM 5230 N N . LYS B 1 355 ? 59.918 -109.822 -56.827 1.00 40.16 354 LYS B N 1
ATOM 5231 C CA . LYS B 1 355 ? 61.045 -108.919 -56.539 1.00 40.77 354 LYS B CA 1
ATOM 5232 C C . LYS B 1 355 ? 60.568 -107.505 -56.171 1.00 41.34 354 LYS B C 1
ATOM 5233 O O . LYS B 1 355 ? 59.951 -106.810 -56.980 1.00 41.04 354 LYS B O 1
ATOM 5236 N N . LEU B 1 356 ? 60.844 -107.104 -54.934 1.00 42.13 355 LEU B N 1
ATOM 5237 C CA . LEU B 1 356 ? 60.495 -105.768 -54.461 1.00 43.87 355 LEU B CA 1
ATOM 5238 C C . LEU B 1 356 ? 61.559 -104.712 -54.841 1.00 44.64 355 LEU B C 1
ATOM 5239 O O . LEU B 1 356 ? 61.340 -103.504 -54.661 1.00 45.56 355 LEU B O 1
#

Solvent-accessible surface area: 29468 Å² total

Secondary structure (DSSP, 8-state):
--S---HHHHHHHHHHHTS--BTT--HHHHHHHHHHHHHT--EEEETTEEEEE----TTS-EEEEEEE--BPPP----EE-SS-EESTTIIIIIHHHHHHHHHHHHHTTS--SSEEEEEEE--GGGT-TTTHHHHGGGSPP-SEEEE--SB---EEEE----EEEEEE-B--BTTSS--B-TTGGGHHHHHHHHH---S--BTTTBS---EEEEEE-SSTTB--SEEEEEE-----TT--HHHHHHHHHHH--SEEEES-S-S--EE--TTSHHHHHHH-----EEE-S--GGG----EEE--SSBGGGTTSTT-B--HHHHHHHHHHHHHHTT---/--S---HHHHHHHHHHHHS--BTT--HHHHHHHHHHHHTT---EEETTEEEEE------EEEEEEE--BPPP---SS--EEETTEEE-TTIIIIIHHHHHHHHHHHHHTTS--SSEEEEEEE--TTTT-TTSGGGTTTTSPPPSEEEE-------EEEE----EEEEEE-B--BTTSS--B-TTGGGHHHHHHHHH---S--BTTTBS---EEEEEE-SSTTB---EEEEEE-----TT--HHHHHHHHHTT--SEEEES-S----EE--TTSHHHHHHH-----EEE-S--GGG---EEEE--SS-GGGTTSTT-B--HHHHHHHHHHHHHHTT---

Foldseek 3Di:
DPLVVLVQLVVLLQVLLQDAAAFPRCVVSLVVVCVVVVVLPHWDDARSKIKDWAVADPVFAEEEEEEESHFHDPCGHWDDDPNKIWGTCAQRFSLSLSLSVVLVSVCSVDDERYIYMYMHWGNWVVPDPSTVLVPVVPDDDHQEYEYEHAPQFKAQKEKFWKKKFKFFKFKDFPVDPDIGARVVQCPVVQVCQQPDWDPDADPFHGTKHHWDDKDWDDDDGMRTGMIMTMDIIIGIQPDQQVRVVVVSCVPRVTDMDDPDRQQTMAGADCPDQLNVLCVCPGDYHHYHDGGCRSRDHHYIYDHFHHPVQGPDHTRMGRVRSSVRNVVSCSRRPHGDD/DPLVVLVQLVVLLQVLLVDAAAFPNNVVSLVSVLVVVVVLPDWDDFRSKIKDKAVDDQAEEEEEEESHFHDDPLDDSRWDDDPHKTWGGCAQRFSLSLSLSVVLVSVCSVDDERHIYMYMHWGNFVVPDPRTPLVPPVPDDDHQEYEYTHAPLFKAFKEWFKKKKWKFFKFKDWQVDPDIGASVVLCPVVQVCQQPDWDDDADPFPGTKHDWDDKDWDDDDGIRTGMIMTMDMIIHTQVDFLVRVVVVSCVVRVTDMDDPDRQQHMAHDDCPPQLNVQCVCPGDYHHYHDGGCRSNDHHYIYDHHDHPVLGSHHRRIGSVRSSVRNVVVNSSRVHGDD

InterPro domains:
  IPR001261 ArgE/DapE/ACY1/CPG2/YscS, conserved site [PS00758] (68-77)
  IPR002933 Peptidase M20 [PF01546] (69-350)
  IPR011650 Peptidase M20, dimerisation domain [PF07687] (169-268)
  IPR036264 Bacterial exopeptidase dimerisation domain [SSF55031] (172-279)
  IPR050072 Peptidase M20A family, bacterial cell wall biosynthesis [PTHR43808] (9-353)

Radius of gyration: 38.6 Å; Cα contacts (8 Å, |Δi|>4): 1547; chains: 2; bounding box: 104×77×81 Å

CATH classification: 3.40.630.10 (+1 more: 3.30.70.360)

B-factor: mean 35.88, std 4.09, range [6.13, 59.05]

Nearest PDB structures (foldseek):
  3ct9-assembly1_B  TM=1.003E+00  e=1.096E-70  Bacteroides thetaiotaomicron VPI-5482
  3ct9-assembly1_A  TM=9.534E-01  e=5.805E-65  Bacteroides thetaiotaomicron VPI-5482
  2rb7-assembly1_B  TM=7.875E-01  e=1.144E-22  Oleidesulfovibrio alaskensis G20
  4q7a-assembly1_D-2  TM=7.803E-01  e=4.004E-22  Sphaerobacter thermophilus DSM 20745
  2f7v-assembly1_A  TM=6.704E-01  e=4.394E-18  Xanthomonas campestris

Sequence (675 aa):
YDIPTTAEAVSLLKSLISIPSISREETQAADFLQNYIEAEGQTGRKGNNVWCCLSPFDLKKPTILLNSHIDTVKPVFTPREENGKLYGLGSNDAGASVVSLLQVFLQLCRTSQNYNLIYLASCEEEVSGKEGIESVLPGLPPVSFAIVGEPTEQPAIAEKGLVLLDVTATGKAGHAARDEGDNAIYKVLNDIAWFRDYRFEKESPLLGPVKSVTVINAGTQHNVVPDKCTFVVDIRSNELYSNEDLFAEIRKHIACDAKARSFRLNSSRIDEKHPFVQKAVKGRIPFGSPTLSDQALSFASVKIGPGRSSRSHTAEEYILKEIEEAIGIYLDLLDGLKLYDIPTTAEAVSLLKSLISIPSISREETQAADFLQNYIEAEGQTGRKGNNVWCLSPFDKPTILLNSHIDTVKPVKDPFTPREENGKLYGLGSNDAGASVVSLLQVFLQLCRTSQNYNLIYLASCEEEVSGKEGIESVLPGLPPVSFAIVGEPTEQPAIAEKGLVLDVTATGKAGHAARDEGDNAIYKVLNDIAWFRDYRFEKESPLLGPVKSVTVINAGTQHNVVPDKCTFVVDIRSNELYSNEDLFAEIRKHIACDAKARSSFRLNSSRIDEKHPFVQKAVKGRIPFGSPTLSDQALSFASVKIGPGRSSRSHTAEEYILKEIEEAIGIYLDLLDGLKL

Organism: Bacteroides thetaiotaomicron (strain ATCC 29148 / DSM 2079 / JCM 5827 / CCUG 10774 / NCTC 10582 / VPI-5482 / E50) (NCBI:txid226186)